Protein AF-A0A2G6JHH3-F1 (afdb_monomer)

Sequence (421 aa):
MADSQARRGEAPKGWVNWPGIWQLREGPRLLGFWVLLVCFVSLTLLILRSDRVLDSFDGDGDLGHFWALLGCTLFPALVLFLARKPPFVPKYGKSQWQLVRERFLRSPQAQVGFFFVASFSFVAIVAPYLAQYQPDELIDPIHMKLQPPSLAHPFGTDKFSRDVLSRVIYGSQISLTIGLFTVGLSATLGLLLGLLAGYFGGKTDWIIMRVLEVLLSLPRLVFLLVLMTLFKDVEFFAGERRIYLIVFFLGLMGWMGTARLVRGEVLQKRGQDFVHAGRALGFGDLRILFRHIMPNCLAPVIVSASLGVGGTILVDASLSFLGLGVPPPVPTWGADVADGQEYLLLEWWLSAFPGLAIMIAVTSFNLLGDGLRDALDPRLASTGKLPSDEEIQVLMAQTPGFRGEEAPEIAGDFDQGEKQR

Solvent-accessible surface area (backbone atoms only — n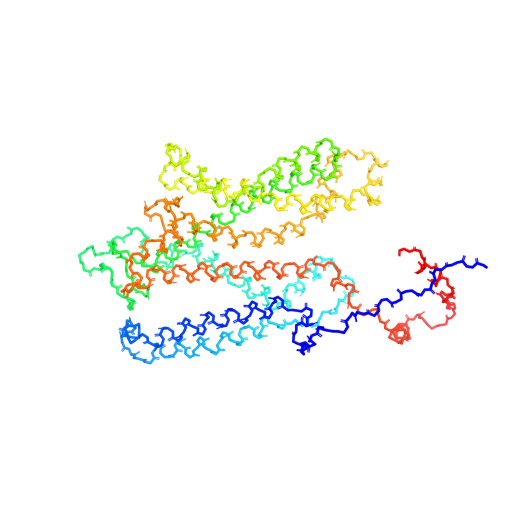ot comparable to full-atom values): 22940 Å² total; per-residue (Å²): 133,87,87,90,88,85,83,81,78,74,77,77,91,79,72,81,82,74,81,78,73,76,76,48,97,54,49,72,59,54,50,53,50,52,50,52,50,50,52,49,51,50,49,50,51,52,47,74,66,31,64,68,55,46,60,44,57,65,88,49,78,62,55,55,56,45,53,51,54,48,50,69,51,50,51,60,51,48,49,58,50,45,68,46,75,71,90,73,74,85,69,88,94,64,54,71,68,56,52,26,50,52,43,29,78,58,31,44,35,17,48,54,10,44,50,50,48,50,49,48,52,48,44,27,74,42,19,87,79,69,34,91,53,60,58,72,41,59,76,35,75,84,80,35,42,61,37,66,43,38,95,92,31,73,47,7,28,34,89,61,11,22,49,40,49,21,22,46,38,46,7,39,40,48,42,48,47,45,14,51,54,14,28,51,47,7,45,50,53,4,44,54,53,5,44,49,23,27,67,72,29,71,68,56,23,52,53,55,52,51,56,43,53,58,59,65,71,44,60,66,67,62,54,47,53,52,51,48,64,74,50,55,80,40,73,85,33,45,60,76,42,27,50,57,55,52,26,48,55,53,9,74,69,47,16,60,64,43,16,56,53,31,19,55,46,32,54,64,52,66,79,34,68,70,50,54,51,39,47,74,71,67,51,52,67,68,54,46,43,64,72,59,48,44,68,74,43,44,60,67,48,53,26,53,34,36,38,37,25,25,58,39,41,54,51,49,25,52,34,15,55,70,74,66,39,58,48,83,68,62,45,29,36,26,38,41,28,37,69,14,61,89,34,51,91,81,47,42,51,47,24,48,56,24,44,48,52,50,52,51,49,30,52,17,28,40,29,28,13,54,21,45,40,64,23,66,42,68,68,70,66,69,66,44,71,73,66,50,73,66,52,46,51,51,52,45,72,69,40,93,83,68,77,78,86,80,82,77,86,76,86,77,73,68,84,74,58,79,81,72,125

Foldseek 3Di:
DDDDPDDPDDDDPDDDPDDDPCPPPCNVVVVVVVVVLCVLVVVLVVCVPDPVNCVLVPPDSVVSVVVSVCSNPVVVVLVVQQPDDDDDADDPPDDLVVLLVVLLVRHSLQVLLVVLLVVLVVLQVCLVVPAPDALLDQPDQPPQALRGADPVQNLGAHNRSGRLVSLLSNQSNLLLVLLQLLLVLLLVLLLVLLLQLQQVPDPSVVVSVVVLVVLVVDDLLVVLLVQLVVCVPPPCCPAQSVSVVLSVSSSVSRNSVSSVQSSVQSNVVCPDVVNVVCVVVVHDSVCCSPVPRSVVSVLVSVLSSLLSSLVSSVSQLVCLLVVSHRDPPRRHLSVQLNSCPVVCVPSVSSNVVSVVSSVSNNSSSNSSSVSSNSSSDCVSN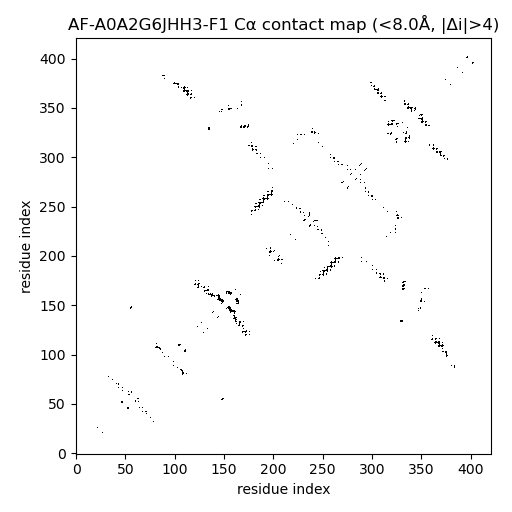VPPPPQDPVSVVVVLVPDPPSPDDDDDPPVPPPVVVVVPD

Mean predicted aligned error: 13.2 Å

pLDDT: mean 78.64, std 21.19, range [27.38, 98.44]

Nearest PDB structures (foldseek):
  8j5q-assembly1_C  TM=9.182E-01  e=2.166E-14  Mycobacterium tuberculosis H37Rv
  8xfc-assembly1_C  TM=9.168E-01  e=9.815E-14  Mycobacterium tuberculosis H37Rv
  8j5q-assembly1_B  TM=6.111E-01  e=4.925E-04  Mycobacterium tuberculosis H37Rv
  4ymw-assembly1_C  TM=7.290E-01  e=1.402E-02  Caldanaerobacter subterraneus subsp. tengcongensis MB4
  6orb-assembly1_A  TM=1.264E-01  e=4.260E+00  Schizosaccharomyces pombe

Radius of gyration: 27.96 Å; Cα contacts (8 Å, |Δi|>4): 480; chains: 1; bounding box: 81×57×76 Å

Structure (mmCIF, N/CA/C/O backbone):
data_AF-A0A2G6JHH3-F1
#
_entry.id   AF-A0A2G6JHH3-F1
#
loop_
_atom_site.group_PDB
_atom_site.id
_atom_site.type_symbol
_atom_site.label_atom_id
_atom_site.label_alt_id
_atom_site.label_comp_id
_atom_site.label_asym_id
_atom_site.label_entity_id
_atom_site.label_seq_id
_atom_site.pdbx_PDB_ins_code
_atom_site.Cartn_x
_atom_site.Cartn_y
_atom_site.Cartn_z
_atom_site.occupancy
_atom_site.B_iso_or_equiv
_atom_site.auth_seq_id
_atom_site.auth_comp_id
_atom_site.auth_asym_id
_atom_site.auth_atom_id
_atom_site.pdbx_PDB_model_num
ATOM 1 N N . MET A 1 1 ? -56.578 22.638 22.780 1.00 32.22 1 MET A N 1
ATOM 2 C CA . MET A 1 1 ? -56.102 23.926 22.238 1.00 32.22 1 MET A CA 1
ATOM 3 C C . MET A 1 1 ? -54.663 23.719 21.806 1.00 32.22 1 MET A C 1
ATOM 5 O O . MET A 1 1 ? -53.840 23.500 22.675 1.00 32.22 1 MET A O 1
ATOM 9 N N . ALA A 1 2 ? -54.481 23.430 20.510 1.00 30.98 2 ALA A N 1
ATOM 10 C CA . ALA A 1 2 ? -53.535 24.093 1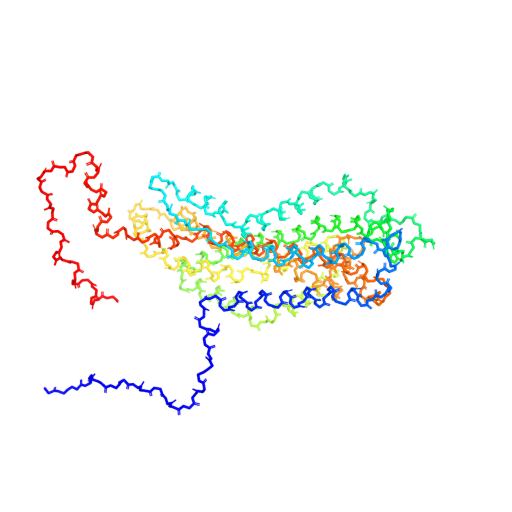9.596 1.00 30.98 2 ALA A CA 1
ATOM 11 C C . ALA A 1 2 ? -52.067 23.938 20.043 1.00 30.98 2 ALA A C 1
ATOM 13 O O . ALA A 1 2 ? -51.690 24.425 21.094 1.00 30.98 2 ALA A O 1
ATOM 14 N N . ASP A 1 3 ? -51.190 23.246 19.322 1.00 32.06 3 ASP A N 1
ATOM 15 C CA . ASP A 1 3 ? -50.771 23.583 17.960 1.00 32.06 3 ASP A CA 1
ATOM 16 C C . ASP A 1 3 ? -49.748 22.526 17.455 1.00 32.06 3 ASP A C 1
ATOM 18 O O . ASP A 1 3 ? -49.112 21.850 18.264 1.00 32.06 3 ASP A O 1
ATOM 22 N N . SER A 1 4 ? -49.530 22.458 16.135 1.00 35.09 4 SER A N 1
ATOM 23 C CA . SER A 1 4 ? -48.333 21.914 15.446 1.00 35.09 4 SER A CA 1
ATOM 24 C C . SER A 1 4 ? -48.238 20.444 14.963 1.00 35.09 4 SER A C 1
ATOM 26 O O . SER A 1 4 ? -47.167 19.840 14.981 1.00 35.09 4 SER A O 1
ATOM 28 N N . GLN A 1 5 ? -49.285 19.890 14.344 1.00 33.53 5 GLN A N 1
ATOM 29 C CA . GLN A 1 5 ? -49.141 18.747 13.417 1.00 33.53 5 GLN A CA 1
ATOM 30 C C . GLN A 1 5 ? -49.823 19.070 12.082 1.00 33.53 5 GLN A C 1
ATOM 32 O O . GLN A 1 5 ? -51.037 18.944 11.982 1.00 33.53 5 GLN A O 1
ATOM 37 N N . ALA A 1 6 ? -49.035 19.520 11.094 1.00 35.28 6 ALA A N 1
ATOM 38 C CA . ALA A 1 6 ? -49.218 19.336 9.639 1.00 35.28 6 ALA A CA 1
ATOM 39 C C . ALA A 1 6 ? -48.588 20.491 8.832 1.00 35.28 6 ALA A C 1
ATOM 41 O O . ALA A 1 6 ? -49.270 21.329 8.250 1.00 35.28 6 ALA A O 1
ATOM 42 N N . ARG A 1 7 ? -47.256 20.500 8.726 1.00 32.81 7 ARG A N 1
ATOM 43 C CA . ARG A 1 7 ? -46.569 21.052 7.548 1.00 32.81 7 ARG A CA 1
ATOM 44 C C . ARG A 1 7 ? -45.770 19.926 6.902 1.00 32.81 7 ARG A C 1
ATOM 46 O O . ARG A 1 7 ? -44.568 19.806 7.104 1.00 32.81 7 ARG A O 1
ATOM 53 N N . ARG A 1 8 ? -46.461 19.067 6.144 1.00 34.75 8 ARG A N 1
ATOM 54 C CA . ARG A 1 8 ? -45.813 18.270 5.095 1.00 34.75 8 ARG A CA 1
ATOM 55 C C . ARG A 1 8 ? -45.496 19.245 3.966 1.00 34.75 8 ARG A C 1
ATOM 57 O O . ARG A 1 8 ? -46.396 19.677 3.257 1.00 34.75 8 ARG A O 1
ATOM 64 N N . GLY A 1 9 ? -44.236 19.657 3.884 1.00 30.98 9 GLY A N 1
ATOM 65 C CA . GLY A 1 9 ? -43.726 20.414 2.751 1.00 30.98 9 GLY A CA 1
ATOM 66 C C . GLY A 1 9 ? -43.739 19.527 1.515 1.00 30.98 9 GLY A C 1
ATOM 67 O O . GLY A 1 9 ? -42.910 18.630 1.383 1.00 30.98 9 GLY A O 1
ATOM 68 N N . GLU A 1 10 ? -44.701 19.770 0.633 1.00 34.47 10 GLU A N 1
ATOM 69 C CA . GLU A 1 10 ? -44.617 19.374 -0.765 1.00 34.47 10 GLU A CA 1
ATOM 70 C C . GLU A 1 10 ? -43.352 20.005 -1.365 1.00 34.47 10 GLU A C 1
ATOM 72 O O . GLU A 1 10 ? -43.137 21.215 -1.265 1.00 34.47 10 GLU A O 1
ATOM 77 N N . ALA A 1 11 ? -42.483 19.180 -1.951 1.00 34.75 11 ALA A N 1
ATOM 78 C CA . ALA A 1 11 ? -41.323 19.671 -2.680 1.00 34.75 11 ALA A CA 1
ATOM 79 C C . ALA A 1 11 ? -41.794 20.501 -3.895 1.00 34.75 11 ALA A C 1
ATOM 81 O O . ALA A 1 11 ? -42.728 20.085 -4.589 1.00 34.75 11 ALA A O 1
ATOM 82 N N . PRO A 1 12 ? -41.180 21.664 -4.176 1.00 33.47 12 PRO A N 1
ATOM 83 C CA . PRO A 1 12 ? -41.620 22.536 -5.255 1.00 33.47 12 PRO A CA 1
ATOM 84 C C . PRO A 1 12 ? -41.503 21.844 -6.620 1.00 33.47 12 PRO A C 1
ATOM 86 O O . PRO A 1 12 ? -40.443 21.350 -7.013 1.00 33.47 12 PRO A O 1
ATOM 89 N N . LYS A 1 13 ? -42.629 21.840 -7.345 1.00 40.78 13 LYS A N 1
ATOM 90 C CA . LYS A 1 13 ? -42.769 21.421 -8.745 1.00 40.78 13 LYS A CA 1
ATOM 91 C C . LYS A 1 13 ? -41.795 22.224 -9.613 1.00 40.78 13 LYS A C 1
ATOM 93 O O . LYS A 1 13 ? -41.989 23.418 -9.811 1.00 40.78 13 LYS A O 1
ATOM 98 N N . GLY A 1 14 ? -40.753 21.571 -10.120 1.00 32.53 14 GLY A N 1
ATOM 99 C CA . GLY A 1 14 ? -39.763 22.212 -10.994 1.00 32.53 14 GLY A CA 1
ATOM 100 C C . GLY A 1 14 ? -38.485 21.411 -11.240 1.00 32.53 14 GLY A C 1
ATOM 101 O O . GLY A 1 14 ? -37.730 21.747 -12.145 1.00 32.53 14 GLY A O 1
ATOM 102 N N . TRP A 1 15 ? -38.246 20.331 -10.495 1.00 27.38 15 TRP A N 1
ATOM 103 C CA . TRP A 1 15 ? -37.150 19.412 -10.788 1.00 27.38 15 TRP A CA 1
ATOM 104 C C . TRP A 1 15 ? -37.631 18.340 -11.762 1.00 27.38 15 TRP A C 1
ATOM 106 O O . TRP A 1 15 ? -38.528 17.556 -11.458 1.00 27.38 15 TRP A O 1
ATOM 116 N N . VAL A 1 16 ? -37.043 18.341 -12.956 1.00 33.75 16 VAL A N 1
ATOM 117 C CA . VAL A 1 16 ? -37.188 17.278 -13.952 1.00 33.75 16 VAL A CA 1
ATOM 118 C C . VAL A 1 16 ? -36.827 15.953 -13.278 1.00 33.75 16 VAL A C 1
ATOM 120 O O . VAL A 1 16 ? -35.672 15.731 -12.916 1.00 33.75 16 VAL A O 1
ATOM 123 N N . ASN A 1 17 ? -37.823 15.085 -13.086 1.00 32.31 17 ASN A N 1
ATOM 124 C CA . ASN A 1 17 ? -37.624 13.701 -12.668 1.00 32.31 17 ASN A CA 1
ATOM 125 C C . ASN A 1 17 ? -36.808 12.984 -13.752 1.00 32.31 17 ASN A C 1
ATOM 127 O O . ASN A 1 17 ? -37.361 12.497 -14.737 1.00 32.31 17 ASN A O 1
ATOM 131 N N . TRP A 1 18 ? -35.486 12.932 -13.582 1.00 29.22 18 TRP A N 1
ATOM 132 C CA . TRP A 1 18 ? -34.635 12.040 -14.361 1.00 29.22 18 TRP A CA 1
ATOM 133 C C . TRP A 1 18 ? -34.994 10.587 -14.004 1.00 29.22 18 TRP A C 1
ATOM 135 O O . TRP A 1 18 ? -35.032 10.254 -12.816 1.00 29.22 18 TRP A O 1
ATOM 145 N N . PRO A 1 19 ? -35.281 9.707 -14.980 1.00 33.47 19 PRO A N 1
ATOM 146 C CA . PRO A 1 19 ? -35.771 8.372 -14.677 1.00 33.47 19 PRO A CA 1
ATOM 147 C C . PRO A 1 19 ? -34.677 7.518 -14.026 1.00 33.47 19 PRO A C 1
ATOM 149 O O . PRO A 1 19 ? -33.633 7.283 -14.627 1.00 33.47 19 PRO A O 1
ATOM 152 N N . GLY A 1 20 ? -34.943 7.041 -12.806 1.00 35.88 20 GLY A N 1
ATOM 153 C CA . GLY A 1 20 ? -34.693 5.673 -12.313 1.00 35.88 20 GLY A CA 1
ATOM 154 C C . GLY A 1 20 ? -33.275 5.084 -12.247 1.00 35.88 20 GLY A C 1
ATOM 155 O O . GLY A 1 20 ? -33.085 4.115 -11.522 1.00 35.88 20 GLY A O 1
ATOM 156 N N . ILE A 1 21 ? -32.269 5.623 -12.937 1.00 34.72 21 ILE A N 1
ATOM 157 C CA . ILE A 1 21 ? -30.933 5.000 -13.036 1.00 34.72 21 ILE A CA 1
ATOM 158 C C . ILE A 1 21 ? -30.051 5.342 -11.825 1.00 34.72 21 ILE A C 1
ATOM 160 O O . ILE A 1 21 ? -29.211 4.545 -11.413 1.00 34.72 21 ILE A O 1
ATOM 164 N N . TRP A 1 22 ? -30.277 6.495 -11.196 1.00 32.97 22 TRP A N 1
ATOM 165 C CA . TRP A 1 22 ? -29.399 7.021 -10.144 1.00 32.97 22 TRP A CA 1
ATOM 166 C C . TRP A 1 22 ? -29.842 6.688 -8.712 1.00 32.97 22 TRP A C 1
ATOM 168 O O . TRP A 1 22 ? -29.110 6.970 -7.768 1.00 32.97 22 TRP A O 1
ATOM 178 N N . GLN A 1 23 ? -31.016 6.073 -8.532 1.00 32.91 23 GLN A N 1
ATOM 179 C CA . GLN A 1 23 ? -31.554 5.712 -7.210 1.00 32.91 23 GLN A CA 1
ATOM 180 C C . GLN A 1 23 ? -31.192 4.292 -6.748 1.00 32.91 23 GLN A C 1
ATOM 182 O O . GLN A 1 23 ? -31.593 3.872 -5.662 1.00 32.91 23 GLN A O 1
ATOM 187 N N . LEU A 1 24 ? -30.390 3.548 -7.515 1.00 37.72 24 LEU A N 1
ATOM 188 C CA . LEU A 1 24 ? -29.823 2.296 -7.027 1.00 37.72 24 LEU A CA 1
ATOM 189 C C . LEU A 1 24 ? -28.768 2.605 -5.958 1.00 37.72 24 LEU A C 1
ATOM 191 O O . LEU A 1 24 ? -27.791 3.310 -6.205 1.00 37.72 24 LEU A O 1
ATOM 195 N N . ARG A 1 25 ? -28.938 2.002 -4.777 1.00 40.72 25 ARG A N 1
ATOM 196 C CA . ARG A 1 25 ? -28.042 2.012 -3.598 1.00 40.72 25 ARG A CA 1
ATOM 197 C C . ARG A 1 25 ? -26.585 1.574 -3.892 1.00 40.72 25 ARG A C 1
ATOM 199 O O . ARG A 1 25 ? -25.758 1.528 -2.987 1.00 40.72 25 ARG A O 1
ATOM 206 N N . GLU A 1 26 ? -26.266 1.286 -5.154 1.00 46.03 26 GLU A N 1
ATOM 207 C CA . GLU A 1 26 ? -24.969 0.872 -5.700 1.00 46.03 26 GLU A CA 1
ATOM 208 C C . GLU A 1 26 ? -24.323 1.903 -6.657 1.00 46.03 26 GLU A C 1
ATOM 210 O O . GLU A 1 26 ? -23.263 1.636 -7.224 1.00 46.03 26 GLU A O 1
ATOM 215 N N . GLY A 1 27 ? -24.920 3.092 -6.824 1.00 36.94 27 GLY A N 1
ATOM 216 C CA . GLY A 1 27 ? -24.536 4.118 -7.811 1.00 36.94 27 GLY A CA 1
ATOM 217 C C . GLY A 1 27 ? -23.034 4.436 -7.966 1.00 36.94 27 GLY A C 1
ATOM 218 O O . GLY A 1 27 ? -22.572 4.526 -9.104 1.00 36.94 27 GLY A O 1
ATOM 219 N N . PRO A 1 28 ? -22.220 4.537 -6.894 1.00 46.94 28 PRO A N 1
ATOM 220 C CA . PRO A 1 28 ? -20.784 4.808 -7.031 1.00 46.94 28 PRO A CA 1
ATOM 221 C C . PRO A 1 28 ? -19.989 3.645 -7.650 1.00 46.94 28 PRO A C 1
ATOM 223 O O . PRO A 1 28 ? -18.982 3.868 -8.319 1.00 46.94 28 PRO A O 1
ATOM 226 N N . ARG A 1 29 ? -20.432 2.397 -7.442 1.00 47.97 29 ARG A N 1
ATOM 227 C CA . ARG A 1 29 ? -19.740 1.187 -7.922 1.00 47.97 29 ARG A CA 1
ATOM 228 C C . ARG A 1 29 ? -20.017 0.929 -9.398 1.00 47.97 29 ARG A C 1
ATOM 230 O O . ARG A 1 29 ? -19.107 0.559 -10.133 1.00 47.97 29 ARG A O 1
ATOM 237 N N . LEU A 1 30 ? -21.245 1.204 -9.835 1.00 51.50 30 LEU A N 1
ATOM 238 C CA . LEU A 1 30 ? -21.614 1.181 -11.250 1.00 51.50 30 LEU A CA 1
ATOM 239 C C . LEU A 1 30 ? -20.869 2.265 -12.034 1.00 51.50 30 LEU A C 1
ATOM 241 O O . LEU A 1 30 ? -20.382 1.994 -13.124 1.00 51.50 30 LEU A O 1
ATOM 245 N N . LEU A 1 31 ? -20.700 3.463 -11.465 1.00 47.25 31 LEU A N 1
ATOM 246 C CA . LEU A 1 31 ? -19.909 4.521 -12.097 1.00 47.25 31 LEU A CA 1
ATOM 247 C C . LEU A 1 31 ? -18.437 4.105 -12.267 1.00 47.25 31 LEU A C 1
ATOM 249 O O . LEU A 1 31 ? -17.888 4.243 -13.356 1.00 47.25 31 LEU A O 1
ATOM 253 N N . GLY A 1 32 ? -17.817 3.539 -11.223 1.00 49.84 32 GLY A N 1
ATOM 254 C CA . GLY A 1 32 ? -16.450 3.009 -11.298 1.00 49.84 32 GLY A CA 1
ATOM 255 C C . GLY A 1 32 ? -16.301 1.885 -12.329 1.00 49.84 32 GLY A C 1
ATOM 256 O O . GLY A 1 32 ? -15.322 1.864 -13.071 1.00 49.84 32 GLY A O 1
ATOM 257 N N . PHE A 1 33 ? -17.300 1.004 -12.437 1.00 55.25 33 PHE A N 1
ATOM 258 C CA . PHE A 1 33 ? -17.370 -0.013 -13.488 1.00 55.25 33 PHE A CA 1
ATOM 259 C C . PHE A 1 33 ? -17.377 0.604 -14.887 1.00 55.25 33 PHE A C 1
ATOM 261 O O . PHE A 1 33 ? -16.558 0.221 -15.718 1.00 55.25 33 PHE A O 1
ATOM 268 N N . TRP A 1 34 ? -18.258 1.572 -15.143 1.00 55.28 34 TRP A N 1
ATOM 269 C CA . TRP A 1 34 ? -18.349 2.212 -16.453 1.00 55.28 34 TRP A CA 1
ATOM 270 C C . TRP A 1 34 ? -17.083 2.996 -16.798 1.00 55.28 34 TRP A C 1
ATOM 272 O O . TRP A 1 34 ? -16.645 2.944 -17.939 1.00 55.28 34 TRP A O 1
ATOM 282 N N . VAL A 1 35 ? -16.442 3.651 -15.826 1.00 59.38 35 VAL A N 1
ATOM 283 C CA . VAL A 1 35 ? -15.161 4.342 -16.042 1.00 59.38 35 VAL A CA 1
ATOM 284 C C . VAL A 1 35 ? -14.047 3.351 -16.374 1.00 59.38 35 VAL A C 1
ATOM 286 O O . VAL A 1 35 ? -13.335 3.555 -17.351 1.00 59.38 35 VAL A O 1
ATOM 289 N N . LEU A 1 36 ? -13.911 2.256 -15.620 1.00 55.50 36 LEU A N 1
ATOM 290 C CA . LEU A 1 36 ? -12.902 1.228 -15.898 1.00 55.50 36 LEU A CA 1
ATOM 291 C C . LEU A 1 36 ? -13.150 0.532 -17.238 1.00 55.50 36 LEU A C 1
ATOM 293 O O . LEU A 1 36 ? -12.202 0.298 -17.980 1.00 55.50 36 LEU A O 1
ATOM 297 N N . LEU A 1 37 ? -14.412 0.259 -17.577 1.00 62.12 37 LEU A N 1
ATOM 298 C CA . LEU A 1 37 ? -14.796 -0.288 -18.874 1.00 62.12 37 LEU A CA 1
ATOM 299 C C . LEU A 1 37 ? -14.463 0.686 -20.006 1.00 62.12 37 LEU A C 1
ATOM 301 O O . LEU A 1 37 ? -13.887 0.269 -21.001 1.00 62.12 37 LEU A O 1
ATOM 305 N N . VAL A 1 38 ? -14.765 1.976 -19.852 1.00 60.88 38 VAL A N 1
ATOM 306 C CA . VAL A 1 38 ? -14.445 3.001 -20.855 1.00 60.88 38 VAL A CA 1
ATOM 307 C C . VAL A 1 38 ? -12.937 3.173 -21.003 1.00 60.88 38 VAL A C 1
ATOM 309 O O . VAL A 1 38 ? -12.466 3.245 -22.133 1.00 60.88 38 VAL A O 1
ATOM 312 N N . CYS A 1 39 ? -12.164 3.192 -19.916 1.00 59.06 39 CYS A N 1
ATOM 313 C CA . CYS A 1 39 ? -10.702 3.270 -19.974 1.00 59.06 39 CYS A CA 1
ATOM 314 C C . CYS A 1 39 ? -10.098 2.032 -20.639 1.00 59.06 39 CYS A C 1
ATOM 316 O O . CYS A 1 39 ? -9.232 2.169 -21.496 1.00 59.06 39 CYS A O 1
ATOM 318 N N . PHE A 1 40 ? -10.582 0.838 -20.287 1.00 64.06 40 PHE A N 1
ATOM 319 C CA . PHE A 1 40 ? -10.134 -0.416 -20.881 1.00 64.06 40 PHE A CA 1
ATOM 320 C C . PHE A 1 40 ? -10.476 -0.477 -22.371 1.00 64.06 40 PHE A C 1
ATOM 322 O O . PHE A 1 40 ? -9.588 -0.679 -23.186 1.00 64.06 40 PHE A O 1
ATOM 329 N N . VAL A 1 41 ? -11.727 -0.193 -22.745 1.00 59.97 41 VAL A N 1
ATOM 330 C CA . VAL A 1 41 ? -12.164 -0.135 -24.147 1.00 59.97 41 VAL A CA 1
ATOM 331 C C . VAL A 1 41 ? -11.395 0.941 -24.911 1.00 59.97 41 VAL A C 1
ATOM 333 O O . VAL A 1 41 ? -10.974 0.689 -26.030 1.00 59.97 41 VAL A O 1
ATOM 336 N N . SER A 1 42 ? -11.146 2.110 -24.318 1.00 56.22 42 SER A N 1
ATOM 337 C CA . SER A 1 42 ? -10.356 3.170 -24.957 1.00 56.22 42 SER A CA 1
ATOM 338 C C . SER A 1 42 ? -8.906 2.745 -25.164 1.00 56.22 42 SER A C 1
ATOM 340 O O . SER A 1 42 ? -8.371 2.982 -26.238 1.00 56.22 42 SER A O 1
ATOM 342 N N . LEU A 1 43 ?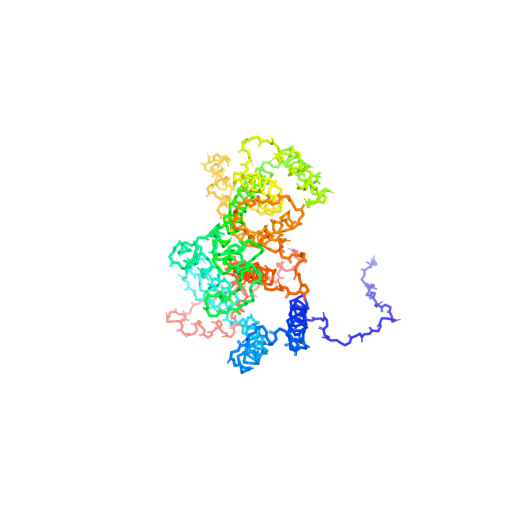 -8.287 2.078 -24.186 1.00 58.19 43 LEU A N 1
ATOM 343 C CA . LEU A 1 43 ? -6.932 1.540 -24.300 1.00 58.19 43 LEU A CA 1
ATOM 344 C C . LEU A 1 43 ? -6.864 0.436 -25.361 1.00 58.19 43 LEU A C 1
ATOM 346 O O . LEU A 1 43 ? -5.980 0.467 -26.208 1.00 58.19 43 LEU A O 1
ATOM 350 N N . THR A 1 44 ? -7.821 -0.494 -25.376 1.00 59.00 44 THR A N 1
ATOM 351 C CA . THR A 1 44 ? -7.899 -1.556 -26.385 1.00 59.00 44 THR A CA 1
ATOM 352 C C . THR A 1 44 ? -8.143 -0.989 -27.777 1.00 59.00 44 THR A C 1
ATOM 354 O O . THR A 1 44 ? -7.497 -1.420 -28.721 1.00 59.00 44 THR A O 1
ATOM 357 N N . LEU A 1 45 ? -9.014 0.011 -27.923 1.00 59.19 45 LEU A N 1
ATOM 358 C CA . LEU A 1 45 ? -9.232 0.699 -29.197 1.00 59.19 45 LEU A CA 1
ATOM 359 C C . LEU A 1 45 ? -7.997 1.488 -29.641 1.00 59.19 45 LEU A C 1
ATOM 361 O O . LEU A 1 45 ? -7.731 1.566 -30.834 1.00 59.19 45 LEU A O 1
ATOM 365 N N . LEU A 1 46 ? -7.236 2.062 -28.708 1.00 58.44 46 LEU A N 1
ATOM 366 C CA . LEU A 1 46 ? -6.007 2.799 -29.004 1.00 58.44 46 LEU A CA 1
ATOM 367 C C . LEU A 1 46 ? -4.869 1.852 -29.416 1.00 58.44 46 LEU A C 1
ATOM 369 O O . LEU A 1 46 ? -4.140 2.162 -30.353 1.00 58.44 46 LEU A O 1
ATOM 373 N N . ILE A 1 47 ? -4.790 0.673 -28.792 1.00 58.59 47 ILE A N 1
ATOM 374 C CA . ILE A 1 47 ? -3.906 -0.434 -29.186 1.00 58.59 47 ILE A CA 1
ATOM 375 C C . ILE A 1 47 ? -4.302 -0.971 -30.568 1.00 58.59 47 ILE A C 1
ATOM 377 O O . ILE A 1 47 ? -3.456 -1.058 -31.448 1.00 58.59 47 ILE A O 1
ATOM 381 N N . LEU A 1 48 ? -5.589 -1.261 -30.789 1.00 57.84 48 LEU A N 1
ATOM 382 C CA . LEU A 1 48 ? -6.109 -1.798 -32.054 1.00 57.84 48 LEU A CA 1
ATOM 383 C C . LEU A 1 48 ? -6.035 -0.805 -33.219 1.00 57.84 48 LEU A C 1
ATOM 385 O O . LEU A 1 48 ? -6.031 -1.223 -34.370 1.00 57.84 48 LEU A O 1
ATOM 389 N N . ARG A 1 49 ? -6.017 0.501 -32.940 1.00 58.09 49 ARG A N 1
ATOM 390 C CA . ARG A 1 49 ? -5.870 1.553 -33.956 1.00 58.09 49 ARG A CA 1
ATOM 391 C C . ARG A 1 49 ? -4.409 1.814 -34.328 1.00 58.09 49 ARG A C 1
ATOM 393 O O . ARG A 1 49 ? -4.153 2.478 -35.328 1.00 58.09 49 ARG A O 1
ATOM 400 N N . SER A 1 50 ? -3.461 1.371 -33.508 1.00 60.88 50 SER A N 1
ATOM 401 C CA . SER A 1 50 ? -2.045 1.602 -33.755 1.00 60.88 50 SER A CA 1
ATOM 402 C C . SER A 1 50 ? -1.457 0.420 -34.515 1.00 60.88 50 SER A C 1
ATOM 404 O O . SER A 1 50 ? -1.043 -0.563 -33.902 1.00 60.88 50 SER A O 1
ATOM 406 N N . ASP A 1 51 ? -1.377 0.547 -35.843 1.00 56.59 51 ASP A N 1
ATOM 407 C CA . ASP A 1 51 ? -0.727 -0.443 -36.717 1.00 56.59 51 ASP A CA 1
ATOM 408 C C . ASP A 1 51 ? 0.677 -0.790 -36.194 1.00 56.59 51 ASP A C 1
ATOM 410 O O . ASP A 1 51 ? 1.033 -1.950 -36.074 1.00 56.59 51 ASP A O 1
ATOM 414 N N . ARG A 1 52 ? 1.412 0.201 -35.674 1.00 56.50 52 ARG A N 1
ATOM 415 C CA . ARG A 1 52 ? 2.754 0.010 -35.098 1.00 56.50 52 ARG A CA 1
ATOM 416 C C . ARG A 1 52 ? 2.800 -0.782 -33.791 1.00 56.50 52 ARG A C 1
ATOM 418 O O . ARG A 1 52 ? 3.837 -1.351 -33.473 1.00 56.50 52 ARG A O 1
ATOM 425 N N . VAL A 1 53 ? 1.731 -0.772 -32.989 1.00 56.38 53 VAL A N 1
ATOM 426 C CA . VAL A 1 53 ? 1.665 -1.611 -31.778 1.00 56.38 53 VAL A CA 1
ATOM 427 C C . VAL A 1 53 ? 1.428 -3.056 -32.194 1.00 56.38 53 VAL A C 1
ATOM 429 O O . VAL A 1 53 ? 2.090 -3.942 -31.668 1.00 56.38 53 VAL A O 1
ATOM 432 N N . LEU A 1 54 ? 0.554 -3.286 -33.175 1.00 56.50 54 LEU A N 1
ATOM 433 C CA . LEU A 1 54 ? 0.339 -4.608 -33.763 1.00 56.50 54 LEU A CA 1
ATOM 434 C C . LEU A 1 54 ? 1.624 -5.126 -34.437 1.00 56.50 54 LEU A C 1
ATOM 436 O O . LEU A 1 54 ? 2.020 -6.254 -34.162 1.00 56.50 54 LEU A O 1
ATOM 440 N N . ASP A 1 55 ? 2.340 -4.266 -35.167 1.00 58.34 55 ASP A N 1
ATOM 441 C CA . ASP A 1 55 ? 3.646 -4.561 -35.778 1.00 58.34 55 ASP A CA 1
ATOM 442 C C . ASP A 1 55 ? 4.777 -4.741 -34.740 1.00 58.34 55 ASP A C 1
ATOM 444 O O . ASP A 1 55 ? 5.827 -5.298 -35.039 1.00 58.34 55 ASP A O 1
ATOM 448 N N . SER A 1 56 ? 4.614 -4.274 -33.495 1.00 55.19 56 SER A N 1
ATOM 449 C CA . SER A 1 56 ? 5.597 -4.530 -32.423 1.00 55.19 56 SER A CA 1
ATOM 450 C C . SER A 1 56 ? 5.453 -5.919 -31.795 1.00 55.19 56 SER A C 1
ATOM 452 O O . SER A 1 56 ? 6.347 -6.361 -31.080 1.00 55.19 56 SER A O 1
ATOM 454 N N . PHE A 1 57 ? 4.345 -6.611 -32.077 1.00 57.19 57 PHE A N 1
ATOM 455 C CA . PHE A 1 57 ? 4.127 -8.013 -31.718 1.00 57.19 57 PHE A CA 1
ATOM 456 C C . PHE A 1 57 ? 4.496 -8.970 -32.866 1.00 57.19 57 PHE A C 1
ATOM 458 O O . PHE A 1 57 ? 4.097 -10.136 -32.832 1.00 57.19 57 PHE A O 1
ATOM 465 N N . ASP A 1 58 ? 5.216 -8.489 -33.886 1.00 46.94 58 ASP A N 1
ATOM 466 C CA . ASP A 1 58 ? 5.341 -9.195 -35.156 1.00 46.94 58 ASP A CA 1
ATOM 467 C C . ASP A 1 58 ? 6.196 -10.467 -35.076 1.00 46.94 58 ASP A C 1
ATOM 469 O O . ASP A 1 58 ? 7.293 -10.526 -34.512 1.00 46.94 58 ASP A O 1
ATOM 473 N N . GLY A 1 59 ? 5.599 -11.501 -35.652 1.00 47.88 59 GLY A N 1
ATOM 474 C CA . GLY A 1 59 ? 5.939 -12.913 -35.594 1.00 47.88 59 GLY A CA 1
ATOM 475 C C . GLY A 1 59 ? 4.753 -13.724 -36.113 1.00 47.88 59 GLY A C 1
ATOM 476 O O . GLY A 1 59 ? 4.951 -14.594 -36.945 1.00 47.88 59 GLY A O 1
ATOM 477 N N . ASP A 1 60 ? 3.531 -13.363 -35.701 1.00 48.16 60 ASP A N 1
ATOM 478 C CA . ASP A 1 60 ? 2.259 -13.767 -36.314 1.00 48.16 60 ASP A CA 1
ATOM 479 C C . ASP A 1 60 ? 1.165 -12.767 -35.886 1.00 48.16 60 ASP A C 1
ATOM 481 O O . ASP A 1 60 ? 0.830 -12.667 -34.700 1.00 48.16 60 ASP A O 1
ATOM 485 N N . GLY A 1 61 ? 0.567 -12.036 -36.835 1.00 53.06 61 GLY A N 1
ATOM 486 C CA . GLY A 1 61 ? -0.493 -11.038 -36.585 1.00 53.06 61 GLY A CA 1
ATOM 487 C C . GLY A 1 61 ? -1.739 -11.564 -35.845 1.00 53.06 61 GLY A C 1
ATOM 488 O O . GLY A 1 61 ? -2.561 -10.781 -35.369 1.00 53.06 61 GLY A O 1
ATOM 489 N N . ASP A 1 62 ? -1.861 -12.881 -35.668 1.00 57.09 62 ASP A N 1
ATOM 490 C CA . ASP A 1 62 ? -2.917 -13.519 -34.882 1.00 57.09 62 ASP A CA 1
ATOM 491 C C . ASP A 1 62 ? -2.801 -13.256 -33.369 1.00 57.09 62 ASP A C 1
ATOM 493 O O . ASP A 1 62 ? -3.827 -13.163 -32.689 1.00 57.09 62 ASP A O 1
ATOM 497 N N . LEU A 1 63 ? -1.592 -13.082 -32.810 1.00 53.44 63 LEU A N 1
ATOM 498 C CA . LEU A 1 63 ? -1.434 -12.917 -31.357 1.00 53.44 63 LEU A CA 1
ATOM 499 C C . LEU A 1 63 ? -1.976 -11.574 -30.849 1.00 53.44 63 LEU A C 1
ATOM 501 O O . LEU A 1 63 ? -2.646 -11.533 -29.816 1.00 53.44 63 LEU A O 1
ATOM 505 N N . GLY A 1 64 ? -1.720 -10.476 -31.565 1.00 54.75 64 GLY A N 1
ATOM 506 C CA . GLY A 1 64 ? -2.188 -9.141 -31.174 1.00 54.75 64 GLY A CA 1
ATOM 507 C C . GLY A 1 64 ? -3.717 -9.047 -31.155 1.00 54.75 64 GLY A C 1
ATOM 508 O O . GLY A 1 64 ? -4.315 -8.562 -30.188 1.00 54.75 64 GLY A O 1
ATOM 509 N N . HIS A 1 65 ? -4.367 -9.597 -32.183 1.00 58.47 65 HIS A N 1
ATOM 510 C CA . HIS A 1 65 ? -5.825 -9.691 -32.248 1.00 58.47 65 HIS A CA 1
ATOM 511 C C . HIS A 1 65 ? -6.394 -10.662 -31.206 1.00 58.47 65 HIS A C 1
ATOM 513 O O . HIS A 1 65 ? -7.417 -10.354 -30.588 1.00 58.47 65 HIS A O 1
ATOM 519 N N . PHE A 1 66 ? -5.717 -11.784 -30.944 1.00 57.06 66 PHE A N 1
ATOM 520 C CA . PHE A 1 66 ? -6.092 -12.728 -29.892 1.00 57.06 66 PHE A CA 1
ATOM 521 C C . PHE A 1 66 ? -6.093 -12.072 -28.506 1.00 57.06 66 PHE A C 1
ATOM 523 O O . PHE A 1 66 ? -7.101 -12.150 -27.807 1.00 57.06 66 PHE A O 1
ATOM 530 N N . TRP A 1 67 ? -5.027 -11.364 -28.116 1.00 56.66 67 TRP A N 1
ATOM 531 C CA . TRP A 1 67 ? -4.956 -10.680 -26.817 1.00 56.66 67 TRP A CA 1
ATOM 532 C C . TRP A 1 67 ? -5.986 -9.553 -26.680 1.00 56.66 67 TRP A C 1
ATOM 534 O O . TRP A 1 67 ? -6.568 -9.382 -25.605 1.00 56.66 67 TRP A O 1
ATOM 544 N N . ALA A 1 68 ? -6.273 -8.823 -27.761 1.00 57.50 68 ALA A N 1
ATOM 545 C CA . ALA A 1 68 ? -7.310 -7.794 -27.769 1.00 57.50 68 ALA A CA 1
ATOM 546 C C . ALA A 1 68 ? -8.724 -8.389 -27.602 1.00 57.50 68 ALA A C 1
ATOM 548 O O . ALA A 1 68 ? -9.502 -7.914 -26.772 1.00 57.50 68 ALA A O 1
ATOM 549 N N . LEU A 1 69 ? -9.045 -9.469 -28.323 1.00 60.03 69 LEU A N 1
ATOM 550 C CA . LEU A 1 69 ? -10.323 -10.185 -28.207 1.00 60.03 69 LEU A CA 1
ATOM 551 C C . LEU A 1 69 ? -10.480 -10.879 -26.845 1.00 60.03 69 LEU A C 1
ATOM 553 O O . LEU A 1 69 ? -11.555 -10.839 -26.238 1.00 60.03 69 LEU A O 1
ATOM 557 N N . LEU A 1 70 ? -9.403 -11.475 -26.330 1.00 59.81 70 LEU A N 1
ATOM 558 C CA . LEU A 1 70 ? -9.344 -12.071 -24.998 1.00 59.81 70 LEU A CA 1
ATOM 559 C C . LEU A 1 70 ? -9.592 -11.007 -23.919 1.00 59.81 70 LEU A C 1
ATOM 561 O O . LEU A 1 70 ? -10.412 -11.203 -23.024 1.00 59.81 70 LEU A O 1
ATOM 565 N N . GLY A 1 71 ? -8.953 -9.842 -24.037 1.00 58.34 71 GLY A N 1
ATOM 566 C CA . GLY A 1 71 ? -9.180 -8.705 -23.152 1.00 58.34 71 GLY A CA 1
ATOM 567 C C . GLY A 1 71 ? -10.631 -8.211 -23.182 1.00 58.34 71 GLY A C 1
ATOM 568 O O . GLY A 1 71 ? -11.250 -8.060 -22.128 1.00 58.34 71 GLY A O 1
ATOM 569 N N . CYS A 1 72 ? -11.211 -8.025 -24.372 1.00 57.25 72 CYS A N 1
ATOM 570 C CA . CYS A 1 72 ? -12.592 -7.558 -24.541 1.00 57.25 72 CYS A CA 1
ATOM 571 C C . CYS A 1 72 ? -13.657 -8.516 -23.983 1.00 57.25 72 CYS A C 1
ATOM 573 O O . CYS A 1 72 ? -14.757 -8.067 -23.665 1.00 57.25 72 CYS A O 1
ATOM 575 N N . THR A 1 73 ? -13.360 -9.812 -23.854 1.00 58.16 73 THR A N 1
ATOM 576 C CA . THR A 1 73 ? -14.311 -10.830 -23.371 1.00 58.16 73 THR A CA 1
ATOM 577 C C . THR A 1 73 ? -14.096 -11.184 -21.900 1.00 58.16 73 THR A C 1
ATOM 579 O O . THR A 1 73 ? -15.056 -11.238 -21.126 1.00 58.16 73 THR A O 1
ATOM 582 N N . LEU A 1 74 ? -12.841 -11.368 -21.482 1.00 64.88 74 LEU A N 1
ATOM 583 C CA . LEU A 1 74 ? -12.501 -11.698 -20.102 1.00 64.88 74 LEU A CA 1
ATOM 584 C C . LEU A 1 74 ? -12.755 -10.531 -19.154 1.00 64.88 74 LEU A C 1
ATOM 586 O O . LEU A 1 74 ? -13.164 -10.767 -18.021 1.00 64.88 74 LEU A O 1
ATOM 590 N N . PHE A 1 75 ? -12.572 -9.283 -19.595 1.00 62.22 75 PHE A N 1
ATOM 591 C CA . PHE A 1 75 ? -12.748 -8.125 -18.721 1.00 62.22 75 PHE A CA 1
ATOM 592 C C . PHE A 1 75 ? -14.215 -7.921 -18.285 1.00 62.22 75 PHE A C 1
ATOM 594 O O . PHE A 1 75 ? -14.466 -7.890 -17.078 1.00 62.22 75 PHE A O 1
ATOM 601 N N . PRO A 1 76 ? -15.227 -7.884 -19.180 1.00 55.91 76 PRO A N 1
ATOM 602 C CA . PRO A 1 76 ? -16.629 -7.807 -18.761 1.00 55.91 76 PRO A CA 1
ATOM 603 C C . PRO A 1 76 ? -17.082 -9.031 -17.958 1.00 55.91 76 PRO A C 1
ATOM 605 O O . PRO A 1 76 ? -17.823 -8.884 -16.986 1.00 55.91 76 PRO A O 1
ATOM 608 N N . ALA A 1 77 ? -16.622 -10.234 -18.323 1.00 61.00 77 ALA A N 1
ATOM 609 C CA . ALA A 1 77 ? -16.930 -11.459 -17.588 1.00 61.00 77 ALA A CA 1
ATOM 610 C C . ALA A 1 77 ? -16.361 -11.425 -16.162 1.00 61.00 77 ALA A C 1
ATOM 612 O O . ALA A 1 77 ? -17.064 -11.765 -15.208 1.00 61.00 77 ALA A O 1
ATOM 613 N N . LEU A 1 78 ? -15.122 -10.948 -16.008 1.00 67.94 78 LEU A N 1
ATOM 614 C CA . LEU A 1 78 ? -14.485 -10.721 -14.717 1.00 67.94 78 LEU A CA 1
ATOM 615 C C . LEU A 1 78 ? -15.278 -9.702 -13.900 1.00 67.94 78 LEU A C 1
ATOM 617 O O . LEU A 1 78 ? -15.557 -9.962 -12.735 1.00 67.94 78 LEU A O 1
ATOM 621 N N . VAL A 1 79 ? -15.711 -8.584 -14.488 1.00 62.09 79 VAL A N 1
ATOM 622 C CA . VAL A 1 79 ? -16.502 -7.602 -13.736 1.00 62.09 79 VAL A CA 1
ATOM 623 C C . VAL A 1 79 ? -17.866 -8.159 -13.326 1.00 62.09 79 VAL A C 1
ATOM 625 O O . VAL A 1 79 ? -18.258 -8.007 -12.172 1.00 62.09 79 VAL A O 1
ATOM 628 N N . LEU A 1 80 ? -18.584 -8.853 -14.208 1.00 62.97 80 LEU A N 1
ATOM 629 C CA . LEU A 1 80 ? -19.860 -9.481 -13.849 1.00 62.97 80 LEU A CA 1
ATOM 630 C C . LEU A 1 80 ? -19.687 -10.546 -12.760 1.00 62.97 80 LEU A C 1
ATOM 632 O O . LEU A 1 80 ? -20.530 -10.661 -11.871 1.00 62.97 80 LEU A O 1
ATOM 636 N N . PHE A 1 81 ? -18.590 -11.301 -12.795 1.00 69.12 81 PHE A N 1
ATOM 637 C CA . PHE A 1 81 ? -18.226 -12.238 -11.738 1.00 69.12 81 PHE A CA 1
ATOM 638 C C . PHE A 1 81 ? -17.939 -11.516 -10.415 1.00 69.12 81 PHE A C 1
ATOM 640 O O . PHE A 1 81 ? -18.478 -11.902 -9.379 1.00 69.12 81 PHE A O 1
ATOM 647 N N . LEU A 1 82 ? -17.167 -10.428 -10.452 1.00 66.00 82 LEU A N 1
ATOM 648 C CA . LEU A 1 82 ? -16.876 -9.581 -9.295 1.00 66.00 82 LEU A CA 1
ATOM 649 C C . LEU A 1 82 ? -18.132 -8.889 -8.747 1.00 66.00 82 LEU A C 1
ATOM 651 O O . LEU A 1 82 ? -18.228 -8.667 -7.545 1.00 66.00 82 LEU A O 1
ATOM 655 N N . ALA A 1 83 ? -19.115 -8.561 -9.583 1.00 62.88 83 ALA A N 1
ATOM 656 C CA . ALA A 1 83 ? -20.370 -7.943 -9.159 1.00 62.88 83 ALA A CA 1
ATOM 657 C C . ALA A 1 83 ? -21.311 -8.922 -8.428 1.00 62.88 83 ALA A C 1
ATOM 659 O O . ALA A 1 83 ? -22.244 -8.491 -7.750 1.00 62.88 83 ALA A O 1
ATOM 660 N N . ARG A 1 84 ? -21.082 -10.240 -8.519 1.00 65.69 84 ARG A N 1
ATOM 661 C CA . ARG A 1 84 ? -21.921 -11.237 -7.839 1.00 65.69 84 ARG A CA 1
ATOM 662 C C . ARG A 1 84 ? -21.640 -11.262 -6.337 1.00 65.69 84 ARG A C 1
ATOM 664 O O . ARG A 1 84 ? -20.519 -11.506 -5.904 1.00 65.69 84 ARG A O 1
ATOM 671 N N . LYS A 1 85 ? -22.694 -11.128 -5.528 1.00 61.44 85 LYS A N 1
ATOM 672 C CA . LYS A 1 85 ? -22.668 -11.445 -4.093 1.00 61.44 85 LYS A CA 1
ATOM 673 C C . LYS A 1 85 ? -23.561 -12.656 -3.826 1.00 61.44 85 LYS A C 1
ATOM 675 O O . LYS A 1 85 ? -24.781 -12.519 -3.911 1.00 61.44 85 LYS A O 1
ATOM 680 N N . PRO A 1 86 ? -23.007 -13.848 -3.537 1.00 59.78 86 PRO A N 1
ATOM 681 C CA . PRO A 1 86 ? -23.843 -14.988 -3.190 1.00 59.78 86 PRO A CA 1
ATOM 682 C C . PRO A 1 86 ? -24.551 -14.737 -1.846 1.00 59.78 86 PRO A C 1
ATOM 684 O O . PRO A 1 86 ? -23.936 -14.185 -0.928 1.00 59.78 86 PRO A O 1
ATOM 687 N N . PRO A 1 87 ? -25.824 -15.146 -1.691 1.00 58.91 87 PRO A N 1
ATOM 688 C CA . PRO A 1 87 ? -26.544 -14.994 -0.431 1.00 58.91 87 PRO A CA 1
ATOM 689 C C . PRO A 1 87 ? -25.838 -15.763 0.700 1.00 58.91 87 PRO A C 1
ATOM 691 O O . PRO A 1 87 ? -25.444 -16.924 0.543 1.00 58.91 87 PRO A O 1
ATOM 694 N N . PHE A 1 88 ? -25.668 -15.117 1.858 1.00 62.75 88 PHE A N 1
ATOM 695 C CA . PHE A 1 88 ? -25.061 -15.723 3.044 1.00 62.75 88 PHE A CA 1
ATOM 696 C C . PHE A 1 88 ? -26.104 -15.902 4.147 1.00 62.75 88 PHE A C 1
ATOM 698 O O . PHE A 1 88 ? -26.579 -14.927 4.720 1.00 62.75 88 PHE A O 1
ATOM 705 N N . VAL A 1 89 ? -26.419 -17.157 4.467 1.00 65.00 89 VAL A N 1
ATOM 706 C CA . VAL A 1 89 ? -27.233 -17.521 5.633 1.00 65.00 89 VAL A CA 1
ATOM 707 C C . VAL A 1 89 ? -26.286 -18.091 6.694 1.00 65.00 89 VAL A C 1
ATOM 709 O O . VAL A 1 89 ? -25.666 -19.133 6.439 1.00 65.00 89 VAL A O 1
ATOM 712 N N . PRO A 1 90 ? -26.096 -17.419 7.846 1.00 62.28 90 PRO A N 1
ATOM 713 C CA . PRO A 1 90 ? -25.228 -17.927 8.901 1.00 62.28 90 PRO A CA 1
ATOM 714 C C . PRO A 1 90 ? -25.796 -19.230 9.476 1.00 62.28 90 PRO A C 1
ATOM 716 O O . PRO A 1 90 ? -26.985 -19.327 9.763 1.00 62.28 90 PRO A O 1
ATOM 719 N N . LYS A 1 91 ? -24.937 -20.236 9.676 1.00 66.19 91 LYS A N 1
ATOM 720 C CA . LYS A 1 91 ? -25.291 -21.428 10.462 1.00 66.19 91 LYS A CA 1
ATOM 721 C C . LYS A 1 91 ? -25.024 -21.147 11.945 1.00 66.19 91 LYS A C 1
ATOM 723 O O . LYS A 1 91 ? -23.940 -20.663 12.277 1.00 66.19 91 LYS A O 1
ATOM 728 N N . TYR A 1 92 ? -25.982 -21.466 12.815 1.00 66.31 92 TYR A N 1
ATOM 729 C CA . TYR A 1 92 ? -25.842 -21.341 14.271 1.00 66.31 92 TYR A CA 1
ATOM 730 C C . TYR A 1 92 ? -24.669 -22.190 14.810 1.00 66.31 92 TYR A C 1
ATOM 732 O O . TYR A 1 92 ? -24.312 -23.211 14.222 1.00 66.31 92 TYR A O 1
ATOM 740 N N . GLY A 1 93 ? -24.052 -21.755 15.917 1.00 72.62 93 GLY A N 1
ATOM 741 C CA . GLY A 1 93 ? -22.988 -22.495 16.619 1.00 72.62 93 GLY A CA 1
ATOM 742 C C . GLY A 1 93 ? -21.547 -22.275 16.128 1.00 72.62 93 GLY A C 1
ATOM 743 O O . GLY A 1 93 ? -20.635 -22.923 16.635 1.00 72.62 93 GLY A O 1
ATOM 744 N N . LYS A 1 94 ? -21.306 -21.371 15.167 1.00 75.00 94 LYS A N 1
ATOM 745 C CA . LYS A 1 94 ? -19.954 -21.055 14.662 1.00 75.00 94 LYS A CA 1
ATOM 746 C C . LYS A 1 94 ? -19.324 -19.854 15.365 1.00 75.00 94 LYS A C 1
ATOM 748 O O . LYS A 1 94 ? -20.013 -18.901 15.726 1.00 75.00 94 LYS A O 1
ATOM 753 N N . SER A 1 95 ? -17.998 -19.872 15.510 1.00 79.19 95 SER A N 1
ATOM 754 C CA . SER A 1 95 ? -17.247 -18.728 16.035 1.00 79.19 95 SER A CA 1
ATOM 755 C C . SER A 1 95 ? -17.271 -17.549 15.054 1.00 79.19 95 SER A C 1
ATOM 757 O O . SER A 1 95 ? -17.383 -17.734 13.840 1.00 79.19 95 SER A O 1
ATOM 759 N N . GLN A 1 96 ? -17.114 -16.322 15.561 1.00 77.56 96 GLN A N 1
ATOM 760 C CA . GLN A 1 96 ? -17.082 -15.116 14.718 1.00 77.56 96 GLN A CA 1
ATOM 761 C C . GLN A 1 96 ? -16.016 -15.216 13.614 1.00 77.56 96 GLN A C 1
ATOM 763 O O . GLN A 1 96 ? -16.282 -14.901 12.460 1.00 77.56 96 GLN A O 1
ATOM 768 N N . TRP A 1 97 ? -14.844 -15.770 13.927 1.00 79.19 97 TRP A N 1
ATOM 769 C CA . TRP A 1 97 ? -13.769 -15.979 12.953 1.00 79.19 97 TRP A CA 1
ATOM 770 C C . TRP A 1 97 ? -14.098 -17.022 11.881 1.00 79.19 97 TRP A C 1
ATOM 772 O O . TRP A 1 97 ? -13.688 -16.869 10.730 1.00 79.19 97 TRP A O 1
ATOM 782 N N . GLN A 1 98 ? -14.862 -18.062 12.223 1.00 82.81 98 GLN A N 1
ATOM 783 C CA . GLN A 1 98 ? -15.354 -19.024 11.234 1.00 82.81 98 GLN A CA 1
ATOM 784 C C . GLN A 1 98 ? -16.348 -18.363 10.271 1.00 82.81 98 GLN A C 1
ATOM 786 O O . GLN A 1 98 ? -16.260 -18.583 9.065 1.00 82.81 98 GLN A O 1
ATOM 791 N N . LEU A 1 99 ? -17.241 -17.507 10.780 1.00 81.69 99 LEU A N 1
ATOM 792 C CA . LEU A 1 99 ? -18.181 -16.749 9.948 1.00 81.69 99 LEU A CA 1
ATOM 793 C C . LEU A 1 99 ? -17.456 -15.762 9.022 1.00 81.69 99 LEU A C 1
ATOM 795 O O . LEU A 1 99 ? -17.765 -15.713 7.833 1.00 81.69 99 LEU A O 1
ATOM 799 N N . VAL A 1 100 ? -16.459 -15.033 9.536 1.00 84.12 100 VAL A N 1
ATOM 800 C CA . VAL A 1 100 ? -15.603 -14.129 8.742 1.00 84.12 100 VAL A CA 1
ATOM 801 C C . VAL A 1 100 ? -14.915 -14.901 7.615 1.00 84.12 100 VAL A C 1
ATOM 803 O O . VAL A 1 100 ? -15.008 -14.510 6.452 1.00 84.12 100 VAL A O 1
ATOM 806 N N . ARG A 1 101 ? -14.283 -16.040 7.927 1.00 86.62 101 ARG A N 1
ATOM 807 C CA . ARG A 1 101 ? -13.633 -16.897 6.925 1.00 86.62 101 ARG A CA 1
ATOM 808 C C . ARG A 1 101 ? -14.615 -17.364 5.851 1.00 86.62 101 ARG A C 1
ATOM 810 O O . ARG A 1 101 ? -14.283 -17.329 4.672 1.00 86.62 101 ARG A O 1
ATOM 817 N N . GLU A 1 102 ? -15.812 -17.802 6.230 1.00 84.94 102 GLU A N 1
ATOM 818 C CA . GLU A 1 102 ? -16.817 -18.274 5.270 1.00 84.94 102 GLU A CA 1
ATOM 819 C C . GLU A 1 102 ? -17.320 -17.167 4.349 1.00 84.94 102 GLU A C 1
ATOM 821 O O . GLU A 1 102 ? -17.503 -17.408 3.158 1.00 84.94 102 GLU A O 1
ATOM 826 N N . ARG A 1 103 ? -17.505 -15.951 4.868 1.00 84.19 103 ARG A N 1
ATOM 827 C CA . ARG A 1 103 ? -17.870 -14.788 4.047 1.00 84.19 103 ARG A CA 1
ATOM 828 C C . ARG A 1 103 ? -16.764 -14.413 3.082 1.00 84.19 103 ARG A C 1
ATOM 830 O O . ARG A 1 103 ? -17.037 -14.213 1.902 1.00 84.19 103 ARG A O 1
ATOM 837 N N . PHE A 1 104 ? -15.527 -14.376 3.571 1.00 86.69 104 PHE A N 1
ATOM 838 C CA . PHE A 1 104 ? -14.360 -14.087 2.749 1.00 86.69 104 PHE A CA 1
ATOM 839 C C . PHE A 1 104 ? -14.239 -15.094 1.601 1.00 86.69 104 PHE A C 1
ATOM 841 O O . PHE A 1 104 ? -14.187 -14.712 0.437 1.00 86.69 104 PHE A O 1
ATOM 848 N N . LEU A 1 105 ? -14.308 -16.391 1.916 1.00 86.31 105 LEU A N 1
ATOM 849 C CA . LEU A 1 105 ? -14.230 -17.465 0.926 1.00 86.31 105 LEU A CA 1
ATOM 850 C C . LEU A 1 105 ? -15.440 -17.535 -0.009 1.00 86.31 105 LEU A C 1
ATOM 852 O O . LEU A 1 105 ? -15.369 -18.244 -1.001 1.00 86.31 105 LEU A O 1
ATOM 856 N N . ARG A 1 106 ? -16.551 -16.859 0.279 1.00 81.94 106 ARG A N 1
ATOM 857 C CA . ARG A 1 106 ? -17.703 -16.797 -0.631 1.00 81.94 106 ARG A CA 1
ATOM 858 C C . ARG A 1 106 ? -17.722 -15.541 -1.487 1.00 81.94 106 ARG A C 1
ATOM 860 O O . ARG A 1 106 ? -18.459 -15.519 -2.463 1.00 81.94 106 ARG A O 1
ATOM 867 N N . SER A 1 107 ? -16.960 -14.510 -1.135 1.00 81.50 107 SER A N 1
ATOM 868 C CA . SER A 1 107 ? -16.931 -13.254 -1.880 1.00 81.50 107 SER A CA 1
ATOM 869 C C . SER A 1 107 ? -16.029 -13.384 -3.115 1.00 81.50 107 SER A C 1
ATOM 871 O O . SER A 1 107 ? -14.815 -13.535 -2.954 1.00 81.50 107 SER A O 1
ATOM 873 N N . PRO A 1 108 ? -16.571 -13.287 -4.348 1.00 79.88 108 PRO A N 1
ATOM 874 C CA . PRO A 1 108 ? -15.762 -13.338 -5.569 1.00 79.88 108 PRO A CA 1
ATOM 875 C C . PRO A 1 108 ? -14.701 -12.233 -5.608 1.00 79.88 108 PRO A C 1
ATOM 877 O O . PRO A 1 108 ? -13.566 -12.469 -6.009 1.00 79.88 108 PRO A O 1
ATOM 880 N N . GLN A 1 109 ? -15.048 -11.039 -5.116 1.00 80.38 109 GLN A N 1
ATOM 881 C CA . GLN A 1 109 ? -14.139 -9.891 -5.025 1.00 80.38 109 GLN A CA 1
ATOM 882 C C . GLN A 1 109 ? -12.950 -10.183 -4.113 1.00 80.38 109 GLN A C 1
ATOM 884 O O . GLN A 1 109 ? -11.802 -9.958 -4.495 1.00 80.38 109 GLN A O 1
ATOM 889 N N . ALA A 1 110 ? -13.227 -10.748 -2.934 1.00 84.94 110 ALA A N 1
ATOM 890 C CA . ALA A 1 110 ? -12.197 -11.109 -1.972 1.00 84.94 110 ALA A CA 1
ATOM 891 C C . ALA A 1 110 ? -11.248 -12.170 -2.538 1.00 84.94 110 ALA A C 1
ATOM 893 O O . ALA A 1 110 ? -10.036 -12.053 -2.384 1.00 84.94 110 ALA A O 1
ATOM 894 N N . GLN A 1 111 ? -11.793 -13.183 -3.221 1.00 87.25 111 GLN A N 1
ATOM 895 C CA . GLN A 1 111 ? -11.003 -14.256 -3.820 1.00 87.25 111 GLN A CA 1
ATOM 896 C C . GLN A 1 111 ? -10.097 -13.759 -4.947 1.00 87.25 111 GLN A C 1
ATOM 898 O O . GLN A 1 111 ? -8.925 -14.120 -4.974 1.00 87.25 111 GLN A O 1
ATOM 903 N N . VAL A 1 112 ? -10.612 -12.923 -5.853 1.00 84.19 112 VAL A N 1
ATOM 904 C CA . VAL A 1 112 ? -9.815 -12.363 -6.956 1.00 84.19 112 VAL A CA 1
ATOM 905 C C . VAL A 1 112 ? -8.715 -11.456 -6.414 1.00 84.19 112 VAL A C 1
ATOM 907 O O . VAL A 1 112 ? -7.554 -11.625 -6.779 1.00 84.19 112 VAL A O 1
ATOM 910 N N . GLY A 1 113 ? -9.052 -10.542 -5.496 1.00 87.56 113 GLY A N 1
ATOM 911 C CA . GLY A 1 113 ? -8.057 -9.683 -4.853 1.00 87.56 113 GLY A CA 1
ATOM 912 C C . GLY A 1 113 ? -6.982 -10.493 -4.127 1.00 87.56 113 GLY A C 1
ATOM 913 O O . GLY A 1 113 ? -5.792 -10.247 -4.307 1.00 87.56 113 GLY A O 1
ATOM 914 N N . PHE A 1 114 ? -7.389 -11.514 -3.367 1.00 91.56 114 PHE A N 1
ATOM 915 C CA . PHE A 1 114 ? -6.467 -12.417 -2.681 1.00 91.56 114 PHE A CA 1
ATOM 916 C C . PHE A 1 114 ? -5.559 -13.178 -3.647 1.00 91.56 114 PHE A C 1
ATOM 918 O O . PHE A 1 114 ? -4.356 -13.230 -3.411 1.00 91.56 114 PHE A O 1
ATOM 925 N N . PHE A 1 115 ? -6.111 -13.738 -4.728 1.00 92.00 115 PHE A N 1
ATOM 926 C CA . PHE A 1 115 ? -5.346 -14.468 -5.735 1.00 92.00 115 PHE A CA 1
ATOM 927 C C . PHE A 1 115 ? -4.225 -13.600 -6.305 1.00 92.00 115 PHE A C 1
ATOM 929 O O . PHE A 1 115 ? -3.066 -13.985 -6.218 1.00 92.00 115 PHE A O 1
ATOM 936 N N . PHE A 1 116 ? -4.539 -12.399 -6.794 1.00 89.88 116 PHE A N 1
ATOM 937 C CA . PHE A 1 116 ? -3.524 -11.526 -7.380 1.00 89.88 116 PHE A CA 1
ATOM 938 C C . PHE A 1 116 ? -2.515 -11.005 -6.351 1.00 89.88 116 PHE A C 1
ATOM 940 O O . PHE A 1 116 ? -1.322 -10.982 -6.645 1.00 89.88 116 PHE A O 1
ATOM 947 N N . VAL A 1 117 ? -2.941 -10.631 -5.137 1.00 92.75 117 VAL A N 1
ATOM 948 C CA . VAL A 1 117 ? -2.000 -10.241 -4.068 1.00 92.75 117 VAL A CA 1
ATOM 949 C C . VAL A 1 117 ? -1.059 -11.399 -3.727 1.00 92.75 117 VAL A C 1
ATOM 951 O O . VAL A 1 117 ? 0.145 -11.183 -3.579 1.00 92.75 117 VAL A O 1
ATOM 954 N N . ALA A 1 118 ? -1.576 -12.626 -3.641 1.00 93.25 118 ALA A N 1
ATOM 955 C CA . ALA A 1 118 ? -0.771 -13.818 -3.400 1.00 93.25 118 ALA A CA 1
ATOM 956 C C . ALA A 1 118 ? 0.182 -14.104 -4.571 1.00 93.25 118 ALA A C 1
ATOM 958 O O . ALA A 1 118 ? 1.353 -14.382 -4.331 1.00 93.25 118 ALA A O 1
ATOM 959 N N . SER A 1 119 ? -0.273 -13.965 -5.819 1.00 93.25 119 SER A N 1
ATOM 960 C CA . SER A 1 119 ? 0.562 -14.114 -7.015 1.00 93.25 119 SER A CA 1
ATOM 961 C C . SER A 1 119 ? 1.687 -13.085 -7.064 1.00 93.25 119 SER A C 1
ATOM 963 O O . SER A 1 119 ? 2.833 -13.467 -7.263 1.00 93.25 119 SER A O 1
ATOM 965 N N . PHE A 1 120 ? 1.408 -11.801 -6.821 1.00 91.62 120 PHE A N 1
ATOM 966 C CA . PHE A 1 120 ? 2.448 -10.769 -6.763 1.00 91.62 120 PHE A CA 1
ATOM 967 C C . PHE A 1 120 ? 3.429 -11.006 -5.620 1.00 91.62 120 PHE A C 1
ATOM 969 O O . PHE A 1 120 ? 4.630 -10.846 -5.801 1.00 91.62 120 PHE A O 1
ATOM 976 N N . SER A 1 121 ? 2.932 -11.425 -4.456 1.00 94.69 121 SER A N 1
ATOM 977 C CA . SER A 1 121 ? 3.788 -11.760 -3.314 1.00 94.69 121 SER A CA 1
ATOM 978 C C . SER A 1 121 ? 4.677 -12.970 -3.623 1.00 94.69 121 SER A C 1
ATOM 980 O O . SER A 1 121 ? 5.848 -12.986 -3.258 1.00 94.69 121 SER A O 1
ATOM 982 N N . PHE A 1 122 ? 4.146 -13.967 -4.336 1.00 93.50 122 PHE A N 1
ATOM 983 C CA . PHE A 1 122 ? 4.903 -15.125 -4.805 1.00 93.50 122 PHE A CA 1
ATOM 984 C C . PHE A 1 122 ? 5.967 -14.729 -5.836 1.00 93.50 122 PHE A C 1
ATOM 986 O O . PHE A 1 122 ? 7.127 -15.092 -5.668 1.00 93.50 122 PHE A O 1
ATOM 993 N N . VAL A 1 123 ? 5.600 -13.937 -6.850 1.00 93.75 123 VAL A N 1
ATOM 994 C CA . VAL A 1 123 ? 6.533 -13.392 -7.852 1.00 93.75 123 VAL A CA 1
ATOM 995 C C . VAL A 1 123 ? 7.637 -12.586 -7.177 1.00 93.75 123 VAL A C 1
ATOM 997 O O . VAL A 1 123 ? 8.799 -12.780 -7.505 1.00 93.75 123 VAL A O 1
ATOM 1000 N N . ALA A 1 124 ? 7.305 -11.755 -6.188 1.00 93.00 124 ALA A N 1
ATOM 1001 C CA . ALA A 1 124 ? 8.291 -11.007 -5.422 1.00 93.00 124 ALA A CA 1
ATOM 1002 C C . ALA A 1 124 ? 9.258 -11.940 -4.679 1.00 93.00 124 ALA A C 1
ATOM 1004 O O . ALA A 1 124 ? 10.469 -11.787 -4.789 1.00 93.00 124 ALA A O 1
ATOM 1005 N N . ILE A 1 125 ? 8.767 -12.943 -3.951 1.00 93.56 125 ILE A N 1
ATOM 1006 C CA . ILE A 1 125 ? 9.639 -13.861 -3.196 1.00 93.56 125 ILE A CA 1
ATOM 1007 C C . ILE A 1 125 ? 10.543 -14.677 -4.133 1.00 93.56 125 ILE A C 1
ATOM 1009 O O . ILE A 1 125 ? 11.716 -14.885 -3.831 1.00 93.56 125 ILE A O 1
ATOM 1013 N N . VAL A 1 126 ? 10.009 -15.122 -5.270 1.00 92.50 126 VAL A N 1
ATOM 1014 C CA . VAL A 1 126 ? 10.696 -16.016 -6.217 1.00 92.50 126 VAL A CA 1
ATOM 1015 C C . VAL A 1 126 ? 11.393 -15.237 -7.344 1.00 92.50 126 VAL A C 1
ATOM 1017 O O . VAL A 1 126 ? 11.983 -15.847 -8.229 1.00 92.50 126 VAL A O 1
ATOM 1020 N N . ALA A 1 127 ? 11.403 -13.900 -7.302 1.00 92.44 127 ALA A N 1
ATOM 1021 C CA . ALA A 1 127 ? 11.960 -13.050 -8.358 1.00 92.44 127 ALA A CA 1
ATOM 1022 C C . ALA A 1 127 ? 13.371 -13.461 -8.823 1.00 92.44 127 ALA A C 1
ATOM 1024 O O . ALA A 1 127 ? 13.541 -13.584 -10.034 1.00 92.44 127 ALA A O 1
ATOM 1025 N N . PRO A 1 128 ? 14.340 -13.789 -7.936 1.00 91.19 128 PRO A N 1
ATOM 1026 C CA . PRO A 1 128 ? 15.680 -14.199 -8.367 1.00 91.19 128 PRO A CA 1
ATOM 1027 C C . PRO A 1 128 ? 15.735 -15.508 -9.162 1.00 91.19 128 PRO A C 1
ATOM 1029 O O . PRO A 1 128 ? 16.727 -15.774 -9.828 1.00 91.19 128 PRO A O 1
ATOM 1032 N N . TYR A 1 129 ? 14.698 -16.343 -9.062 1.00 90.50 129 TYR A N 1
ATOM 1033 C CA . TYR A 1 129 ? 14.585 -17.605 -9.796 1.00 90.50 129 TYR A CA 1
ATOM 1034 C C . TYR A 1 129 ? 13.658 -17.499 -11.009 1.00 90.50 129 TYR A C 1
ATOM 1036 O O . TYR A 1 129 ? 13.710 -18.353 -11.890 1.00 90.50 129 TYR A O 1
ATOM 1044 N N . LEU A 1 130 ? 12.770 -16.501 -11.024 1.00 89.38 130 LEU A N 1
ATOM 1045 C CA . LEU A 1 130 ? 11.797 -16.289 -12.092 1.00 89.38 130 LEU A CA 1
ATOM 1046 C C . LEU A 1 130 ? 12.340 -15.366 -13.189 1.00 89.38 130 LEU A C 1
ATOM 1048 O O . LEU A 1 130 ? 12.027 -15.565 -14.359 1.00 89.38 130 LEU A O 1
ATOM 1052 N N . ALA A 1 131 ? 13.110 -14.346 -12.810 1.00 91.06 131 ALA A N 1
ATOM 1053 C CA . ALA A 1 131 ? 13.720 -13.419 -13.749 1.00 91.06 131 ALA A CA 1
ATOM 1054 C C . ALA A 1 131 ? 14.903 -14.079 -14.466 1.00 91.06 131 ALA A C 1
ATOM 1056 O O . ALA A 1 131 ? 15.733 -14.741 -13.843 1.00 91.06 131 ALA A O 1
ATOM 1057 N N . GLN A 1 132 ? 14.977 -13.877 -15.781 1.00 89.94 132 GLN A N 1
ATOM 1058 C CA . GLN A 1 132 ? 16.053 -14.418 -16.610 1.00 89.94 132 GLN A CA 1
ATOM 1059 C C . GLN A 1 132 ? 17.361 -13.631 -16.445 1.00 89.94 132 GLN A C 1
ATOM 1061 O O . GLN A 1 132 ? 18.435 -14.217 -16.551 1.00 89.94 132 GLN A O 1
ATOM 1066 N N . TYR A 1 133 ? 17.261 -12.329 -16.168 1.00 93.00 133 TYR A N 1
ATOM 1067 C CA . TYR A 1 133 ? 18.388 -11.401 -16.067 1.00 93.00 133 TYR A CA 1
ATOM 1068 C C . TYR A 1 133 ? 18.392 -10.692 -14.710 1.00 93.00 133 TYR A C 1
ATOM 1070 O O . TYR A 1 133 ? 17.339 -10.533 -14.079 1.00 93.00 133 TYR A O 1
ATOM 1078 N N . GLN A 1 134 ? 19.563 -10.227 -14.259 1.00 93.56 134 GLN A N 1
ATOM 1079 C CA . GLN A 1 134 ? 19.607 -9.319 -13.107 1.00 93.56 134 GLN A CA 1
ATOM 1080 C C . GLN A 1 134 ? 18.998 -7.956 -13.494 1.00 93.56 134 GLN A C 1
ATOM 1082 O O . GLN A 1 134 ? 19.118 -7.517 -14.639 1.00 93.56 134 GLN A O 1
ATOM 1087 N N . PRO A 1 135 ? 18.319 -7.251 -12.572 1.00 92.25 135 PRO A N 1
ATOM 1088 C CA . PRO A 1 135 ? 17.555 -6.047 -12.912 1.00 92.25 135 PRO A CA 1
ATOM 1089 C C . PRO A 1 135 ? 18.426 -4.849 -13.327 1.00 92.25 135 PRO A C 1
ATOM 1091 O O . PRO A 1 135 ? 17.921 -3.884 -13.913 1.00 92.25 135 PRO A O 1
ATOM 1094 N N . ASP A 1 136 ? 19.710 -4.883 -12.986 1.00 92.12 136 ASP A N 1
ATOM 1095 C CA . ASP A 1 136 ? 20.746 -3.909 -13.317 1.00 92.12 136 ASP A CA 1
ATOM 1096 C C . ASP A 1 136 ? 21.689 -4.383 -14.438 1.00 92.12 136 ASP A C 1
ATOM 1098 O O . ASP A 1 136 ? 22.559 -3.622 -14.862 1.00 92.12 136 ASP A O 1
ATOM 1102 N N . GLU A 1 137 ? 21.490 -5.598 -14.960 1.00 92.50 137 GLU A N 1
ATOM 1103 C CA . GLU A 1 137 ? 22.314 -6.186 -16.016 1.00 92.50 137 GLU A CA 1
ATOM 1104 C C . GLU A 1 137 ? 22.109 -5.485 -17.359 1.00 92.50 137 GLU A C 1
ATOM 1106 O O . GLU A 1 137 ? 21.005 -5.424 -17.903 1.00 92.50 137 GLU A O 1
ATOM 1111 N N . LEU A 1 138 ? 23.208 -4.971 -17.907 1.00 92.94 138 LEU A N 1
ATOM 1112 C CA . LEU A 1 138 ? 23.267 -4.368 -19.233 1.00 92.94 138 LEU A CA 1
ATOM 1113 C C . LEU A 1 138 ? 23.569 -5.480 -20.250 1.00 92.94 138 LEU A C 1
ATOM 1115 O O . LEU A 1 138 ? 24.719 -5.901 -20.359 1.00 92.94 138 LEU A O 1
ATOM 1119 N N . ILE A 1 139 ? 22.555 -5.960 -20.973 1.00 91.19 139 ILE A N 1
ATOM 1120 C CA . ILE A 1 139 ? 22.674 -7.143 -21.845 1.00 91.19 139 ILE A CA 1
ATOM 1121 C C . ILE A 1 139 ? 23.618 -6.873 -23.023 1.00 91.19 139 ILE A C 1
ATOM 1123 O O . ILE A 1 139 ? 24.596 -7.587 -23.229 1.00 91.19 139 ILE A O 1
ATOM 1127 N N . ASP A 1 140 ? 23.321 -5.828 -23.795 1.00 90.69 140 ASP A N 1
ATOM 1128 C CA . ASP A 1 140 ? 24.158 -5.346 -24.894 1.00 90.69 140 ASP A CA 1
ATOM 1129 C C . ASP A 1 140 ? 23.900 -3.842 -25.094 1.00 90.69 140 ASP A C 1
ATOM 1131 O O . ASP A 1 140 ? 22.933 -3.447 -25.761 1.00 90.69 140 ASP A O 1
ATOM 1135 N N . PRO A 1 141 ? 24.767 -2.976 -24.537 1.00 88.38 141 PRO A N 1
ATOM 1136 C CA . PRO A 1 141 ? 24.608 -1.525 -24.606 1.00 88.38 141 PRO A CA 1
ATOM 1137 C C . PRO A 1 141 ? 24.636 -0.927 -26.018 1.00 88.38 141 PRO A C 1
ATOM 1139 O O . PRO A 1 141 ? 24.362 0.271 -26.161 1.00 88.38 141 PRO A O 1
ATOM 1142 N N . ILE A 1 142 ? 25.029 -1.700 -27.033 1.00 87.44 142 ILE A N 1
ATOM 1143 C CA . ILE A 1 142 ? 25.161 -1.246 -28.418 1.00 87.44 142 ILE A CA 1
ATOM 1144 C C . ILE A 1 142 ? 23.932 -1.664 -29.223 1.00 87.44 142 ILE A C 1
ATOM 1146 O O . ILE A 1 142 ? 23.344 -0.823 -29.901 1.00 87.44 142 ILE A O 1
ATOM 1150 N N . HIS A 1 143 ? 23.526 -2.931 -29.132 1.00 89.81 143 HIS A N 1
ATOM 1151 C CA . HIS A 1 143 ? 22.496 -3.491 -30.011 1.00 89.81 143 HIS A CA 1
ATOM 1152 C C . HIS A 1 143 ? 21.130 -3.681 -29.342 1.00 89.81 143 HIS A C 1
ATOM 1154 O O . HIS A 1 143 ? 20.112 -3.653 -30.033 1.00 89.81 143 HIS A O 1
ATOM 1160 N N . MET A 1 144 ? 21.077 -3.812 -28.015 1.00 89.75 144 MET A N 1
ATOM 1161 C CA . MET A 1 144 ? 19.850 -4.138 -27.277 1.00 89.75 144 MET A CA 1
ATOM 1162 C C . MET A 1 144 ? 19.233 -2.938 -26.558 1.00 89.75 144 MET A C 1
ATOM 1164 O O . MET A 1 144 ? 18.472 -3.113 -25.613 1.00 89.75 144 MET A O 1
ATOM 1168 N N . LYS A 1 145 ? 19.531 -1.704 -26.967 1.00 93.25 145 LYS A N 1
ATOM 1169 C CA . LYS A 1 145 ? 18.833 -0.524 -26.438 1.00 93.25 145 LYS A CA 1
ATOM 1170 C C . LYS A 1 145 ? 17.478 -0.364 -27.108 1.00 93.25 145 LYS A C 1
ATOM 1172 O O . LYS A 1 145 ? 17.421 -0.369 -28.333 1.00 93.25 145 LYS A O 1
ATOM 1177 N N . LEU A 1 146 ? 16.439 -0.137 -26.301 1.00 91.69 146 LEU A N 1
ATOM 1178 C CA . LEU A 1 146 ? 15.100 0.215 -26.786 1.00 91.69 146 LEU A CA 1
ATOM 1179 C C . LEU A 1 146 ? 14.549 -0.790 -27.815 1.00 91.69 146 LEU A C 1
ATOM 1181 O O . LEU A 1 146 ? 13.892 -0.404 -28.780 1.00 91.69 146 LEU A O 1
ATOM 1185 N N . GLN A 1 147 ? 14.834 -2.080 -27.628 1.00 92.69 147 GLN A N 1
ATOM 1186 C CA . GLN A 1 147 ? 14.296 -3.119 -28.497 1.00 92.69 147 GLN A CA 1
ATOM 1187 C C . GLN A 1 147 ? 12.856 -3.442 -28.082 1.00 92.69 147 GLN A C 1
ATOM 1189 O O . GLN A 1 147 ? 12.576 -3.540 -26.879 1.00 92.69 147 GLN A O 1
ATOM 1194 N N . PRO A 1 148 ? 11.942 -3.612 -29.053 1.00 91.81 148 PRO A N 1
ATOM 1195 C CA . PRO A 1 148 ? 10.559 -3.963 -28.773 1.00 91.81 148 PRO A CA 1
ATOM 1196 C C . PRO A 1 148 ? 10.440 -5.362 -28.141 1.00 91.81 148 PRO A C 1
ATOM 1198 O O . PRO A 1 148 ? 11.401 -6.142 -28.143 1.00 91.81 148 PRO A O 1
ATOM 1201 N N . PRO A 1 149 ? 9.257 -5.694 -27.592 1.00 90.44 149 PRO A N 1
ATOM 1202 C CA . PRO A 1 149 ? 8.929 -7.038 -27.136 1.00 90.44 149 PRO A CA 1
ATOM 1203 C C . PRO A 1 149 ? 9.319 -8.128 -28.140 1.00 90.44 149 PRO A C 1
ATOM 1205 O O . PRO A 1 149 ? 9.020 -8.047 -29.325 1.00 90.44 149 PRO A O 1
ATOM 1208 N N . SER A 1 150 ? 9.979 -9.173 -27.653 1.00 87.88 150 SER A N 1
ATOM 1209 C CA . SER A 1 150 ? 10.379 -10.342 -28.439 1.00 87.88 150 SER A CA 1
ATOM 1210 C C . SER A 1 150 ? 10.326 -11.603 -27.579 1.00 87.88 150 SER A C 1
ATOM 1212 O O . SER A 1 150 ? 10.184 -11.530 -26.362 1.00 87.88 150 SER A O 1
ATOM 1214 N N . LEU A 1 151 ? 10.484 -12.785 -28.178 1.00 85.62 151 LEU A N 1
ATOM 1215 C CA . LEU A 1 151 ? 10.525 -14.037 -27.406 1.00 85.62 151 LEU A CA 1
ATOM 1216 C C . LEU A 1 151 ? 11.685 -14.086 -26.397 1.00 85.62 151 LEU A C 1
ATOM 1218 O O . LEU A 1 151 ? 11.546 -14.714 -25.351 1.00 85.62 151 LEU A O 1
ATOM 1222 N N . ALA A 1 152 ? 12.809 -13.427 -26.698 1.00 87.81 152 ALA A N 1
ATOM 1223 C CA . ALA A 1 152 ? 13.951 -13.328 -25.788 1.00 87.81 152 ALA A CA 1
ATOM 1224 C C . ALA A 1 152 ? 13.744 -12.263 -24.697 1.00 87.81 152 ALA A C 1
ATOM 1226 O O . ALA A 1 152 ? 14.193 -12.450 -23.570 1.00 87.81 152 ALA A O 1
ATOM 1227 N N . HIS A 1 153 ? 13.035 -11.179 -25.028 1.00 89.94 153 HIS A N 1
ATOM 1228 C CA . HIS A 1 153 ? 12.708 -10.076 -24.123 1.00 89.94 153 HIS A CA 1
ATOM 1229 C C . HIS A 1 153 ? 11.204 -9.795 -24.178 1.00 89.94 153 HIS A C 1
ATOM 1231 O O . HIS A 1 153 ? 10.783 -8.894 -24.909 1.00 89.94 153 HIS A O 1
ATOM 1237 N N . PRO A 1 154 ? 10.361 -10.543 -23.438 1.00 88.88 154 PRO A N 1
ATOM 1238 C CA . PRO A 1 154 ? 8.906 -10.484 -23.611 1.00 88.88 154 PRO A CA 1
ATOM 1239 C C . PRO A 1 154 ? 8.293 -9.100 -23.398 1.00 88.88 154 PRO A C 1
ATOM 1241 O O . PRO A 1 154 ? 7.248 -8.807 -23.969 1.00 88.88 154 PRO A O 1
ATOM 1244 N N . PHE A 1 155 ? 8.921 -8.248 -22.580 1.00 90.88 155 PHE A N 1
ATOM 1245 C CA . PHE A 1 155 ? 8.494 -6.860 -22.346 1.00 90.88 155 PHE A CA 1
ATOM 1246 C C . PHE A 1 155 ? 9.409 -5.828 -23.028 1.00 90.88 155 PHE A C 1
ATOM 1248 O O . PHE A 1 155 ? 9.287 -4.634 -22.764 1.00 90.88 155 PHE A O 1
ATOM 1255 N N . GLY A 1 156 ? 10.314 -6.278 -23.898 1.00 93.12 156 GLY A N 1
ATOM 1256 C CA . GLY A 1 156 ? 11.326 -5.454 -24.551 1.00 93.12 156 GLY A CA 1
ATOM 1257 C C . GLY A 1 156 ? 12.491 -5.092 -23.632 1.00 93.12 156 GLY A C 1
ATOM 1258 O O . GLY A 1 156 ? 12.611 -5.581 -22.502 1.00 93.12 156 GLY A O 1
ATOM 1259 N N . THR A 1 157 ? 13.356 -4.212 -24.128 1.00 94.31 157 THR A N 1
ATOM 1260 C CA . THR A 1 157 ? 14.516 -3.694 -23.396 1.00 94.31 157 THR A CA 1
ATOM 1261 C C . THR A 1 157 ? 14.442 -2.181 -23.227 1.00 94.31 157 THR A C 1
ATOM 1263 O O . THR A 1 157 ? 13.774 -1.479 -23.991 1.00 94.31 157 THR A O 1
ATOM 1266 N N . ASP A 1 158 ? 15.123 -1.664 -22.204 1.00 93.06 158 ASP A N 1
ATOM 1267 C CA . ASP A 1 158 ? 15.123 -0.235 -21.884 1.00 93.06 158 ASP A CA 1
ATOM 1268 C C . ASP A 1 158 ? 16.272 0.562 -22.532 1.00 93.06 158 ASP A C 1
ATOM 1270 O O . ASP A 1 158 ? 17.105 0.039 -23.281 1.00 93.06 158 ASP A O 1
ATOM 1274 N N . LYS A 1 159 ? 16.328 1.869 -22.232 1.00 91.94 159 LYS A N 1
ATOM 1275 C CA . LYS A 1 159 ? 17.370 2.800 -22.714 1.00 91.94 159 LYS A CA 1
ATOM 1276 C C . LYS A 1 159 ? 18.799 2.405 -22.315 1.00 91.94 159 LYS A C 1
ATOM 1278 O O . LYS A 1 159 ? 19.765 2.878 -22.916 1.00 91.94 159 LYS A O 1
ATOM 1283 N N . PHE A 1 160 ? 18.940 1.532 -21.321 1.00 92.50 160 PHE A N 1
ATOM 1284 C CA . PHE A 1 160 ? 20.208 0.999 -20.842 1.00 92.50 160 PHE A CA 1
ATOM 1285 C C . PHE A 1 160 ? 20.449 -0.443 -21.296 1.00 92.50 160 PHE A C 1
ATOM 1287 O O . PHE A 1 160 ? 21.424 -1.033 -20.854 1.00 92.50 160 PHE A O 1
ATOM 1294 N N . SER A 1 161 ? 19.634 -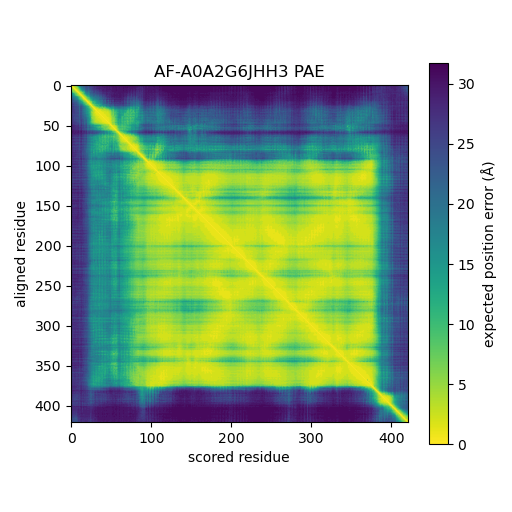1.011 -22.189 1.00 94.19 161 SER A N 1
ATOM 1295 C CA . SER A 1 161 ? 19.697 -2.425 -22.600 1.00 94.19 161 SER A CA 1
ATOM 1296 C C . SER A 1 161 ? 19.410 -3.436 -21.484 1.00 94.19 161 SER A C 1
ATOM 1298 O O . SER A 1 161 ? 19.893 -4.564 -21.528 1.00 94.19 161 SER A O 1
ATOM 1300 N N . ARG A 1 162 ? 18.631 -3.038 -20.473 1.00 95.06 162 ARG A N 1
ATOM 1301 C CA . ARG A 1 162 ? 18.161 -3.937 -19.410 1.00 95.06 162 ARG A CA 1
ATOM 1302 C C . ARG A 1 162 ? 16.836 -4.573 -19.818 1.00 95.06 162 ARG A C 1
ATOM 1304 O O . ARG A 1 162 ? 16.025 -3.939 -20.496 1.00 95.06 162 ARG A O 1
ATOM 1311 N N . ASP A 1 163 ? 16.599 -5.801 -19.371 1.00 95.50 163 ASP A N 1
ATOM 1312 C CA . ASP A 1 163 ? 15.357 -6.533 -19.634 1.00 95.50 163 ASP A CA 1
ATOM 1313 C C . ASP A 1 163 ? 14.186 -5.984 -18.798 1.00 95.50 163 ASP A C 1
ATOM 1315 O O . ASP A 1 163 ? 14.214 -6.004 -17.562 1.00 95.50 163 ASP A O 1
ATOM 1319 N N . VAL A 1 164 ? 13.131 -5.501 -19.463 1.00 95.81 164 VAL A N 1
ATOM 1320 C CA . VAL A 1 164 ? 11.994 -4.839 -18.793 1.00 95.81 164 VAL A CA 1
ATOM 1321 C C . VAL A 1 164 ? 11.177 -5.832 -17.966 1.00 95.81 164 VAL A C 1
ATOM 1323 O O . VAL A 1 164 ? 10.684 -5.476 -16.896 1.00 95.81 164 VAL A O 1
ATOM 1326 N N . LEU A 1 165 ? 11.053 -7.089 -18.405 1.00 95.50 165 LEU A N 1
ATOM 1327 C CA . LEU A 1 165 ? 10.314 -8.116 -17.665 1.00 95.50 165 LEU A CA 1
ATOM 1328 C C . LEU A 1 165 ? 10.995 -8.414 -16.326 1.00 95.50 165 LEU A C 1
ATOM 1330 O O . LEU A 1 165 ? 10.341 -8.405 -15.282 1.00 95.50 165 LEU A O 1
ATOM 1334 N N . SER A 1 166 ? 12.310 -8.613 -16.348 1.00 96.38 166 SER A N 1
ATOM 1335 C CA . SER A 1 166 ? 13.128 -8.824 -15.156 1.00 96.38 166 SER A CA 1
ATOM 1336 C C . SER A 1 166 ? 13.020 -7.624 -14.214 1.00 96.38 166 SER A C 1
ATOM 1338 O O . SER A 1 166 ? 12.773 -7.804 -13.020 1.00 96.38 166 SER A O 1
ATOM 1340 N N . ARG A 1 167 ? 13.066 -6.391 -14.741 1.00 96.44 167 ARG A N 1
ATOM 1341 C CA . ARG A 1 167 ? 12.822 -5.180 -13.938 1.00 96.44 167 ARG A CA 1
ATOM 1342 C C . ARG A 1 167 ? 11.424 -5.146 -13.318 1.00 96.44 167 ARG A C 1
ATOM 1344 O O . ARG A 1 167 ? 11.316 -4.854 -12.133 1.00 96.44 167 ARG A O 1
ATOM 1351 N N . VAL A 1 168 ? 10.365 -5.520 -14.039 1.00 96.75 168 VAL A N 1
ATOM 1352 C CA . VAL A 1 168 ? 8.996 -5.584 -13.485 1.00 96.75 168 VAL A CA 1
ATOM 1353 C C . VAL A 1 168 ? 8.873 -6.649 -12.387 1.00 96.75 168 VAL A C 1
ATOM 1355 O O . VAL A 1 168 ? 8.232 -6.396 -11.360 1.00 96.75 168 VAL A O 1
ATOM 1358 N N . ILE A 1 169 ? 9.502 -7.815 -12.569 1.00 96.69 169 ILE A N 1
ATOM 1359 C CA . ILE A 1 169 ? 9.522 -8.910 -11.588 1.00 96.69 169 ILE A CA 1
ATOM 1360 C C . ILE A 1 169 ? 10.231 -8.461 -10.306 1.00 96.69 169 ILE A C 1
ATOM 1362 O O . ILE A 1 169 ? 9.637 -8.532 -9.230 1.00 96.69 169 ILE A O 1
ATOM 1366 N N . TYR A 1 170 ? 11.450 -7.928 -10.398 1.00 97.19 170 TYR A N 1
ATOM 1367 C CA . TYR A 1 170 ? 12.163 -7.402 -9.229 1.00 97.19 170 TYR A CA 1
ATOM 1368 C C . TYR A 1 170 ? 11.485 -6.156 -8.641 1.00 97.19 170 TYR A C 1
ATOM 1370 O O . TYR A 1 170 ? 11.449 -5.982 -7.424 1.00 97.19 170 TYR A O 1
ATOM 1378 N N . GLY A 1 171 ? 10.852 -5.334 -9.478 1.00 95.94 171 GLY A N 1
ATOM 1379 C CA . GLY A 1 171 ? 10.052 -4.186 -9.062 1.00 95.94 171 GLY A CA 1
ATOM 1380 C C . GLY A 1 171 ? 8.914 -4.565 -8.121 1.00 95.94 171 GLY A C 1
ATOM 1381 O O . GLY A 1 171 ? 8.608 -3.811 -7.196 1.00 95.94 171 GLY A O 1
ATOM 1382 N N . SER A 1 172 ? 8.356 -5.773 -8.266 1.00 96.00 172 SER A N 1
ATOM 1383 C CA . SER A 1 172 ? 7.351 -6.286 -7.333 1.00 96.00 172 SER A CA 1
ATOM 1384 C C . SER A 1 172 ? 7.885 -6.416 -5.903 1.00 96.00 172 SER A C 1
ATOM 1386 O O . SER A 1 172 ? 7.162 -6.097 -4.962 1.00 96.00 172 SER A O 1
ATOM 1388 N N . GLN A 1 173 ? 9.158 -6.782 -5.710 1.00 95.31 173 GLN A N 1
ATOM 1389 C CA . GLN A 1 173 ? 9.769 -6.857 -4.379 1.00 95.31 173 GLN A CA 1
ATOM 1390 C C . GLN A 1 173 ? 9.812 -5.486 -3.717 1.00 95.31 173 GLN A C 1
ATOM 1392 O O . GLN A 1 173 ? 9.355 -5.324 -2.582 1.00 95.31 173 GLN A O 1
ATOM 1397 N N . ILE A 1 174 ? 10.345 -4.494 -4.429 1.00 95.00 174 ILE A N 1
ATOM 1398 C CA . ILE A 1 174 ? 10.586 -3.170 -3.860 1.00 95.00 174 ILE A CA 1
ATOM 1399 C C . ILE A 1 174 ? 9.266 -2.422 -3.666 1.00 95.00 174 ILE A C 1
ATOM 1401 O O . ILE A 1 174 ? 9.001 -1.923 -2.572 1.00 95.00 174 ILE A O 1
ATOM 1405 N N . SER A 1 175 ? 8.388 -2.409 -4.672 1.00 96.44 175 SER A N 1
ATOM 1406 C CA . SER A 1 175 ? 7.106 -1.703 -4.594 1.00 96.44 175 SER A CA 1
ATOM 1407 C C . SER A 1 175 ? 6.154 -2.314 -3.555 1.00 96.44 175 SER A C 1
ATOM 1409 O O . SER A 1 175 ? 5.500 -1.567 -2.822 1.00 96.44 175 SER A O 1
ATOM 1411 N N . LEU A 1 176 ? 6.108 -3.648 -3.407 1.00 96.50 176 LEU A N 1
ATOM 1412 C CA . LEU A 1 176 ? 5.336 -4.275 -2.323 1.00 96.50 176 LEU A CA 1
ATOM 1413 C C . LEU A 1 176 ? 5.950 -4.002 -0.951 1.00 96.50 176 LEU A C 1
ATOM 1415 O O . LEU A 1 176 ? 5.209 -3.751 -0.002 1.00 96.50 176 LEU A O 1
ATOM 1419 N N . THR A 1 177 ? 7.281 -4.011 -0.834 1.00 95.75 177 THR A N 1
ATOM 1420 C CA . THR A 1 177 ? 7.977 -3.663 0.414 1.00 95.75 177 THR A CA 1
ATOM 1421 C C . THR A 1 177 ? 7.609 -2.246 0.849 1.00 95.75 177 THR A C 1
ATOM 1423 O O . THR A 1 177 ? 7.161 -2.052 1.980 1.00 95.75 177 THR A O 1
ATOM 1426 N N . ILE A 1 178 ? 7.701 -1.263 -0.053 1.00 96.75 178 ILE A N 1
ATOM 1427 C CA . ILE A 1 178 ? 7.309 0.122 0.238 1.00 96.75 178 ILE A CA 1
ATOM 1428 C C . ILE A 1 178 ? 5.851 0.172 0.708 1.00 96.75 178 ILE A C 1
ATOM 1430 O O . ILE A 1 178 ? 5.571 0.685 1.792 1.00 96.75 178 ILE A O 1
ATOM 1434 N N . GLY A 1 179 ? 4.930 -0.433 -0.049 1.00 96.31 179 GLY A N 1
ATOM 1435 C CA . GLY A 1 179 ? 3.508 -0.461 0.294 1.00 96.31 179 GLY A CA 1
ATOM 1436 C C . GLY A 1 179 ? 3.218 -1.080 1.668 1.00 96.31 179 GLY A C 1
ATOM 1437 O O . GLY A 1 179 ? 2.521 -0.477 2.486 1.00 96.31 179 GLY A O 1
ATOM 1438 N N . LEU A 1 180 ? 3.766 -2.265 1.947 1.00 96.75 180 LEU A N 1
ATOM 1439 C CA . LEU A 1 180 ? 3.501 -3.018 3.176 1.00 96.75 180 LEU A CA 1
ATOM 1440 C C . LEU A 1 180 ? 4.106 -2.350 4.414 1.00 96.75 180 LEU A C 1
ATOM 1442 O O . LEU A 1 180 ? 3.409 -2.191 5.419 1.00 96.75 180 LEU A O 1
ATOM 1446 N N . PHE A 1 181 ? 5.372 -1.926 4.361 1.00 98.06 181 PHE A N 1
ATOM 1447 C CA . PHE A 1 181 ? 6.035 -1.327 5.523 1.00 98.06 181 PHE A CA 1
ATOM 1448 C C . PHE A 1 181 ?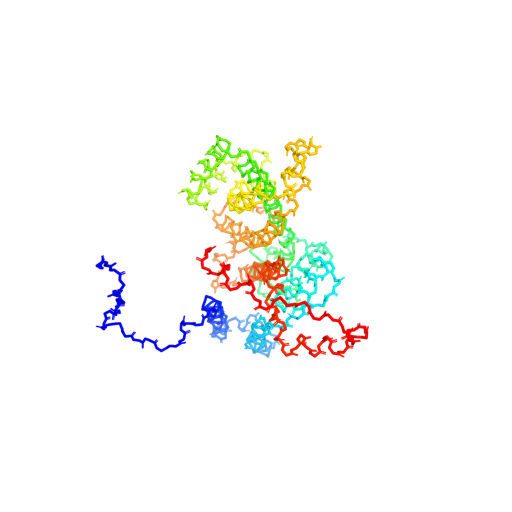 5.493 0.065 5.846 1.00 98.06 181 PHE A C 1
ATOM 1450 O O . PHE A 1 181 ? 5.277 0.380 7.019 1.00 98.06 181 PHE A O 1
ATOM 1457 N N . THR A 1 182 ? 5.195 0.882 4.833 1.00 98.31 182 THR A N 1
ATOM 1458 C CA . THR A 1 182 ? 4.544 2.180 5.041 1.00 98.31 182 THR A CA 1
ATOM 1459 C C . THR A 1 182 ? 3.194 2.024 5.723 1.00 98.31 182 THR A C 1
ATOM 1461 O O . THR A 1 182 ? 2.898 2.738 6.685 1.00 98.31 182 THR A O 1
ATOM 1464 N N . VAL A 1 183 ? 2.367 1.096 5.239 1.00 98.00 183 VAL A N 1
ATOM 1465 C CA . VAL A 1 183 ? 1.051 0.853 5.826 1.00 98.00 183 VAL A CA 1
ATOM 1466 C C . VAL A 1 183 ? 1.175 0.265 7.219 1.00 98.00 183 VAL A C 1
ATOM 1468 O O . VAL A 1 183 ? 0.439 0.689 8.102 1.00 98.00 183 VAL A O 1
ATOM 1471 N N . GLY A 1 184 ? 2.115 -0.651 7.451 1.00 98.12 184 GLY A N 1
ATOM 1472 C CA . GLY A 1 184 ? 2.388 -1.191 8.780 1.00 98.12 184 GLY A CA 1
ATOM 1473 C C . GLY A 1 184 ? 2.735 -0.088 9.782 1.00 98.12 184 GLY A C 1
ATOM 1474 O O . GLY A 1 184 ? 2.136 -0.016 10.859 1.00 98.12 184 GLY A O 1
ATOM 1475 N N . LEU A 1 185 ? 3.629 0.829 9.402 1.00 98.44 185 LEU A N 1
ATOM 1476 C CA . LEU A 1 185 ? 3.990 1.991 10.216 1.00 98.44 185 LEU A CA 1
ATOM 1477 C C . LEU A 1 185 ? 2.782 2.911 10.452 1.00 98.44 185 LEU A C 1
ATOM 1479 O O . LEU A 1 185 ? 2.473 3.262 11.591 1.00 98.44 185 LEU A O 1
ATOM 1483 N N . SER A 1 186 ? 2.061 3.254 9.385 1.00 98.00 186 SER A N 1
ATOM 1484 C CA . SER A 1 186 ? 0.874 4.109 9.429 1.00 98.00 186 SER A CA 1
ATOM 1485 C C . SER A 1 186 ? -0.243 3.525 10.303 1.00 98.00 186 SER A C 1
ATOM 1487 O O . SER A 1 186 ? -0.827 4.241 11.119 1.00 98.00 186 SER A O 1
ATOM 1489 N N . ALA A 1 187 ? -0.536 2.234 10.158 1.00 98.00 187 ALA A N 1
ATOM 1490 C CA . ALA A 1 187 ? -1.569 1.538 10.908 1.00 98.00 187 ALA A CA 1
ATOM 1491 C C . ALA A 1 187 ? -1.192 1.418 12.385 1.00 98.00 187 ALA A C 1
ATOM 1493 O O . ALA A 1 187 ? -2.043 1.639 13.241 1.00 98.00 187 ALA A O 1
ATOM 1494 N N . THR A 1 188 ? 0.080 1.146 12.687 1.00 98.00 188 THR A N 1
ATOM 1495 C CA . THR A 1 188 ? 0.581 1.067 14.065 1.00 98.00 188 THR A CA 1
ATOM 1496 C C . THR A 1 188 ? 0.488 2.422 14.762 1.00 98.00 188 THR A C 1
ATOM 1498 O O . THR A 1 188 ? -0.110 2.521 15.833 1.00 98.00 188 THR A O 1
ATOM 1501 N N . LEU A 1 189 ? 1.005 3.486 14.138 1.00 98.31 189 LEU A N 1
ATOM 1502 C CA . LEU A 1 189 ? 0.903 4.847 14.676 1.00 98.31 189 LEU A CA 1
ATOM 1503 C C . LEU A 1 189 ? -0.558 5.277 14.833 1.00 98.31 189 LEU A C 1
ATOM 1505 O O . LEU A 1 189 ? -0.939 5.820 15.869 1.00 98.31 189 LEU A O 1
ATOM 1509 N N . GLY A 1 190 ? -1.388 4.989 13.831 1.00 98.06 190 GLY A N 1
ATOM 1510 C CA . GLY A 1 190 ? -2.803 5.331 13.842 1.00 98.06 190 GLY A CA 1
ATOM 1511 C C . GLY A 1 190 ? -3.565 4.605 14.945 1.00 98.06 190 GLY A C 1
ATOM 1512 O O . GLY A 1 190 ? -4.329 5.228 15.676 1.00 98.06 190 GLY A O 1
ATOM 1513 N N . LEU A 1 191 ? -3.314 3.306 15.114 1.00 98.19 191 LEU A N 1
ATOM 1514 C CA . LEU A 1 191 ? -3.895 2.501 16.182 1.00 98.19 191 LEU A CA 1
ATOM 1515 C C . LEU A 1 191 ? -3.502 3.047 17.553 1.00 98.19 191 LEU A C 1
ATOM 1517 O O . LEU A 1 191 ? -4.382 3.320 18.362 1.00 98.19 191 LEU A O 1
ATOM 1521 N N . LEU A 1 192 ? -2.211 3.266 17.806 1.00 97.69 192 LEU A N 1
ATOM 1522 C CA . LEU A 1 192 ? -1.740 3.759 19.101 1.00 97.69 192 LEU A CA 1
ATOM 1523 C C . LEU A 1 192 ? -2.311 5.145 19.425 1.00 97.69 192 LEU A C 1
ATOM 1525 O O . LEU A 1 192 ? -2.907 5.331 20.485 1.00 97.69 192 LEU A O 1
ATOM 1529 N N . LEU A 1 193 ? -2.192 6.108 18.509 1.00 98.06 193 LEU A N 1
ATOM 1530 C CA . LEU A 1 193 ? -2.668 7.473 18.743 1.00 98.06 193 LEU A CA 1
ATOM 1531 C C . LEU A 1 193 ? -4.198 7.549 18.825 1.00 98.06 193 LEU A C 1
ATOM 1533 O O . LEU A 1 193 ? -4.728 8.286 19.655 1.00 98.06 193 LEU A O 1
ATOM 1537 N N . GLY A 1 194 ? -4.916 6.753 18.028 1.00 97.81 194 GLY A N 1
ATOM 1538 C CA . GLY A 1 194 ? -6.374 6.649 18.094 1.00 97.81 194 GLY A CA 1
ATOM 1539 C C . GLY A 1 194 ? -6.870 6.023 19.401 1.00 97.81 194 GLY A C 1
ATOM 1540 O O . GLY A 1 194 ? -7.824 6.529 19.994 1.00 97.81 194 GLY A O 1
ATOM 1541 N N . LEU A 1 195 ? -6.197 4.970 19.886 1.00 97.81 195 LEU A N 1
ATOM 1542 C CA . LEU A 1 195 ? -6.471 4.347 21.187 1.00 97.81 195 LEU A CA 1
ATOM 1543 C C . LEU A 1 195 ? -6.286 5.349 22.327 1.00 97.81 195 LEU A C 1
ATOM 1545 O O . LEU A 1 195 ? -7.178 5.496 23.162 1.00 97.81 195 LEU A O 1
ATOM 1549 N N . LEU A 1 196 ? -5.156 6.060 22.342 1.00 97.31 196 LEU A N 1
ATOM 1550 C CA . LEU A 1 196 ? -4.849 7.055 23.370 1.00 97.31 196 LEU A CA 1
ATOM 1551 C C . LEU A 1 196 ? -5.854 8.214 23.357 1.00 97.31 196 LEU A C 1
ATOM 1553 O O . LEU A 1 196 ? -6.386 8.568 24.411 1.00 97.31 196 LEU A O 1
ATOM 1557 N N . ALA A 1 197 ? -6.150 8.769 22.178 1.00 97.44 197 ALA A N 1
ATOM 1558 C CA . ALA A 1 197 ? -7.107 9.861 22.026 1.00 97.44 197 ALA A CA 1
ATOM 1559 C C . ALA A 1 197 ? -8.518 9.450 22.475 1.00 97.44 197 ALA A C 1
ATOM 1561 O O . ALA A 1 197 ? -9.136 10.129 23.294 1.00 97.44 197 ALA A O 1
ATOM 1562 N N . GLY A 1 198 ? -9.018 8.309 21.993 1.00 96.31 198 GLY A N 1
ATOM 1563 C CA . GLY A 1 198 ? -10.370 7.850 22.308 1.00 96.31 198 GLY A CA 1
ATOM 1564 C C . GLY A 1 198 ? -10.548 7.399 23.761 1.00 96.31 198 GLY A C 1
ATOM 1565 O O . GLY A 1 198 ? -11.605 7.631 24.349 1.00 96.31 198 GLY A O 1
ATOM 1566 N N . TYR A 1 199 ? -9.538 6.757 24.358 1.00 95.94 199 TYR A N 1
ATOM 1567 C CA . TYR A 1 199 ? -9.665 6.197 25.705 1.00 95.94 199 TYR A CA 1
ATOM 1568 C C . TYR A 1 199 ? -9.568 7.281 26.776 1.00 95.94 199 TYR A C 1
ATOM 1570 O O . TYR A 1 199 ? -10.492 7.434 27.580 1.00 95.94 199 TYR A O 1
ATOM 1578 N N . PHE A 1 200 ? -8.479 8.058 26.758 1.00 94.94 200 PHE A N 1
ATOM 1579 C CA . PHE A 1 200 ? -8.214 9.072 27.778 1.00 94.94 200 PHE A CA 1
ATOM 1580 C C . PHE A 1 200 ? -9.067 10.332 27.592 1.00 94.94 200 PHE A C 1
ATOM 1582 O O . PHE A 1 200 ? -9.436 10.966 28.579 1.00 94.94 200 PHE A O 1
ATOM 1589 N N . GLY A 1 201 ? -9.446 10.679 26.357 1.00 93.31 201 GLY A N 1
ATOM 1590 C CA . GLY A 1 201 ? -10.260 11.866 26.0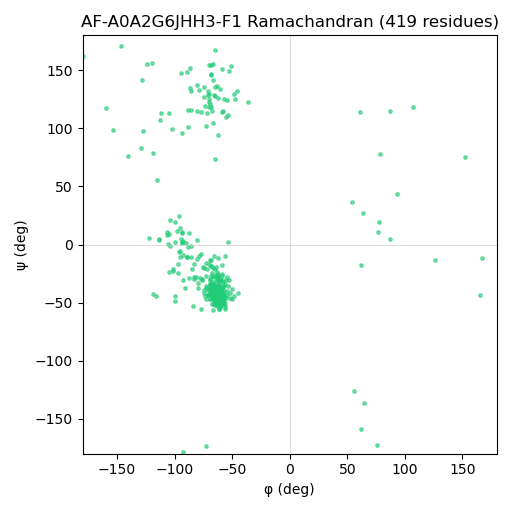94 1.00 93.31 201 GLY A CA 1
ATOM 1591 C C . GLY A 1 201 ? -9.568 13.176 26.503 1.00 93.31 201 GLY A C 1
ATOM 1592 O O . GLY A 1 201 ? -8.343 13.253 26.640 1.00 93.31 201 GLY A O 1
ATOM 1593 N N . GLY A 1 202 ? -10.369 14.226 26.710 1.00 95.12 202 GLY A N 1
ATOM 1594 C CA . GLY A 1 202 ? -9.925 15.491 27.304 1.00 95.12 202 GLY A CA 1
ATOM 1595 C C . GLY A 1 202 ? -8.745 16.133 26.568 1.00 95.12 202 GLY A C 1
ATOM 1596 O O . GLY A 1 202 ? -8.802 16.359 25.361 1.00 95.12 202 GLY A O 1
ATOM 1597 N N . LYS A 1 203 ? -7.665 16.432 27.303 1.00 96.94 203 LYS A N 1
ATOM 1598 C CA . LYS A 1 203 ? -6.465 17.080 26.745 1.00 96.94 203 LYS A CA 1
ATOM 1599 C C . LYS A 1 203 ? -5.712 16.188 25.756 1.00 96.94 203 LYS A C 1
ATOM 1601 O O . LYS A 1 203 ? -5.247 16.697 24.743 1.00 96.94 203 LYS A O 1
ATOM 1606 N N . THR A 1 204 ? -5.601 14.886 26.026 1.00 96.12 204 THR A N 1
ATOM 1607 C CA . THR A 1 204 ? -4.900 13.937 25.143 1.00 96.12 204 THR A CA 1
ATOM 1608 C C . THR A 1 204 ? -5.577 13.874 23.783 1.00 96.12 204 THR A C 1
ATOM 1610 O O . THR A 1 204 ? -4.921 14.001 22.753 1.00 96.12 204 THR A O 1
ATOM 1613 N N . ASP A 1 205 ? -6.903 13.752 23.789 1.00 97.62 205 ASP A N 1
ATOM 1614 C CA . ASP A 1 205 ? -7.708 13.785 22.575 1.00 97.62 205 ASP A CA 1
ATOM 1615 C C . ASP A 1 205 ? -7.552 15.111 21.824 1.00 97.62 205 ASP A C 1
ATOM 1617 O O . ASP A 1 205 ? -7.215 15.126 20.643 1.00 97.62 205 ASP A O 1
ATOM 1621 N N . TRP A 1 206 ? -7.707 16.231 22.536 1.00 97.38 206 TRP A N 1
ATOM 1622 C CA . TRP A 1 206 ? -7.595 17.562 21.948 1.00 97.38 206 TRP A CA 1
ATOM 1623 C C . TRP A 1 206 ? -6.232 17.800 21.281 1.00 97.38 206 TRP A C 1
ATOM 1625 O O . TRP A 1 206 ? -6.196 18.270 20.148 1.00 97.38 206 TRP A O 1
ATOM 1635 N N . ILE A 1 207 ? -5.117 17.432 21.929 1.00 98.06 207 ILE A N 1
ATOM 1636 C CA . ILE A 1 207 ? -3.765 17.594 21.365 1.00 98.06 207 ILE A CA 1
ATOM 1637 C C . ILE A 1 207 ? -3.593 16.729 20.113 1.00 98.06 207 ILE A C 1
ATOM 1639 O O . ILE A 1 207 ? -3.184 17.239 19.070 1.00 98.06 207 ILE A O 1
ATOM 1643 N N . ILE A 1 208 ? -3.910 15.432 20.200 1.00 97.75 208 ILE A N 1
ATOM 1644 C CA . ILE A 1 208 ? -3.702 14.494 19.087 1.00 97.75 208 ILE A CA 1
ATOM 1645 C C . ILE A 1 208 ? -4.564 14.901 17.889 1.00 97.75 208 ILE A C 1
ATOM 1647 O O . ILE A 1 208 ? -4.060 14.966 16.767 1.00 97.75 208 ILE A O 1
ATOM 1651 N N . MET A 1 209 ? -5.843 15.216 18.117 1.00 97.50 209 MET A N 1
ATOM 1652 C CA . MET A 1 209 ? -6.747 15.645 17.051 1.00 97.50 209 MET A CA 1
ATOM 1653 C C . MET A 1 209 ? -6.334 16.997 16.469 1.00 97.50 209 MET A C 1
ATOM 1655 O O . MET A 1 209 ? -6.402 17.158 15.257 1.00 97.50 209 MET A O 1
ATOM 1659 N N . ARG A 1 210 ? -5.818 17.935 17.276 1.00 97.31 210 ARG A N 1
ATOM 1660 C CA . ARG A 1 210 ? -5.343 19.228 16.767 1.00 97.31 210 ARG A CA 1
ATOM 1661 C C . ARG A 1 210 ? -4.110 19.088 15.879 1.00 97.31 210 ARG A C 1
ATOM 1663 O O . ARG A 1 210 ? -4.070 19.693 14.812 1.00 97.31 210 ARG A O 1
ATOM 1670 N N . VAL A 1 211 ? -3.128 18.279 16.280 1.00 96.50 211 VAL A N 1
ATOM 1671 C CA . VAL A 1 211 ? -1.955 17.976 15.438 1.00 96.50 211 VAL A CA 1
ATOM 1672 C C . VAL A 1 211 ? -2.400 17.332 14.126 1.00 96.50 211 VAL A C 1
ATOM 1674 O O . VAL A 1 211 ? -1.968 17.735 13.050 1.00 96.50 211 VAL A O 1
ATOM 1677 N N . LEU A 1 212 ? -3.313 16.369 14.212 1.00 95.56 212 LEU A N 1
ATOM 1678 C CA . LEU A 1 212 ? -3.871 15.676 13.060 1.00 95.56 212 LEU A CA 1
ATOM 1679 C C . LEU A 1 212 ? -4.628 16.626 12.113 1.00 95.56 212 LEU A C 1
ATOM 1681 O O . LEU A 1 212 ? -4.428 16.558 10.905 1.00 95.56 212 LEU A O 1
ATOM 1685 N N . GLU A 1 213 ? -5.468 17.525 12.630 1.00 95.19 213 GLU A N 1
ATOM 1686 C CA . GLU A 1 213 ? -6.206 18.528 11.843 1.00 95.19 213 GLU A CA 1
ATOM 1687 C C . GLU A 1 213 ? -5.259 19.472 11.093 1.00 95.19 213 GLU A C 1
ATOM 1689 O O . GLU A 1 213 ? -5.472 19.744 9.911 1.00 95.19 213 GLU A O 1
ATOM 1694 N N . VAL A 1 214 ? -4.185 19.923 11.752 1.00 95.62 214 VAL A N 1
ATOM 1695 C CA . VAL A 1 214 ? -3.150 20.759 11.125 1.00 95.62 214 VAL A CA 1
ATOM 1696 C C . VAL A 1 214 ? -2.470 20.005 9.983 1.00 95.62 214 VAL A C 1
ATOM 1698 O O . VAL A 1 214 ? -2.371 20.533 8.878 1.00 95.62 214 VAL A O 1
ATOM 1701 N N . LEU A 1 215 ? -2.056 18.757 10.203 1.00 93.88 215 LEU A N 1
ATOM 1702 C CA . LEU A 1 215 ? -1.379 17.962 9.174 1.00 93.88 215 LEU A CA 1
ATOM 1703 C C . LEU A 1 215 ? -2.277 17.666 7.963 1.00 93.88 215 LEU A C 1
ATOM 1705 O O . LEU A 1 215 ? -1.799 17.670 6.833 1.00 93.88 215 LEU A O 1
ATOM 1709 N N . LEU A 1 216 ? -3.578 17.455 8.173 1.00 92.19 216 LEU A N 1
ATOM 1710 C CA . LEU A 1 216 ? -4.541 17.221 7.089 1.00 92.19 216 LEU A CA 1
ATOM 1711 C C . LEU A 1 216 ? -4.910 18.472 6.301 1.00 92.19 216 LEU A C 1
ATOM 1713 O O . LEU A 1 216 ? -5.419 18.349 5.189 1.00 92.19 216 LEU A O 1
ATOM 1717 N N . SER A 1 217 ? -4.701 19.656 6.877 1.00 94.44 217 SER A N 1
ATOM 1718 C CA . SER A 1 217 ? -4.923 20.910 6.156 1.00 94.44 217 SER A CA 1
ATOM 1719 C C . SER A 1 217 ? -3.921 21.097 5.010 1.00 94.44 217 SER A C 1
ATOM 1721 O O . SER A 1 217 ? -4.193 21.836 4.065 1.00 94.44 217 SER A O 1
ATOM 1723 N N . LEU A 1 218 ? -2.784 20.394 5.069 1.00 92.94 218 LEU A N 1
ATOM 1724 C CA . LEU A 1 218 ? -1.763 20.400 4.032 1.00 92.94 218 LEU A CA 1
ATOM 1725 C C . LEU A 1 218 ? -2.077 19.349 2.954 1.00 92.94 218 LEU A C 1
ATOM 1727 O O . LEU A 1 218 ? -2.353 18.189 3.281 1.00 92.94 218 LEU A O 1
ATOM 1731 N N . PRO A 1 219 ? -1.969 19.688 1.655 1.00 93.94 219 PRO A N 1
ATOM 1732 C CA . PRO A 1 219 ? -2.041 18.692 0.594 1.00 93.94 219 PRO A CA 1
ATOM 1733 C C . PRO A 1 219 ? -0.947 17.631 0.781 1.00 93.94 219 PRO A C 1
ATOM 1735 O O . PRO A 1 219 ? 0.244 17.931 0.680 1.00 93.94 219 PRO A O 1
ATOM 1738 N N . ARG A 1 220 ? -1.352 16.378 1.042 1.00 91.75 220 ARG A N 1
ATOM 1739 C CA . ARG A 1 220 ? -0.445 15.271 1.406 1.00 91.75 220 ARG A CA 1
ATOM 1740 C C . ARG A 1 220 ? 0.738 15.140 0.447 1.00 91.75 220 ARG A C 1
ATOM 1742 O O . ARG A 1 220 ? 1.870 15.017 0.899 1.00 91.75 220 ARG A O 1
ATOM 1749 N N . LEU A 1 221 ? 0.473 15.171 -0.860 1.00 92.19 221 LEU A N 1
ATOM 1750 C CA . LEU A 1 221 ? 1.511 15.030 -1.880 1.00 92.19 221 LEU A CA 1
ATOM 1751 C C . LEU A 1 221 ? 2.504 16.194 -1.820 1.00 92.19 221 LEU A C 1
ATOM 1753 O O . LEU A 1 221 ? 3.699 15.949 -1.757 1.00 92.19 221 LEU A O 1
ATOM 1757 N N . VAL A 1 222 ? 2.026 17.440 -1.747 1.00 95.00 222 VAL A N 1
ATOM 1758 C CA . VAL A 1 222 ? 2.891 18.632 -1.662 1.00 95.00 222 VAL A CA 1
ATOM 1759 C C . VAL A 1 222 ? 3.791 18.563 -0.432 1.00 95.00 222 VAL A C 1
ATOM 1761 O O . VAL A 1 222 ? 4.989 18.819 -0.527 1.00 95.00 222 VAL A O 1
ATOM 1764 N N . PHE A 1 223 ? 3.239 18.165 0.715 1.00 95.06 223 PHE A N 1
ATOM 1765 C CA . PHE A 1 223 ? 4.032 18.066 1.933 1.00 95.06 223 PHE A CA 1
ATOM 1766 C C . PHE A 1 223 ? 5.092 16.962 1.845 1.00 95.06 223 PHE A C 1
ATOM 1768 O O . PHE A 1 223 ? 6.230 17.167 2.264 1.00 95.06 223 PHE A O 1
ATOM 1775 N N . LEU A 1 224 ? 4.755 15.826 1.226 1.00 95.81 224 LEU A N 1
ATOM 1776 C CA . LEU A 1 224 ? 5.728 14.781 0.925 1.00 95.81 224 LEU A CA 1
ATOM 1777 C C . LEU A 1 224 ? 6.828 15.287 -0.011 1.00 95.81 224 LEU A C 1
ATOM 1779 O O . LEU A 1 224 ? 7.987 15.046 0.290 1.00 95.81 224 LEU A O 1
ATOM 1783 N N . LEU A 1 225 ? 6.518 16.032 -1.078 1.00 95.25 225 LEU A N 1
ATOM 1784 C CA . LEU A 1 225 ? 7.547 16.590 -1.970 1.00 95.25 225 LEU A CA 1
ATOM 1785 C C . LEU A 1 225 ? 8.546 17.466 -1.210 1.00 95.25 225 LEU A C 1
ATOM 1787 O O . LEU A 1 225 ? 9.753 17.336 -1.409 1.00 95.25 225 LEU A O 1
ATOM 1791 N N . VAL A 1 226 ? 8.050 18.324 -0.314 1.00 96.19 226 VAL A N 1
ATOM 1792 C CA . VAL A 1 226 ? 8.900 19.176 0.526 1.00 96.19 226 VAL A CA 1
ATOM 1793 C C . VAL A 1 226 ? 9.793 18.323 1.426 1.00 96.19 226 VAL A C 1
ATOM 1795 O O . VAL A 1 226 ? 11.004 18.514 1.425 1.00 96.19 226 VAL A O 1
ATOM 1798 N N . LEU A 1 227 ? 9.236 17.347 2.148 1.00 95.69 227 LEU A N 1
ATOM 1799 C CA . LEU A 1 227 ? 10.015 16.479 3.041 1.00 95.69 227 LEU A CA 1
ATOM 1800 C C . LEU A 1 227 ? 11.041 15.635 2.278 1.00 95.69 227 LEU A C 1
ATOM 1802 O O . LEU A 1 227 ? 12.205 15.587 2.660 1.00 95.69 227 LEU A O 1
ATOM 1806 N N . MET A 1 228 ? 10.646 15.026 1.163 1.00 95.44 228 MET A N 1
ATOM 1807 C CA . MET A 1 228 ? 11.559 14.260 0.318 1.00 95.44 228 MET A CA 1
ATOM 1808 C C . MET A 1 228 ? 12.700 15.148 -0.184 1.00 95.44 228 MET A C 1
ATOM 1810 O O . MET A 1 228 ? 13.856 14.755 -0.101 1.00 95.44 228 MET A O 1
ATOM 1814 N N . THR A 1 229 ? 12.402 16.371 -0.630 1.00 94.44 229 THR A N 1
ATOM 1815 C CA . THR A 1 229 ? 13.416 17.305 -1.143 1.00 94.44 229 THR A CA 1
ATOM 1816 C C . THR A 1 229 ? 14.352 17.814 -0.051 1.00 94.44 229 THR A C 1
ATOM 1818 O O . THR A 1 229 ? 15.548 17.926 -0.294 1.00 94.44 229 THR A O 1
ATOM 1821 N N . LEU A 1 230 ? 13.839 18.102 1.148 1.00 95.00 230 LEU A N 1
ATOM 1822 C CA . LEU A 1 230 ? 14.649 18.585 2.271 1.00 95.00 230 LEU A CA 1
ATOM 1823 C C . LEU A 1 230 ? 15.614 17.521 2.801 1.00 95.00 230 LEU A C 1
ATOM 1825 O O . LEU A 1 230 ? 16.703 17.856 3.255 1.00 95.00 230 LEU A O 1
ATOM 1829 N N . PHE A 1 231 ? 15.214 16.249 2.759 1.00 94.12 231 PHE A N 1
ATOM 1830 C CA . PHE A 1 231 ? 15.979 15.153 3.353 1.00 94.12 231 PHE A CA 1
ATOM 1831 C C . PHE A 1 231 ? 16.697 14.266 2.317 1.00 94.12 231 PHE A C 1
ATOM 1833 O O . PHE A 1 231 ? 17.392 13.331 2.712 1.00 94.12 231 PHE A O 1
ATOM 1840 N N . LYS A 1 232 ? 16.587 14.547 1.007 1.00 87.69 232 LYS A N 1
ATOM 1841 C CA . LYS A 1 232 ? 17.213 13.730 -0.057 1.00 87.69 232 LYS A CA 1
ATOM 1842 C C . LYS A 1 232 ? 18.744 13.676 0.012 1.00 87.69 232 LYS A C 1
ATOM 1844 O O . LYS A 1 232 ? 19.316 12.687 -0.441 1.00 87.69 232 LYS A O 1
ATOM 1849 N N . ASP A 1 233 ? 19.372 14.730 0.540 1.00 89.12 233 ASP A N 1
ATOM 1850 C CA . ASP A 1 233 ? 20.833 14.906 0.595 1.00 89.12 233 ASP A CA 1
ATOM 1851 C C . ASP A 1 233 ? 21.431 14.401 1.923 1.00 89.12 233 ASP A C 1
ATOM 1853 O O . ASP A 1 233 ? 22.635 14.487 2.155 1.00 89.12 233 ASP A O 1
ATOM 1857 N N . VAL A 1 234 ? 20.598 13.851 2.813 1.00 93.12 234 VAL A N 1
ATOM 1858 C CA . VAL A 1 234 ? 21.058 13.211 4.048 1.00 93.12 234 VAL A CA 1
ATOM 1859 C C . VAL A 1 234 ? 21.779 11.910 3.695 1.00 93.12 234 VAL A C 1
ATOM 1861 O O . VAL A 1 234 ? 21.178 10.975 3.169 1.00 93.12 234 VAL A O 1
ATOM 1864 N N . GLU A 1 235 ? 23.062 11.826 4.046 1.00 91.06 235 GLU A N 1
ATOM 1865 C CA . GLU A 1 235 ? 23.972 10.723 3.690 1.00 91.06 235 GLU A CA 1
ATOM 1866 C C . GLU A 1 235 ? 23.442 9.329 4.077 1.00 91.06 235 GLU A C 1
ATOM 1868 O O . GLU A 1 235 ? 23.585 8.351 3.333 1.00 91.06 235 GLU A O 1
ATOM 1873 N N . PHE A 1 236 ? 22.744 9.241 5.214 1.00 90.81 236 PHE A N 1
ATOM 1874 C CA . PHE A 1 236 ? 22.106 8.004 5.665 1.00 90.81 236 PHE A CA 1
ATOM 1875 C C . PHE A 1 236 ? 21.109 7.445 4.631 1.00 90.81 236 PHE A C 1
ATOM 1877 O O . PHE A 1 236 ? 21.048 6.232 4.435 1.00 90.81 236 PHE A O 1
ATOM 1884 N N . PHE A 1 237 ? 20.387 8.312 3.916 1.00 90.31 237 PHE A N 1
ATOM 1885 C CA . PHE A 1 237 ? 19.367 7.944 2.928 1.00 90.31 237 PHE A CA 1
ATOM 1886 C C . PHE A 1 237 ? 19.870 7.956 1.474 1.00 90.31 237 PHE A C 1
ATOM 1888 O O . PHE A 1 237 ? 19.066 7.864 0.546 1.00 90.31 237 PHE A O 1
ATOM 1895 N N . ALA A 1 238 ? 21.181 8.059 1.251 1.00 87.31 238 ALA A N 1
ATOM 1896 C CA . ALA A 1 238 ? 21.753 8.045 -0.092 1.00 87.31 238 ALA A CA 1
ATOM 1897 C C . ALA A 1 238 ? 21.613 6.671 -0.785 1.00 87.31 238 ALA A C 1
ATOM 1899 O O . ALA A 1 238 ? 21.684 5.616 -0.145 1.00 87.31 238 ALA A O 1
ATOM 1900 N N . GLY A 1 239 ? 21.450 6.691 -2.114 1.00 88.19 239 GLY A N 1
ATOM 1901 C CA . GLY A 1 239 ? 21.330 5.490 -2.948 1.00 88.19 239 GLY A CA 1
ATOM 1902 C C . GLY A 1 239 ? 20.072 4.669 -2.646 1.00 88.19 239 GLY A C 1
ATOM 1903 O O . GLY A 1 239 ? 18.989 5.218 -2.447 1.00 88.19 239 GLY A O 1
ATOM 1904 N N . GLU A 1 240 ? 20.222 3.347 -2.577 1.00 87.19 240 GLU A N 1
ATOM 1905 C CA . GLU A 1 240 ? 19.122 2.397 -2.337 1.00 87.19 240 GLU A CA 1
ATOM 1906 C C . GLU A 1 240 ? 18.447 2.598 -0.969 1.00 87.19 240 GLU A C 1
ATOM 1908 O O . GLU A 1 240 ? 17.258 2.327 -0.796 1.00 87.19 240 GLU A O 1
ATOM 1913 N N . ARG A 1 241 ? 19.173 3.168 0.006 1.00 91.56 241 ARG A N 1
ATOM 1914 C CA . ARG A 1 241 ? 18.643 3.479 1.345 1.00 91.56 241 ARG A CA 1
ATOM 1915 C C . ARG A 1 241 ? 17.563 4.561 1.326 1.00 91.56 241 ARG A C 1
ATOM 1917 O O . ARG A 1 241 ? 16.872 4.739 2.331 1.00 91.56 241 ARG A O 1
ATOM 1924 N N . ARG A 1 242 ? 17.350 5.238 0.192 1.00 92.88 242 ARG A N 1
ATOM 1925 C CA . ARG A 1 242 ? 16.233 6.171 0.008 1.00 92.88 242 ARG A CA 1
ATOM 1926 C C . ARG A 1 242 ? 14.871 5.499 0.204 1.00 92.88 242 ARG A C 1
ATOM 1928 O O . ARG A 1 242 ? 13.935 6.167 0.635 1.00 92.88 242 ARG A O 1
ATOM 1935 N N . ILE A 1 243 ? 14.772 4.182 -0.000 1.00 94.31 243 ILE A N 1
ATOM 1936 C CA . ILE A 1 243 ? 13.569 3.398 0.326 1.00 94.31 243 ILE A CA 1
ATOM 1937 C C . ILE A 1 243 ? 13.127 3.649 1.778 1.00 94.31 243 ILE A C 1
ATOM 1939 O O . ILE A 1 243 ? 11.940 3.847 2.030 1.00 94.31 243 ILE A O 1
ATOM 1943 N N . TYR A 1 244 ? 14.059 3.720 2.736 1.00 95.38 244 TYR A N 1
ATOM 1944 C CA . TYR A 1 244 ? 13.725 3.956 4.145 1.00 95.38 244 TYR A CA 1
ATOM 1945 C C . TYR A 1 244 ? 13.128 5.344 4.384 1.00 95.38 244 TYR A C 1
ATOM 1947 O O . TYR A 1 244 ? 12.194 5.482 5.172 1.00 95.38 244 TYR A O 1
ATOM 1955 N N . LEU A 1 245 ? 13.634 6.359 3.682 1.00 95.44 245 LEU A N 1
ATOM 1956 C CA . LEU A 1 245 ? 13.119 7.725 3.745 1.00 95.44 245 LEU A CA 1
ATOM 1957 C C . LEU A 1 245 ? 11.695 7.805 3.176 1.00 95.44 245 LEU A C 1
ATOM 1959 O O . LEU A 1 245 ? 10.814 8.401 3.801 1.00 95.44 245 LEU A O 1
ATOM 1963 N N . ILE A 1 246 ? 11.456 7.129 2.047 1.00 95.62 246 ILE A N 1
ATOM 1964 C CA . ILE A 1 246 ? 10.128 7.008 1.438 1.00 95.62 246 ILE A CA 1
ATOM 1965 C C . ILE A 1 246 ? 9.162 6.322 2.406 1.00 95.62 246 ILE A C 1
ATOM 1967 O O . ILE A 1 246 ? 8.126 6.892 2.758 1.00 95.62 246 ILE A O 1
ATOM 1971 N N . VAL A 1 247 ? 9.529 5.139 2.906 1.00 97.31 247 VAL A N 1
ATOM 1972 C CA . VAL A 1 247 ? 8.697 4.356 3.826 1.00 97.31 247 VAL A CA 1
ATOM 1973 C C . VAL A 1 247 ? 8.347 5.153 5.081 1.00 97.31 247 VAL A C 1
ATOM 1975 O O . VAL A 1 247 ? 7.179 5.184 5.484 1.00 97.31 247 VAL A O 1
ATOM 1978 N N . PHE A 1 248 ? 9.342 5.822 5.668 1.00 97.06 248 PHE A N 1
ATOM 1979 C CA . PHE A 1 248 ? 9.189 6.614 6.881 1.00 97.06 248 PHE A CA 1
ATOM 1980 C C . PHE A 1 248 ? 8.206 7.769 6.688 1.00 97.06 248 PHE A C 1
ATOM 1982 O O . PHE A 1 248 ? 7.217 7.848 7.417 1.00 97.06 248 PHE A O 1
ATOM 1989 N N . PHE A 1 249 ? 8.419 8.641 5.697 1.00 97.06 249 PHE A N 1
ATOM 1990 C CA . PHE A 1 249 ? 7.558 9.813 5.515 1.00 97.06 249 PHE A CA 1
ATOM 1991 C C . PHE A 1 249 ? 6.172 9.457 4.978 1.00 97.06 249 PHE A C 1
ATOM 1993 O O . PHE A 1 249 ? 5.184 10.055 5.413 1.00 97.06 249 PHE A O 1
ATOM 2000 N N . LEU A 1 250 ? 6.052 8.453 4.102 1.00 96.94 250 LEU A N 1
ATOM 2001 C CA . LEU A 1 250 ? 4.736 7.978 3.675 1.00 96.94 250 LEU A CA 1
ATOM 2002 C C . LEU A 1 250 ? 3.939 7.399 4.851 1.00 96.94 250 LEU A C 1
ATOM 2004 O O . LEU A 1 250 ? 2.738 7.667 4.956 1.00 96.94 250 LEU A O 1
ATOM 2008 N N . GLY A 1 251 ? 4.596 6.657 5.752 1.00 96.69 251 GLY A N 1
ATOM 2009 C CA . GLY A 1 251 ? 3.964 6.077 6.940 1.00 96.69 251 GLY A CA 1
ATOM 2010 C C . GLY A 1 251 ? 3.599 7.136 7.979 1.00 96.69 251 GLY A C 1
ATOM 2011 O O . GLY A 1 251 ? 2.469 7.158 8.479 1.00 96.69 251 GLY A O 1
ATOM 2012 N N . LEU A 1 252 ? 4.512 8.080 8.224 1.00 95.69 252 LEU A N 1
ATOM 2013 C CA . LEU A 1 252 ? 4.315 9.232 9.106 1.00 95.69 252 LEU A CA 1
ATOM 2014 C C . LEU A 1 252 ? 3.188 10.158 8.628 1.00 95.69 252 LEU A C 1
ATOM 2016 O O . LEU A 1 252 ? 2.555 10.815 9.446 1.00 95.69 252 LEU A O 1
ATOM 2020 N N . MET A 1 253 ? 2.893 10.195 7.329 1.00 94.88 253 MET A N 1
ATOM 2021 C CA . MET A 1 253 ? 1.755 10.949 6.788 1.00 94.88 253 MET A CA 1
ATOM 2022 C C . MET A 1 253 ? 0.500 10.095 6.570 1.00 94.88 253 MET A C 1
ATOM 2024 O O . MET A 1 253 ? -0.556 10.628 6.238 1.00 94.88 253 MET A O 1
ATOM 2028 N N . GLY A 1 254 ? 0.576 8.775 6.744 1.00 93.50 254 GLY A N 1
ATOM 2029 C CA . GLY A 1 254 ? -0.556 7.874 6.517 1.00 93.50 254 GLY A CA 1
ATOM 2030 C C . GLY A 1 254 ? -1.471 7.689 7.732 1.00 93.50 254 GLY A C 1
ATOM 2031 O O . GLY A 1 254 ? -2.656 7.404 7.581 1.00 93.50 254 GLY A O 1
ATOM 2032 N N . TRP A 1 255 ? -0.948 7.817 8.958 1.00 96.44 255 TRP A N 1
ATOM 2033 C CA . TRP A 1 255 ? -1.632 7.373 10.190 1.00 96.44 255 TRP A CA 1
ATOM 2034 C C . TRP A 1 255 ? -2.928 8.122 10.535 1.00 96.44 255 TRP A C 1
ATOM 2036 O O . TRP A 1 255 ? -3.765 7.603 11.273 1.00 96.44 255 TRP A O 1
ATOM 2046 N N . MET A 1 256 ? -3.113 9.332 10.007 1.00 95.25 256 MET A N 1
ATOM 2047 C CA . MET A 1 256 ? -4.198 10.244 10.386 1.00 95.25 256 MET A CA 1
ATOM 2048 C C . MET A 1 256 ? -5.602 9.687 10.099 1.00 95.25 256 MET A C 1
ATOM 2050 O O . MET A 1 256 ? -6.541 9.917 10.863 1.00 95.25 256 MET A O 1
ATOM 2054 N N . GLY A 1 257 ? -5.774 8.955 8.994 1.00 94.12 257 GLY A N 1
ATOM 2055 C CA . GLY A 1 257 ? -7.047 8.293 8.683 1.00 94.12 257 GLY A CA 1
ATOM 2056 C C . GLY A 1 257 ? -7.369 7.210 9.713 1.00 94.12 257 GLY A C 1
ATOM 2057 O O . GLY A 1 257 ? -8.423 7.238 10.352 1.00 94.12 257 GLY A O 1
ATOM 2058 N N . THR A 1 258 ? -6.406 6.318 9.941 1.00 96.06 258 THR A N 1
ATOM 2059 C CA . THR A 1 258 ? -6.514 5.205 10.889 1.00 96.06 258 THR A CA 1
ATOM 2060 C C . THR A 1 258 ? -6.720 5.684 12.328 1.00 96.06 258 THR A C 1
ATOM 2062 O O . THR A 1 258 ? -7.552 5.123 13.034 1.00 96.06 258 THR A O 1
ATOM 2065 N N . ALA A 1 259 ? -6.050 6.755 12.768 1.00 97.88 259 ALA A N 1
ATOM 2066 C CA . ALA A 1 259 ? -6.252 7.307 14.111 1.00 97.88 259 ALA A CA 1
ATOM 2067 C C . ALA A 1 259 ? -7.669 7.830 14.341 1.00 97.88 259 ALA A C 1
ATOM 2069 O O . ALA A 1 259 ? -8.248 7.565 15.394 1.00 97.88 259 ALA A O 1
ATOM 2070 N N . ARG A 1 260 ? -8.258 8.535 13.365 1.00 96.31 260 ARG A N 1
ATOM 2071 C CA . ARG A 1 260 ? -9.652 8.998 13.472 1.00 96.31 260 ARG A CA 1
ATOM 2072 C C . ARG A 1 260 ? -10.635 7.833 13.510 1.00 96.31 260 ARG A C 1
ATOM 2074 O O . ARG A 1 260 ? -11.561 7.856 14.320 1.00 96.31 260 ARG A O 1
ATOM 2081 N N . LEU A 1 261 ? -10.400 6.816 12.683 1.00 95.69 261 LEU A N 1
ATOM 2082 C CA . LEU A 1 261 ? -11.199 5.592 12.658 1.00 95.69 261 LEU A CA 1
ATOM 2083 C C . LEU A 1 261 ? -11.165 4.877 14.017 1.00 95.69 261 LEU A C 1
ATOM 2085 O O . LEU A 1 261 ? -12.207 4.636 14.620 1.00 95.69 261 LEU A O 1
ATOM 2089 N N . VAL A 1 262 ? -9.965 4.613 14.539 1.00 97.69 262 VAL A N 1
ATOM 2090 C CA . VAL A 1 262 ? -9.770 3.935 15.829 1.00 97.69 262 VAL A CA 1
ATOM 2091 C C . VAL A 1 262 ? -10.330 4.758 16.981 1.00 97.69 262 VAL A C 1
ATOM 2093 O O . VAL A 1 262 ? -11.000 4.204 17.846 1.00 97.69 262 VAL A O 1
ATOM 2096 N N . ARG A 1 263 ? -10.130 6.080 16.988 1.00 97.31 263 ARG A N 1
ATOM 2097 C CA . ARG A 1 263 ? -10.735 6.962 17.994 1.00 97.31 263 ARG A CA 1
ATOM 2098 C C . ARG A 1 263 ? -12.256 6.805 18.029 1.00 97.31 263 ARG A C 1
ATOM 2100 O O . ARG A 1 263 ? -12.823 6.696 19.113 1.00 97.31 263 ARG A O 1
ATOM 2107 N N . GLY A 1 264 ? -12.908 6.788 16.865 1.00 95.12 264 GLY A N 1
ATOM 2108 C CA . GLY A 1 264 ? -14.356 6.597 16.759 1.00 95.12 264 GLY A CA 1
ATOM 2109 C C . GLY A 1 264 ? -14.824 5.270 17.362 1.00 95.12 264 GLY A C 1
ATOM 2110 O O . GLY A 1 264 ? -15.792 5.250 18.122 1.00 95.12 264 GLY A O 1
ATOM 2111 N N . GLU A 1 265 ? -14.104 4.182 17.090 1.00 94.69 265 GLU A N 1
ATOM 2112 C CA . GLU A 1 265 ? -14.378 2.866 17.682 1.00 94.69 265 GLU A CA 1
ATOM 2113 C C . GLU A 1 265 ? -14.190 2.865 19.199 1.00 94.69 265 GLU A C 1
ATOM 2115 O O . GLU A 1 265 ? -15.035 2.377 19.947 1.00 94.69 265 GLU A O 1
ATOM 2120 N N . VAL A 1 266 ? -13.103 3.457 19.686 1.00 96.75 266 VAL A N 1
ATOM 2121 C CA . VAL A 1 266 ? -12.805 3.494 21.120 1.00 96.75 266 VAL A CA 1
ATOM 2122 C C . VAL A 1 266 ? -13.860 4.289 21.876 1.00 96.75 266 VAL A C 1
ATOM 2124 O O . VAL A 1 266 ? -14.299 3.839 22.930 1.00 96.75 266 VAL A O 1
ATOM 2127 N N . LEU A 1 267 ? -14.321 5.421 21.337 1.00 94.62 267 LEU A N 1
ATOM 2128 C CA . LEU A 1 267 ? -15.399 6.202 21.947 1.00 94.62 267 LEU A CA 1
ATOM 2129 C C . LEU A 1 267 ? -16.694 5.384 22.081 1.00 94.62 267 LEU A C 1
ATOM 2131 O O . LEU A 1 267 ? -17.359 5.480 23.110 1.00 94.62 267 LEU A O 1
ATOM 2135 N N . GLN A 1 268 ? -17.012 4.529 21.100 1.00 91.31 268 GLN A N 1
ATOM 2136 C CA . GLN A 1 268 ? -18.156 3.612 21.180 1.00 91.31 268 GLN A CA 1
ATOM 2137 C C . GLN A 1 268 ? -17.942 2.485 22.202 1.00 91.31 268 GLN A C 1
ATOM 2139 O O . GLN A 1 268 ? -18.875 2.096 22.904 1.00 91.31 268 GLN A O 1
ATOM 2144 N N . LYS A 1 269 ? -16.722 1.943 22.299 1.00 91.81 269 LYS A N 1
ATOM 2145 C CA . LYS A 1 269 ? -16.401 0.804 23.176 1.00 91.81 269 LYS A CA 1
ATOM 2146 C C . LYS A 1 269 ? -16.164 1.202 24.633 1.00 91.81 269 LYS A C 1
ATOM 2148 O O . LYS A 1 269 ? -16.423 0.401 25.525 1.00 91.81 269 LYS A O 1
ATOM 2153 N N . ARG A 1 270 ? -15.705 2.429 24.902 1.00 89.88 270 ARG A N 1
ATOM 2154 C CA . ARG A 1 270 ? -15.341 2.905 26.251 1.00 89.88 270 ARG A CA 1
ATOM 2155 C C . ARG A 1 270 ? -16.518 2.908 27.232 1.00 89.88 270 ARG A C 1
ATOM 2157 O O . ARG A 1 270 ? -16.285 2.795 28.432 1.00 89.88 270 ARG A O 1
ATOM 2164 N N . GLY A 1 271 ? -17.743 3.072 26.734 1.00 87.69 271 GLY A N 1
ATOM 2165 C CA . GLY A 1 271 ? -18.971 3.078 27.536 1.00 87.69 271 GLY A CA 1
ATOM 2166 C C . GLY A 1 271 ? -19.678 1.725 27.643 1.00 87.69 271 GLY A C 1
ATOM 2167 O O . GLY A 1 271 ? -20.819 1.693 28.080 1.00 87.69 271 GLY A O 1
ATOM 2168 N N . GLN A 1 272 ? -19.062 0.626 27.193 1.00 92.06 272 GLN A N 1
ATOM 2169 C CA . GLN A 1 272 ? -19.694 -0.698 27.226 1.00 92.06 272 GLN A CA 1
ATOM 2170 C C . GLN A 1 272 ? -19.478 -1.409 28.568 1.00 92.06 272 GLN A C 1
ATOM 2172 O O . GLN A 1 272 ? -18.454 -1.223 29.228 1.00 92.06 272 GLN A O 1
ATOM 2177 N N . ASP A 1 273 ? -20.414 -2.287 28.937 1.00 92.50 273 ASP A N 1
ATOM 2178 C CA . ASP A 1 273 ? -20.451 -2.961 30.244 1.00 92.50 273 ASP A CA 1
ATOM 2179 C C . ASP A 1 273 ? -19.171 -3.732 30.574 1.00 92.50 273 ASP A C 1
ATOM 2181 O O . ASP A 1 273 ? -18.733 -3.735 31.720 1.00 92.50 273 ASP A O 1
ATOM 2185 N N . PHE A 1 274 ? -18.502 -4.325 29.578 1.00 91.56 274 PHE A N 1
ATOM 2186 C CA . PHE A 1 274 ? -17.245 -5.045 29.807 1.00 91.56 274 PHE A CA 1
ATOM 2187 C C . PHE A 1 274 ? -16.118 -4.127 30.315 1.00 91.56 274 PHE A C 1
ATOM 2189 O O . PHE A 1 274 ? -15.238 -4.578 31.049 1.00 91.56 274 PHE A O 1
ATOM 2196 N N . VAL A 1 275 ? -16.138 -2.837 29.953 1.00 93.50 275 VAL A N 1
ATOM 2197 C CA . VAL A 1 275 ? -15.182 -1.839 30.455 1.00 93.50 275 VAL A CA 1
ATOM 2198 C C . VAL A 1 275 ? -15.504 -1.495 31.906 1.00 93.50 275 VAL A C 1
ATOM 2200 O O . VAL A 1 275 ? -14.599 -1.452 32.739 1.00 93.50 275 VAL A O 1
ATOM 2203 N N . HIS A 1 276 ? -16.785 -1.294 32.226 1.00 92.19 276 HIS A N 1
ATOM 2204 C CA . HIS A 1 276 ? -17.238 -1.027 33.593 1.00 92.19 276 HIS A CA 1
ATOM 2205 C C . HIS A 1 276 ? -16.970 -2.215 34.525 1.00 92.19 276 HIS A C 1
ATOM 2207 O O . HIS A 1 276 ? -16.414 -2.025 35.606 1.00 92.19 276 HIS A O 1
ATOM 2213 N N . ALA A 1 277 ? -17.257 -3.436 34.074 1.00 92.88 277 ALA A N 1
ATOM 2214 C CA . ALA A 1 277 ? -16.946 -4.669 34.787 1.00 92.88 277 ALA A CA 1
ATOM 2215 C C . ALA A 1 277 ? -15.434 -4.829 35.007 1.00 92.88 277 ALA A C 1
ATOM 2217 O O . ALA A 1 277 ? -15.000 -5.112 36.120 1.00 92.88 277 ALA A O 1
ATOM 2218 N N . GLY A 1 278 ? -14.612 -4.571 33.982 1.00 92.25 278 GLY A N 1
ATOM 2219 C CA . GLY A 1 278 ? -13.153 -4.600 34.112 1.00 92.25 278 GLY A CA 1
ATOM 2220 C C . GLY A 1 278 ? -12.630 -3.618 35.166 1.00 92.25 278 GLY A C 1
ATOM 2221 O O . GLY A 1 278 ? -11.770 -3.982 35.968 1.00 92.25 278 GLY A O 1
ATOM 2222 N N . ARG A 1 279 ? -13.181 -2.397 35.219 1.00 93.44 279 ARG A N 1
ATOM 2223 C CA . ARG A 1 279 ? -12.841 -1.410 36.261 1.00 93.44 279 ARG A CA 1
ATOM 2224 C C . ARG A 1 279 ? -13.299 -1.848 37.651 1.00 93.44 279 ARG A C 1
ATOM 2226 O O . ARG A 1 279 ? -12.530 -1.707 38.595 1.00 93.44 279 ARG A O 1
ATOM 2233 N N . ALA A 1 280 ? -14.501 -2.412 37.776 1.00 94.88 280 ALA A N 1
ATOM 2234 C CA . ALA A 1 280 ? -15.013 -2.940 39.044 1.00 94.88 280 ALA A CA 1
ATOM 2235 C C . ALA A 1 280 ? -14.150 -4.094 39.588 1.00 94.88 280 ALA A C 1
ATOM 2237 O O . ALA A 1 280 ? -13.984 -4.230 40.795 1.00 94.88 280 ALA A O 1
ATOM 2238 N N . LEU A 1 281 ? -13.537 -4.876 38.694 1.00 95.44 281 LEU A N 1
ATOM 2239 C CA . LEU A 1 281 ? -12.566 -5.926 39.018 1.00 95.44 281 LEU A CA 1
ATOM 2240 C C . LEU A 1 281 ? -11.142 -5.396 39.290 1.00 95.44 281 LEU A C 1
ATOM 2242 O O . LEU A 1 281 ? -10.219 -6.187 39.484 1.00 95.44 281 LEU A O 1
ATOM 2246 N N . GLY A 1 282 ? -10.930 -4.075 39.286 1.00 95.06 282 GLY A N 1
ATOM 2247 C CA . GLY A 1 282 ? -9.636 -3.450 39.576 1.00 95.06 282 GLY A CA 1
ATOM 2248 C C . GLY A 1 282 ? -8.622 -3.511 38.428 1.00 95.06 282 GLY A C 1
ATOM 2249 O O . GLY A 1 282 ? -7.419 -3.375 38.659 1.00 95.06 282 GLY A O 1
ATOM 2250 N N . PHE A 1 283 ? -9.053 -3.735 37.181 1.00 96.31 283 PHE A N 1
ATOM 2251 C CA . PHE A 1 283 ? -8.132 -3.697 36.044 1.00 96.31 283 PHE A CA 1
ATOM 2252 C C . PHE A 1 283 ? -7.667 -2.267 35.763 1.00 96.31 283 PHE A C 1
ATOM 2254 O O . PHE A 1 283 ? -8.475 -1.358 35.594 1.00 96.31 283 PHE A O 1
ATOM 2261 N N . GLY A 1 284 ? -6.348 -2.086 35.656 1.00 95.12 284 GLY A N 1
ATOM 2262 C CA . GLY A 1 284 ? -5.759 -0.807 35.263 1.00 95.12 284 GLY A CA 1
ATOM 2263 C C . GLY A 1 284 ? -6.091 -0.419 33.819 1.00 95.12 284 GLY A C 1
ATOM 2264 O O . GLY A 1 284 ? -6.305 -1.278 32.959 1.00 95.12 284 GLY A O 1
ATOM 2265 N N . ASP A 1 285 ? -6.056 0.881 33.536 1.00 93.38 285 ASP A N 1
ATOM 2266 C CA . ASP A 1 285 ? -6.445 1.459 32.244 1.00 93.38 285 ASP A CA 1
ATOM 2267 C C . ASP A 1 285 ? -5.709 0.853 31.046 1.00 93.38 285 ASP A C 1
ATOM 2269 O O . ASP A 1 285 ? -6.334 0.514 30.045 1.00 93.38 285 ASP A O 1
ATOM 2273 N N . LEU A 1 286 ? -4.394 0.635 31.155 1.00 94.25 286 LEU A N 1
ATOM 2274 C CA . LEU A 1 286 ? -3.606 0.025 30.078 1.00 94.25 286 LEU A CA 1
ATOM 2275 C C . LEU A 1 286 ? -4.021 -1.426 29.810 1.00 94.25 286 LEU A C 1
ATOM 2277 O O . LEU A 1 286 ? -4.046 -1.862 28.660 1.00 94.25 286 LEU A O 1
ATOM 2281 N N . ARG A 1 287 ? -4.398 -2.174 30.855 1.00 95.06 287 ARG A N 1
ATOM 2282 C CA . ARG A 1 287 ? -4.910 -3.540 30.696 1.00 95.06 287 ARG A CA 1
ATOM 2283 C C . ARG A 1 287 ? -6.243 -3.514 29.955 1.00 95.06 287 ARG A C 1
ATOM 2285 O O . ARG A 1 287 ? -6.422 -4.290 29.022 1.00 95.06 287 ARG A O 1
ATOM 2292 N N . ILE A 1 288 ? -7.146 -2.608 30.326 1.00 95.44 288 ILE A N 1
ATOM 2293 C CA . ILE A 1 288 ? -8.432 -2.429 29.639 1.00 95.44 288 ILE A CA 1
ATOM 2294 C C . ILE A 1 288 ? -8.216 -2.034 28.179 1.00 95.44 288 ILE A C 1
ATOM 2296 O O . ILE A 1 288 ? -8.783 -2.654 27.275 1.00 95.44 288 ILE A O 1
ATOM 2300 N N . LEU A 1 289 ? -7.340 -1.064 27.941 1.00 95.12 289 LEU A N 1
ATOM 2301 C CA . LEU A 1 289 ? -7.061 -0.544 26.616 1.00 95.12 289 LEU A CA 1
ATOM 2302 C C . LEU A 1 289 ? -6.493 -1.617 25.683 1.00 95.12 289 LEU A C 1
ATOM 2304 O O . LEU A 1 289 ? -7.075 -1.872 24.633 1.00 95.12 289 LEU A O 1
ATOM 2308 N N . PHE A 1 290 ? -5.400 -2.281 26.062 1.00 95.62 290 PHE A N 1
ATOM 2309 C CA . PHE A 1 290 ? -4.704 -3.211 25.168 1.00 95.62 290 PHE A CA 1
ATOM 2310 C C . PHE A 1 290 ? -5.318 -4.612 25.128 1.00 95.62 290 PHE A C 1
ATOM 2312 O O . PHE A 1 290 ? -5.234 -5.280 24.100 1.00 95.62 290 PHE A O 1
ATOM 2319 N N . ARG A 1 291 ? -5.943 -5.082 26.215 1.00 94.00 291 ARG A N 1
ATOM 2320 C CA . ARG A 1 291 ? -6.475 -6.454 26.278 1.00 94.00 291 ARG A CA 1
ATOM 2321 C C . ARG A 1 291 ? -7.961 -6.555 25.968 1.00 94.00 291 ARG A C 1
ATOM 2323 O O . ARG A 1 291 ? -8.399 -7.619 25.540 1.00 94.00 291 ARG A O 1
ATOM 2330 N N . HIS A 1 292 ? -8.724 -5.480 26.158 1.00 92.56 292 HIS A N 1
ATOM 2331 C CA . HIS A 1 292 ? -10.172 -5.505 25.959 1.00 92.56 292 HIS A CA 1
ATOM 2332 C C . HIS A 1 292 ? -10.626 -4.586 24.820 1.00 92.56 292 HIS A C 1
ATOM 2334 O O . HIS A 1 292 ? -11.401 -5.023 23.976 1.00 92.56 292 HIS A O 1
ATOM 2340 N N . ILE A 1 293 ? -10.122 -3.354 24.723 1.00 94.50 293 ILE A N 1
ATOM 2341 C CA . ILE A 1 293 ? -10.577 -2.406 23.689 1.00 94.50 293 ILE A CA 1
ATOM 2342 C C . ILE A 1 293 ? -9.846 -2.614 22.360 1.00 94.50 293 ILE A C 1
ATOM 2344 O O . ILE A 1 293 ? -10.497 -2.814 21.339 1.00 94.50 293 ILE A O 1
ATOM 2348 N N . MET A 1 294 ? -8.510 -2.627 22.360 1.00 95.12 294 MET A N 1
ATOM 2349 C CA . MET A 1 294 ? -7.698 -2.726 21.142 1.00 95.12 294 MET A CA 1
ATOM 2350 C C . MET A 1 294 ? -8.090 -3.904 20.239 1.00 95.12 294 MET A C 1
ATOM 2352 O O . MET A 1 294 ? -8.275 -3.661 19.047 1.00 95.12 294 MET A O 1
ATOM 2356 N N . PRO A 1 295 ? -8.295 -5.141 20.742 1.00 91.38 295 PRO A N 1
ATOM 2357 C CA . PRO A 1 295 ? -8.683 -6.261 19.885 1.00 91.38 295 PRO A CA 1
ATOM 2358 C C . PRO A 1 295 ? -10.006 -6.027 19.143 1.00 91.38 295 PRO A C 1
ATOM 2360 O O . PRO A 1 295 ? -10.164 -6.484 18.016 1.00 91.38 295 PRO A O 1
ATOM 2363 N N . ASN A 1 296 ? -10.931 -5.266 19.739 1.00 88.81 296 ASN A N 1
ATOM 2364 C CA . ASN A 1 296 ? -12.203 -4.902 19.114 1.00 88.81 296 ASN A CA 1
ATOM 2365 C C . ASN A 1 296 ? -12.053 -3.822 18.028 1.00 88.81 296 ASN A C 1
ATOM 2367 O O . ASN A 1 296 ? -12.931 -3.697 17.180 1.00 88.81 296 ASN A O 1
ATOM 2371 N N . CYS A 1 297 ? -10.951 -3.069 18.024 1.00 92.12 297 CYS A N 1
ATOM 2372 C CA . CYS A 1 297 ? -10.655 -2.046 17.020 1.00 92.12 297 CYS A CA 1
ATOM 2373 C C . CYS A 1 297 ? -9.814 -2.578 15.846 1.00 92.12 297 CYS A C 1
ATOM 2375 O O . CYS A 1 297 ? -9.639 -1.868 14.859 1.00 92.12 297 CYS A O 1
ATOM 2377 N N . LEU A 1 298 ? -9.285 -3.807 15.918 1.00 92.06 298 LEU A N 1
ATOM 2378 C CA . LEU A 1 298 ? -8.390 -4.345 14.885 1.00 92.06 298 LEU A CA 1
ATOM 2379 C C . LEU A 1 298 ? -9.091 -4.588 13.545 1.00 92.06 298 LEU A C 1
ATOM 2381 O O . LEU A 1 298 ? -8.479 -4.376 12.506 1.00 92.06 298 LEU A O 1
ATOM 2385 N N . ALA A 1 299 ? -10.363 -4.992 13.548 1.00 90.44 299 ALA A N 1
ATOM 2386 C CA . ALA A 1 299 ? -11.106 -5.268 12.317 1.00 90.44 299 ALA A CA 1
ATOM 2387 C C . ALA A 1 299 ? -11.130 -4.067 11.341 1.00 90.44 299 ALA A C 1
ATOM 2389 O O . ALA A 1 299 ? -10.651 -4.218 10.214 1.00 90.44 299 ALA A O 1
ATOM 2390 N N . PRO A 1 300 ? -11.588 -2.862 11.738 1.00 90.31 300 PRO A N 1
ATOM 2391 C CA . PRO A 1 300 ? -11.555 -1.700 10.850 1.00 90.31 300 PRO A CA 1
ATOM 2392 C C . PRO A 1 300 ? -10.128 -1.240 10.501 1.00 90.31 300 PRO A C 1
ATOM 2394 O O . PRO A 1 300 ? -9.911 -0.715 9.410 1.00 90.31 300 PRO A O 1
ATOM 2397 N N . VAL A 1 301 ? -9.140 -1.475 11.372 1.00 95.69 301 VAL A N 1
ATOM 2398 C CA . VAL A 1 301 ? -7.726 -1.168 11.083 1.00 95.69 301 VAL A CA 1
ATOM 2399 C C . VAL A 1 301 ? -7.165 -2.075 9.996 1.00 95.69 301 VAL A C 1
ATOM 2401 O O . VAL A 1 301 ? -6.509 -1.574 9.091 1.00 95.69 301 VAL A O 1
ATOM 2404 N N . ILE A 1 302 ? -7.452 -3.378 10.040 1.00 93.81 302 ILE A N 1
ATOM 2405 C CA . ILE A 1 302 ? -7.025 -4.344 9.017 1.00 93.81 302 ILE A CA 1
ATOM 2406 C C . ILE A 1 302 ? -7.612 -3.961 7.657 1.00 93.81 302 ILE A C 1
ATOM 2408 O O . ILE A 1 302 ? -6.882 -3.895 6.673 1.00 93.81 302 ILE A O 1
ATOM 2412 N N . VAL A 1 303 ? -8.904 -3.624 7.615 1.00 92.62 303 VAL A N 1
ATOM 2413 C CA . VAL A 1 303 ? -9.574 -3.158 6.391 1.00 92.62 303 VAL A CA 1
ATOM 2414 C C . VAL A 1 303 ? -8.910 -1.891 5.850 1.00 92.62 303 VAL A C 1
ATOM 2416 O O . VAL A 1 303 ? -8.547 -1.829 4.676 1.00 92.62 303 VAL A O 1
ATOM 2419 N N . SER A 1 304 ? -8.712 -0.887 6.711 1.00 93.38 304 SER A N 1
ATOM 2420 C CA . SER A 1 304 ? -8.063 0.369 6.326 1.00 93.38 304 SER A CA 1
ATOM 2421 C C . SER A 1 304 ? -6.623 0.154 5.859 1.00 93.38 304 SER A C 1
ATOM 2423 O O . SER A 1 304 ? -6.178 0.830 4.934 1.00 93.38 304 SER A O 1
ATOM 2425 N N . ALA A 1 305 ? -5.892 -0.771 6.482 1.00 95.06 305 ALA A N 1
ATOM 2426 C CA . ALA A 1 305 ? -4.527 -1.107 6.110 1.00 95.06 305 ALA A CA 1
ATOM 2427 C C . ALA A 1 305 ? -4.479 -1.740 4.714 1.00 95.06 305 ALA A C 1
ATOM 2429 O O . ALA A 1 305 ? -3.721 -1.273 3.870 1.00 95.06 305 ALA A O 1
ATOM 2430 N N . SER A 1 306 ? -5.332 -2.727 4.423 1.00 92.31 306 SER A N 1
ATOM 2431 C CA . SER A 1 306 ? -5.379 -3.373 3.104 1.00 92.31 306 SER A CA 1
ATOM 2432 C C . SER A 1 306 ? -5.628 -2.377 1.968 1.00 92.31 306 SER A C 1
ATOM 2434 O O . SER A 1 306 ? -4.903 -2.393 0.976 1.00 92.31 306 SER A O 1
ATOM 2436 N N . LEU A 1 307 ? -6.580 -1.456 2.147 1.00 88.62 307 LEU A N 1
ATOM 2437 C CA . LEU A 1 307 ? -6.841 -0.374 1.186 1.00 88.62 307 LEU A CA 1
ATOM 2438 C C . LEU A 1 307 ? -5.670 0.625 1.105 1.00 88.62 307 LEU A C 1
ATOM 2440 O O . LEU A 1 307 ? -5.358 1.169 0.045 1.00 88.62 307 LEU A O 1
ATOM 2444 N N . GLY A 1 308 ? -4.988 0.853 2.229 1.00 93.56 308 GLY A N 1
ATOM 2445 C CA . GLY A 1 308 ? -3.842 1.751 2.324 1.00 93.56 308 GLY A CA 1
ATOM 2446 C C . GLY A 1 308 ? -2.629 1.308 1.503 1.00 93.56 308 GLY A C 1
ATOM 2447 O O . GLY A 1 308 ? -1.848 2.171 1.094 1.00 93.56 308 GLY A O 1
ATOM 2448 N N . VAL A 1 309 ? -2.466 0.004 1.231 1.00 96.12 309 VAL A N 1
ATOM 2449 C CA . VAL A 1 309 ? -1.303 -0.514 0.482 1.00 96.12 309 VAL A CA 1
ATOM 2450 C C . VAL A 1 309 ? -1.353 -0.025 -0.959 1.00 96.12 309 VAL A C 1
ATOM 2452 O O . VAL A 1 309 ? -0.400 0.601 -1.422 1.00 96.12 309 VAL A O 1
ATOM 2455 N N . GLY A 1 310 ? -2.491 -0.206 -1.637 1.00 91.00 310 GLY A N 1
ATOM 2456 C CA . GLY A 1 310 ? -2.681 0.284 -3.004 1.00 91.00 310 GLY A CA 1
ATOM 2457 C C . GLY A 1 310 ? -2.517 1.804 -3.099 1.00 91.00 310 GLY A C 1
ATOM 2458 O O . GLY A 1 310 ? -1.785 2.304 -3.951 1.00 91.00 310 GLY A O 1
ATOM 2459 N N . GLY A 1 311 ? -3.118 2.550 -2.165 1.00 92.06 311 GLY A N 1
ATOM 2460 C CA . GLY A 1 311 ? -2.961 4.006 -2.114 1.00 92.06 311 GLY A CA 1
ATOM 2461 C C . GLY A 1 311 ? -1.511 4.456 -1.902 1.00 92.06 311 GLY A C 1
ATOM 2462 O O . GLY A 1 311 ? -1.093 5.466 -2.459 1.00 92.06 311 GLY A O 1
ATOM 2463 N N . THR A 1 312 ? -0.728 3.706 -1.129 1.00 95.81 312 THR A N 1
ATOM 2464 C CA . THR A 1 312 ? 0.692 4.002 -0.904 1.00 95.81 312 THR A CA 1
ATOM 2465 C C . TH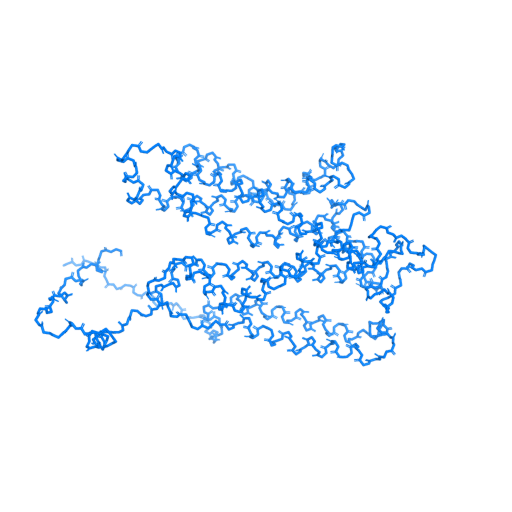R A 1 312 ? 1.533 3.742 -2.147 1.00 95.81 312 THR A C 1
ATOM 2467 O O . THR A 1 312 ? 2.347 4.592 -2.489 1.00 95.81 312 THR A O 1
ATOM 2470 N N . ILE A 1 313 ? 1.307 2.625 -2.844 1.00 96.12 313 ILE A N 1
ATOM 2471 C CA . ILE A 1 313 ? 2.010 2.298 -4.095 1.00 96.12 313 ILE A CA 1
ATOM 2472 C C . ILE A 1 313 ? 1.785 3.399 -5.142 1.00 96.12 313 ILE A C 1
ATOM 2474 O O . ILE A 1 313 ? 2.723 3.813 -5.815 1.00 96.12 313 ILE A O 1
ATOM 2478 N N . LEU A 1 314 ? 0.564 3.939 -5.243 1.00 95.19 314 LEU A N 1
ATOM 2479 C CA . LEU A 1 314 ? 0.278 5.063 -6.143 1.00 95.19 314 LEU A CA 1
ATOM 2480 C C . LEU A 1 314 ? 1.032 6.343 -5.764 1.00 95.19 314 LEU A C 1
ATOM 2482 O O . LEU A 1 314 ? 1.513 7.057 -6.644 1.00 95.19 314 LEU A O 1
ATOM 2486 N N . VAL A 1 315 ? 1.124 6.658 -4.468 1.00 95.81 315 VAL A N 1
ATOM 2487 C CA . VAL A 1 315 ? 1.861 7.845 -4.010 1.00 95.81 315 VAL A CA 1
ATOM 2488 C C . VAL A 1 315 ? 3.361 7.666 -4.238 1.00 95.81 315 VAL A C 1
ATOM 2490 O O . VAL A 1 315 ? 3.995 8.599 -4.714 1.00 95.81 315 VAL A O 1
ATOM 2493 N N . ASP A 1 316 ? 3.915 6.484 -3.966 1.00 95.75 316 ASP A N 1
ATOM 2494 C CA . ASP A 1 316 ? 5.307 6.144 -4.281 1.00 95.75 316 ASP A CA 1
ATOM 2495 C C . ASP A 1 316 ? 5.601 6.300 -5.781 1.00 95.75 316 ASP A C 1
ATOM 2497 O O . ASP A 1 316 ? 6.517 7.025 -6.164 1.00 95.75 316 ASP A O 1
ATOM 2501 N N . ALA A 1 317 ? 4.747 5.743 -6.645 1.00 95.56 317 ALA A N 1
ATOM 2502 C CA . ALA A 1 317 ? 4.869 5.916 -8.090 1.00 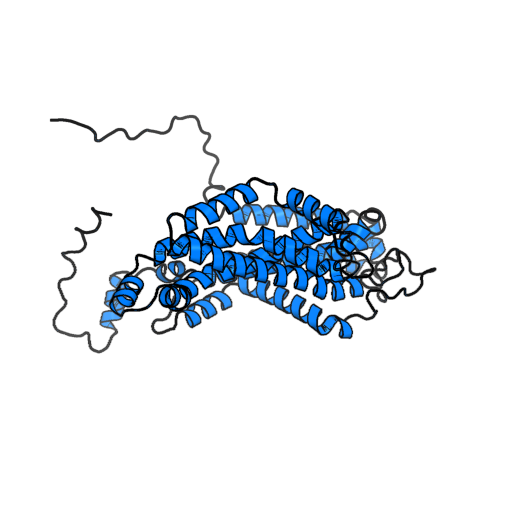95.56 317 ALA A CA 1
ATOM 2503 C C . ALA A 1 317 ? 4.795 7.390 -8.519 1.00 95.56 317 ALA A C 1
ATOM 2505 O O . ALA A 1 317 ? 5.558 7.820 -9.381 1.00 95.56 317 ALA A O 1
ATOM 2506 N N . SER A 1 318 ? 3.936 8.183 -7.872 1.00 95.38 318 SER A N 1
ATOM 2507 C CA . SER A 1 318 ? 3.839 9.627 -8.118 1.00 95.38 318 SER A CA 1
ATOM 2508 C C . SER A 1 318 ? 5.114 10.370 -7.703 1.00 95.38 318 SER A C 1
ATOM 2510 O O . SER A 1 318 ? 5.538 11.291 -8.395 1.00 95.38 318 SER A O 1
ATOM 2512 N N . LEU A 1 319 ? 5.744 9.985 -6.588 1.00 95.00 319 LEU A N 1
ATOM 2513 C CA . LEU A 1 319 ? 7.018 10.563 -6.150 1.00 95.00 319 LEU A CA 1
ATOM 2514 C C . LEU A 1 319 ? 8.157 10.194 -7.104 1.00 95.00 319 LEU A C 1
ATOM 2516 O O . LEU A 1 319 ? 8.960 11.060 -7.445 1.00 95.00 319 LEU A O 1
ATOM 2520 N N . SER A 1 320 ? 8.203 8.943 -7.566 1.00 94.06 320 SER A N 1
ATOM 2521 C CA . SER A 1 320 ? 9.166 8.478 -8.569 1.00 94.06 320 SER A CA 1
ATOM 2522 C C . SER A 1 320 ? 9.020 9.220 -9.893 1.00 94.06 320 SER A C 1
ATOM 2524 O O . SER A 1 320 ? 10.014 9.710 -10.420 1.00 94.06 320 SER A O 1
ATOM 2526 N N . PHE A 1 321 ? 7.786 9.414 -10.360 1.00 92.06 321 PHE A N 1
ATOM 2527 C CA . PHE A 1 321 ? 7.483 10.230 -11.537 1.00 92.06 321 PHE A CA 1
ATOM 2528 C C . PHE A 1 321 ? 7.948 11.687 -11.393 1.00 92.06 321 PHE A C 1
ATOM 2530 O O . PHE A 1 321 ? 8.387 12.305 -12.355 1.00 92.06 321 PHE A O 1
ATOM 2537 N N . LEU A 1 322 ? 7.911 12.232 -10.175 1.00 93.31 322 LEU A N 1
ATOM 2538 C CA . LEU A 1 322 ? 8.397 13.580 -9.863 1.00 93.31 322 LEU A CA 1
ATOM 2539 C C . LEU A 1 322 ? 9.901 13.633 -9.523 1.00 93.31 322 LEU A C 1
ATOM 2541 O O . LEU A 1 322 ? 10.385 14.664 -9.058 1.00 93.31 322 LEU A O 1
ATOM 2545 N N . GLY A 1 323 ? 10.648 12.542 -9.727 1.00 90.81 323 GLY A N 1
ATOM 2546 C CA . GLY A 1 323 ? 12.099 12.480 -9.508 1.00 90.81 323 GLY A CA 1
ATOM 2547 C C . GLY A 1 323 ? 12.536 12.369 -8.040 1.00 90.81 323 GLY A C 1
ATOM 2548 O O . GLY A 1 323 ? 13.720 12.510 -7.732 1.00 90.81 323 GLY A O 1
ATOM 2549 N N . LEU A 1 324 ? 11.603 12.111 -7.119 1.00 92.81 324 LEU A N 1
ATOM 2550 C CA . LEU A 1 324 ? 11.859 11.941 -5.680 1.00 92.81 324 LEU A CA 1
ATOM 2551 C C . LEU A 1 324 ? 11.755 10.480 -5.216 1.00 92.81 324 LEU A C 1
ATOM 2553 O O . LEU A 1 324 ? 11.812 10.204 -4.018 1.00 92.81 324 LEU A O 1
ATOM 2557 N N . GLY A 1 325 ? 11.626 9.553 -6.163 1.00 90.56 325 GLY A N 1
ATOM 2558 C CA . GLY A 1 325 ? 11.669 8.117 -5.918 1.00 90.56 325 GLY A CA 1
ATOM 2559 C C . GLY A 1 325 ? 13.065 7.588 -5.602 1.00 90.56 325 GLY A C 1
ATOM 2560 O O . GLY A 1 325 ? 14.043 8.337 -5.458 1.00 90.56 325 GLY A O 1
ATOM 2561 N N . VAL A 1 326 ? 13.147 6.262 -5.506 1.00 91.12 326 VAL A N 1
ATOM 2562 C CA . VAL A 1 326 ? 14.409 5.532 -5.341 1.00 91.12 326 VAL A CA 1
ATOM 2563 C C . VAL A 1 326 ? 15.258 5.715 -6.606 1.00 91.12 326 VAL A C 1
ATOM 2565 O O . VAL A 1 326 ? 14.740 5.510 -7.704 1.00 91.12 326 VAL A O 1
ATOM 2568 N N . PRO A 1 327 ? 16.534 6.123 -6.492 1.00 90.12 327 PRO A N 1
ATOM 2569 C CA . PRO A 1 327 ? 17.375 6.323 -7.664 1.00 90.12 327 PRO A CA 1
ATOM 2570 C C . PRO A 1 327 ? 17.733 4.985 -8.344 1.00 90.12 327 PRO A C 1
ATOM 2572 O O . PRO A 1 327 ? 17.806 3.956 -7.663 1.00 90.12 327 PRO A O 1
ATOM 2575 N N . PRO A 1 328 ? 18.033 4.995 -9.659 1.00 87.69 328 PRO A N 1
ATOM 2576 C CA . PRO A 1 328 ? 18.633 3.851 -10.345 1.00 87.69 328 PRO A CA 1
ATOM 2577 C C . PRO A 1 328 ? 19.915 3.363 -9.635 1.00 87.69 328 PRO A C 1
ATOM 2579 O O . PRO A 1 328 ? 20.622 4.185 -9.045 1.00 87.69 328 PRO A O 1
ATOM 2582 N N . PRO A 1 329 ? 20.248 2.057 -9.698 1.00 89.00 329 PRO A N 1
ATOM 2583 C CA . PRO A 1 329 ? 19.681 1.036 -10.590 1.00 89.00 329 PRO A CA 1
ATOM 2584 C C . PRO A 1 329 ? 18.434 0.301 -10.063 1.00 89.00 329 PRO A C 1
ATOM 2586 O O . PRO A 1 329 ? 17.866 -0.508 -10.805 1.00 89.00 329 PRO A O 1
ATOM 2589 N N . VAL A 1 330 ? 17.985 0.594 -8.834 1.00 91.94 330 VAL A N 1
ATOM 2590 C CA . VAL A 1 330 ? 16.904 -0.141 -8.152 1.00 91.94 330 VAL A CA 1
ATOM 2591 C C . VAL A 1 330 ? 15.631 -0.198 -9.013 1.00 91.94 330 VAL A C 1
ATOM 2593 O O . VAL A 1 330 ? 15.122 0.852 -9.416 1.00 91.94 330 VAL A O 1
ATOM 2596 N N . PRO A 1 331 ? 15.090 -1.395 -9.303 1.00 93.75 331 PRO A N 1
ATOM 2597 C CA . PRO A 1 331 ? 13.850 -1.533 -10.054 1.00 93.75 331 PRO A CA 1
ATOM 2598 C C . PRO A 1 331 ? 12.666 -1.224 -9.138 1.00 93.75 331 PRO A C 1
ATOM 2600 O O . PRO A 1 331 ? 12.392 -1.942 -8.179 1.00 93.75 331 PRO A O 1
ATOM 2603 N N . THR A 1 332 ? 11.953 -0.139 -9.419 1.00 95.75 332 THR A N 1
ATOM 2604 C CA . THR A 1 332 ? 10.642 0.127 -8.816 1.00 95.75 332 THR A CA 1
ATOM 2605 C C . THR A 1 332 ? 9.675 0.418 -9.941 1.00 95.75 332 THR A C 1
ATOM 2607 O O . THR A 1 332 ? 10.040 1.116 -10.888 1.00 95.75 332 THR A O 1
ATOM 2610 N N . TRP A 1 333 ? 8.431 -0.055 -9.835 1.00 96.12 333 TRP A N 1
ATOM 2611 C CA . TRP A 1 333 ? 7.466 0.181 -10.909 1.00 96.12 333 TRP A CA 1
ATOM 2612 C C . TRP A 1 333 ? 7.264 1.675 -11.176 1.00 96.12 333 TRP A C 1
ATOM 2614 O O . TRP A 1 333 ? 7.143 2.088 -12.321 1.00 96.12 333 TRP A O 1
ATOM 2624 N N . GLY A 1 334 ? 7.277 2.497 -10.123 1.00 95.50 334 GLY A N 1
ATOM 2625 C CA . GLY A 1 334 ? 7.180 3.948 -10.240 1.00 95.50 334 GLY A CA 1
ATOM 2626 C C . GLY A 1 334 ? 8.336 4.584 -11.011 1.00 95.50 334 GLY A C 1
ATOM 2627 O O . GLY A 1 334 ? 8.098 5.448 -11.852 1.00 95.50 334 GLY A O 1
ATOM 2628 N N . ALA A 1 335 ? 9.575 4.169 -10.728 1.00 94.12 335 ALA A N 1
ATOM 2629 C CA . ALA A 1 335 ? 10.750 4.675 -11.434 1.00 94.12 335 ALA A CA 1
ATOM 2630 C C . ALA A 1 335 ? 10.774 4.199 -12.890 1.00 94.12 335 ALA A C 1
ATOM 2632 O O . ALA A 1 335 ? 11.074 4.995 -13.769 1.00 94.12 335 ALA A O 1
ATOM 2633 N N . ASP A 1 336 ? 10.378 2.952 -13.155 1.00 94.88 336 ASP A N 1
ATOM 2634 C CA . ASP A 1 336 ? 10.328 2.420 -14.519 1.00 94.88 336 ASP A CA 1
ATOM 2635 C C . ASP A 1 336 ? 9.256 3.137 -15.367 1.00 94.88 336 ASP A C 1
ATOM 2637 O O . ASP A 1 336 ? 9.516 3.506 -16.512 1.00 94.88 336 ASP A O 1
ATOM 2641 N N . VAL A 1 337 ? 8.080 3.440 -14.791 1.00 94.81 337 VAL A N 1
ATOM 2642 C CA . VAL A 1 337 ? 7.071 4.287 -15.459 1.00 94.81 337 VAL A CA 1
ATOM 2643 C C . VAL A 1 337 ? 7.635 5.672 -15.778 1.00 94.81 337 VAL A C 1
ATOM 2645 O O . VAL A 1 337 ? 7.413 6.165 -16.886 1.00 94.81 337 VAL A O 1
ATOM 2648 N N . ALA A 1 338 ? 8.338 6.289 -14.823 1.00 93.94 338 ALA A N 1
ATOM 2649 C CA . ALA A 1 338 ? 8.944 7.609 -14.982 1.00 93.94 338 ALA A CA 1
ATOM 2650 C C . ALA A 1 338 ? 10.020 7.612 -16.076 1.00 93.94 338 ALA A C 1
ATOM 2652 O O . ALA A 1 338 ? 10.023 8.487 -16.937 1.00 93.94 338 ALA A O 1
ATOM 2653 N N . ASP A 1 339 ? 10.884 6.597 -16.089 1.00 91.19 339 ASP A N 1
ATOM 2654 C CA . ASP A 1 339 ? 11.949 6.441 -17.078 1.00 91.19 339 ASP A CA 1
ATOM 2655 C C . ASP A 1 339 ? 11.410 6.279 -18.504 1.00 91.19 339 ASP A C 1
ATOM 2657 O O . ASP A 1 339 ? 12.043 6.764 -19.442 1.00 91.19 339 ASP A O 1
ATOM 2661 N N . GLY A 1 340 ? 10.256 5.624 -18.668 1.00 90.25 340 GLY A N 1
ATOM 2662 C CA . GLY A 1 340 ? 9.587 5.455 -19.959 1.00 90.25 340 GLY A CA 1
ATOM 2663 C C . GLY A 1 340 ? 8.801 6.681 -20.444 1.00 90.25 340 GLY A C 1
ATOM 2664 O O . GLY A 1 340 ? 8.408 6.712 -21.609 1.00 90.25 340 GLY A O 1
ATOM 2665 N N . GLN A 1 341 ? 8.597 7.712 -19.608 1.00 89.94 341 GLN A N 1
ATOM 2666 C CA . GLN A 1 341 ? 7.795 8.893 -19.965 1.00 89.94 341 GLN A CA 1
ATOM 2667 C C . GLN A 1 341 ? 8.316 9.592 -21.231 1.00 89.94 341 GLN A C 1
ATOM 2669 O O . GLN A 1 341 ? 7.529 10.032 -22.070 1.00 89.94 341 GLN A O 1
ATOM 2674 N N . GLU A 1 342 ? 9.638 9.683 -21.376 1.00 88.25 342 GLU A N 1
ATOM 2675 C CA . GLU A 1 342 ? 10.300 10.321 -22.523 1.00 88.25 342 GLU A CA 1
ATOM 2676 C C . GLU A 1 342 ? 10.141 9.519 -23.827 1.00 88.25 342 GLU A C 1
ATOM 2678 O O . GLU A 1 342 ? 10.311 10.069 -24.913 1.00 88.25 342 GLU A O 1
ATOM 2683 N N . TYR A 1 343 ? 9.763 8.244 -23.721 1.00 88.12 343 TYR A N 1
ATOM 2684 C CA . TYR A 1 343 ? 9.755 7.256 -24.800 1.00 88.12 343 TYR A CA 1
ATOM 2685 C C . TYR A 1 343 ? 8.337 6.801 -25.188 1.00 88.12 343 TYR A C 1
ATOM 2687 O O . TYR A 1 343 ? 8.156 5.949 -26.049 1.00 88.12 343 TYR A O 1
ATOM 2695 N N . LEU A 1 344 ? 7.292 7.388 -24.592 1.00 82.81 344 LEU A N 1
ATOM 2696 C CA . LEU A 1 344 ? 5.902 6.925 -24.729 1.00 82.81 344 LEU A CA 1
ATOM 2697 C C . LEU A 1 344 ? 5.389 6.805 -26.173 1.00 82.81 344 LEU A C 1
ATOM 2699 O O . LEU A 1 344 ? 4.504 5.993 -26.436 1.00 82.81 344 LEU A O 1
ATOM 2703 N N . LEU A 1 345 ? 5.887 7.638 -27.091 1.00 81.81 345 LEU A N 1
ATOM 2704 C CA . LEU A 1 345 ? 5.407 7.671 -28.475 1.00 81.81 345 LEU A CA 1
ATOM 2705 C C . LEU A 1 345 ? 5.960 6.532 -29.338 1.00 81.81 345 LEU A C 1
ATOM 2707 O O . LEU A 1 345 ? 5.306 6.157 -30.312 1.00 81.81 345 LEU A O 1
ATOM 2711 N N . LEU A 1 346 ? 7.152 6.027 -29.023 1.00 82.19 346 LEU A N 1
ATOM 2712 C CA . LEU A 1 346 ? 7.866 5.052 -29.849 1.00 82.19 346 LEU A CA 1
ATOM 2713 C C . LEU A 1 346 ? 8.095 3.742 -29.082 1.00 82.19 346 LEU A C 1
ATOM 2715 O O . LEU A 1 346 ? 7.800 2.675 -29.611 1.00 82.19 346 LEU A O 1
ATOM 2719 N N . GLU A 1 347 ? 8.485 3.814 -27.811 1.00 90.00 347 GLU A N 1
ATOM 2720 C CA . GLU A 1 347 ? 8.794 2.673 -26.945 1.00 90.00 347 GLU A CA 1
ATOM 2721 C C . GLU A 1 347 ? 7.812 2.571 -25.766 1.00 90.00 347 GLU A C 1
ATOM 2723 O O . GLU A 1 347 ? 8.164 2.548 -24.584 1.00 90.00 347 GLU A O 1
ATOM 2728 N N . TRP A 1 348 ? 6.524 2.502 -26.108 1.00 84.56 348 TRP A N 1
ATOM 2729 C CA . TRP A 1 348 ? 5.395 2.495 -25.171 1.00 84.56 348 TRP A CA 1
ATOM 2730 C C . TRP A 1 348 ? 5.473 1.399 -24.089 1.00 84.56 348 TRP A C 1
ATOM 2732 O O . TRP A 1 348 ? 4.942 1.583 -22.988 1.00 84.56 348 TRP A O 1
ATOM 2742 N N . TRP A 1 349 ? 6.136 0.270 -24.372 1.00 88.56 349 TRP A N 1
ATOM 2743 C CA . TRP A 1 349 ? 6.266 -0.869 -23.453 1.00 88.56 349 TRP A CA 1
ATOM 2744 C C . TRP A 1 349 ? 6.972 -0.500 -22.143 1.00 88.56 349 TRP A C 1
ATOM 2746 O O . TRP A 1 349 ? 6.634 -1.059 -21.096 1.00 88.56 349 TRP A O 1
ATOM 2756 N N . LEU A 1 350 ? 7.879 0.486 -22.178 1.00 90.94 350 LEU A N 1
ATOM 2757 C CA . LEU A 1 350 ? 8.666 0.920 -21.021 1.00 90.94 350 LEU A CA 1
ATOM 2758 C C . LEU A 1 350 ? 7.801 1.450 -19.880 1.00 90.94 350 LEU A C 1
ATOM 2760 O O . LEU A 1 350 ? 8.040 1.111 -18.726 1.00 90.94 350 LEU A O 1
ATOM 2764 N N . SER A 1 351 ? 6.768 2.237 -20.186 1.00 91.69 351 SER A N 1
ATOM 2765 C CA . SER A 1 351 ? 5.824 2.715 -19.169 1.00 91.69 351 SER A CA 1
ATOM 2766 C C . SER A 1 351 ? 4.605 1.806 -19.030 1.00 91.69 351 SER A C 1
ATOM 2768 O O . SER A 1 351 ? 4.042 1.703 -17.938 1.00 91.69 351 SER A O 1
ATOM 2770 N N . ALA A 1 352 ? 4.174 1.144 -20.108 1.00 87.62 352 ALA A N 1
ATOM 2771 C CA . ALA A 1 352 ? 2.940 0.365 -20.100 1.00 87.62 352 ALA A CA 1
ATOM 2772 C C . ALA A 1 352 ? 3.018 -0.866 -19.188 1.00 87.62 352 ALA A C 1
ATOM 2774 O O . ALA A 1 352 ? 2.105 -1.069 -18.389 1.00 87.62 352 ALA A O 1
ATOM 2775 N N . PHE A 1 353 ? 4.087 -1.670 -19.254 1.00 91.12 353 PHE A N 1
ATOM 2776 C CA . PHE A 1 353 ? 4.179 -2.897 -18.450 1.00 91.12 353 PHE A CA 1
ATOM 2777 C C . PHE A 1 353 ? 4.346 -2.630 -16.943 1.00 91.12 353 PHE A C 1
ATOM 2779 O O . PHE A 1 353 ? 3.576 -3.199 -16.160 1.00 91.12 353 PHE A O 1
ATOM 2786 N N . PRO A 1 354 ? 5.248 -1.733 -16.492 1.00 94.50 354 PRO A N 1
ATOM 2787 C CA . PRO A 1 354 ? 5.315 -1.360 -15.079 1.00 94.50 354 PRO A CA 1
ATOM 2788 C C . PRO A 1 354 ? 4.033 -0.661 -14.599 1.00 94.50 354 PRO A C 1
ATOM 2790 O O . PRO A 1 354 ? 3.562 -0.909 -13.486 1.00 94.50 354 PRO A O 1
ATOM 2793 N N . GLY A 1 355 ? 3.405 0.155 -15.454 1.00 92.31 355 GLY A N 1
ATOM 2794 C CA . GLY A 1 355 ? 2.116 0.787 -15.171 1.00 92.31 355 GLY A CA 1
ATOM 2795 C C . GLY A 1 355 ? 0.979 -0.226 -14.993 1.00 92.31 355 GLY A C 1
ATOM 2796 O O . GLY A 1 355 ? 0.171 -0.101 -14.070 1.00 92.31 355 GLY A O 1
ATOM 2797 N N . LEU A 1 356 ? 0.948 -1.277 -15.817 1.00 89.19 356 LEU A N 1
ATOM 2798 C CA . LEU A 1 356 ? 0.005 -2.388 -15.687 1.00 89.19 356 LEU A CA 1
ATOM 2799 C C . LEU A 1 356 ? 0.220 -3.140 -14.368 1.00 89.19 356 LEU A C 1
ATOM 2801 O O . LEU A 1 356 ? -0.752 -3.458 -13.684 1.00 89.19 356 LEU A O 1
ATOM 2805 N N . ALA A 1 357 ? 1.475 -3.371 -13.972 1.00 92.19 357 ALA A N 1
ATOM 2806 C CA . ALA A 1 357 ? 1.793 -4.001 -12.694 1.00 92.19 357 ALA A CA 1
ATOM 2807 C C . ALA A 1 357 ? 1.251 -3.183 -11.507 1.00 92.19 357 ALA A C 1
ATOM 2809 O O . ALA A 1 357 ? 0.568 -3.742 -10.645 1.00 92.19 357 ALA A O 1
ATOM 2810 N N . ILE A 1 358 ? 1.442 -1.854 -11.513 1.00 92.50 358 ILE A N 1
ATOM 2811 C CA . ILE A 1 358 ? 0.844 -0.945 -10.517 1.00 92.50 358 ILE A CA 1
ATOM 2812 C C . ILE A 1 358 ? -0.681 -1.063 -10.529 1.00 92.50 358 ILE A C 1
ATOM 2814 O O . ILE A 1 358 ? -1.293 -1.251 -9.478 1.00 92.50 358 ILE A O 1
ATOM 2818 N N . MET A 1 359 ? -1.310 -0.973 -11.704 1.00 90.81 359 MET A N 1
ATOM 2819 C CA . MET A 1 359 ? -2.768 -1.011 -11.837 1.00 90.81 359 MET A CA 1
ATOM 2820 C C . MET A 1 359 ? -3.361 -2.305 -11.266 1.00 90.81 359 MET A C 1
ATOM 2822 O O . MET A 1 359 ? -4.310 -2.249 -10.475 1.00 90.81 359 MET A O 1
ATOM 2826 N N . ILE A 1 360 ? -2.805 -3.464 -11.634 1.00 88.38 360 ILE A N 1
ATOM 2827 C CA . ILE A 1 360 ? -3.284 -4.761 -11.146 1.00 88.38 360 ILE A CA 1
ATOM 2828 C C . ILE A 1 360 ? -3.027 -4.863 -9.641 1.00 88.38 360 ILE A C 1
ATOM 2830 O O . ILE A 1 360 ? -3.947 -5.220 -8.906 1.00 88.38 360 ILE A O 1
ATOM 2834 N N . ALA A 1 361 ? -1.841 -4.495 -9.148 1.00 90.44 361 ALA A N 1
ATOM 2835 C CA . ALA A 1 361 ? -1.524 -4.557 -7.721 1.00 90.44 361 ALA A CA 1
ATOM 2836 C C . ALA A 1 361 ? -2.480 -3.693 -6.881 1.00 90.44 361 ALA A C 1
ATOM 2838 O O . ALA A 1 361 ? -3.096 -4.187 -5.935 1.00 90.44 361 ALA A O 1
ATOM 2839 N N . VAL A 1 362 ? -2.676 -2.426 -7.256 1.00 91.44 362 VAL A N 1
ATOM 2840 C CA . VAL A 1 362 ? -3.571 -1.490 -6.555 1.00 91.44 362 VAL A CA 1
ATOM 2841 C C . VAL A 1 362 ? -5.009 -2.000 -6.558 1.00 91.44 362 VAL A C 1
ATOM 2843 O O . VAL A 1 362 ? -5.662 -2.021 -5.513 1.00 91.44 362 VAL A O 1
ATOM 2846 N N . THR A 1 363 ? -5.495 -2.460 -7.712 1.00 86.38 363 THR A N 1
ATOM 2847 C CA . THR A 1 363 ? -6.841 -3.034 -7.832 1.00 86.38 363 THR A CA 1
ATOM 2848 C C . THR A 1 363 ? -6.990 -4.265 -6.942 1.00 86.38 363 THR A C 1
ATOM 2850 O O . THR A 1 363 ? -7.993 -4.408 -6.249 1.00 86.38 363 THR A O 1
ATOM 2853 N N . SER A 1 364 ? -5.972 -5.120 -6.889 1.00 89.69 364 SER A N 1
ATOM 2854 C CA . SER A 1 364 ? -5.989 -6.353 -6.099 1.00 89.69 364 SER A CA 1
ATOM 2855 C C . SER A 1 364 ? -6.035 -6.079 -4.598 1.00 89.69 364 SER A C 1
ATOM 2857 O O . SER A 1 364 ? -6.844 -6.682 -3.894 1.00 89.69 364 SER A O 1
ATOM 2859 N N . PHE A 1 365 ? -5.242 -5.121 -4.105 1.00 90.81 365 PHE A N 1
ATOM 2860 C CA . PHE A 1 365 ? -5.302 -4.687 -2.705 1.00 90.81 365 PHE A CA 1
ATOM 2861 C C . PHE A 1 365 ? -6.634 -4.016 -2.354 1.00 90.81 365 PHE A C 1
ATOM 2863 O O . PHE A 1 365 ? -7.165 -4.256 -1.268 1.00 90.81 365 PHE A O 1
ATOM 2870 N N . ASN A 1 366 ? -7.215 -3.239 -3.275 1.00 88.56 366 ASN A N 1
ATOM 2871 C CA . ASN A 1 366 ? -8.538 -2.644 -3.081 1.00 88.56 366 ASN A CA 1
ATOM 2872 C C . ASN A 1 366 ? -9.640 -3.711 -2.993 1.00 88.56 366 ASN A C 1
ATOM 2874 O O . ASN A 1 366 ? -10.424 -3.702 -2.046 1.00 88.56 366 ASN A O 1
ATOM 2878 N N . LEU A 1 367 ? -9.656 -4.671 -3.925 1.00 87.06 367 LEU A N 1
ATOM 2879 C CA . LEU A 1 367 ? -10.599 -5.795 -3.920 1.00 87.06 367 LEU A CA 1
ATOM 2880 C C . LEU A 1 367 ? -10.447 -6.665 -2.665 1.00 87.06 367 LEU A C 1
ATOM 2882 O O . LEU A 1 367 ? -11.443 -7.065 -2.060 1.00 87.06 367 LEU A O 1
ATOM 2886 N N . LEU A 1 368 ? -9.207 -6.927 -2.243 1.00 89.56 368 LEU A N 1
ATOM 2887 C CA . LEU A 1 368 ? -8.921 -7.651 -1.008 1.00 89.56 368 LEU A CA 1
ATOM 2888 C C . LEU A 1 368 ? -9.442 -6.889 0.220 1.00 89.56 368 LEU A C 1
ATOM 2890 O O . LEU A 1 368 ? -10.066 -7.493 1.091 1.00 89.56 368 LEU A O 1
ATOM 2894 N N . GLY A 1 369 ? -9.223 -5.573 0.285 1.00 89.75 369 GLY A N 1
ATOM 2895 C CA . GLY A 1 369 ? -9.695 -4.719 1.375 1.00 89.75 369 GLY A CA 1
ATOM 2896 C C . GLY A 1 369 ? -11.221 -4.651 1.471 1.00 89.75 369 GLY A C 1
ATOM 2897 O O . GLY A 1 369 ? -11.767 -4.806 2.563 1.00 89.75 369 GLY A O 1
ATOM 2898 N N . ASP A 1 370 ? -11.917 -4.504 0.343 1.00 86.38 370 ASP A N 1
ATOM 2899 C CA . ASP A 1 370 ? -13.384 -4.560 0.290 1.00 86.38 370 ASP A CA 1
ATOM 2900 C C . ASP A 1 370 ? -13.914 -5.946 0.691 1.00 86.38 370 ASP A C 1
ATOM 2902 O O . ASP A 1 370 ? -14.871 -6.058 1.459 1.00 86.38 370 ASP A O 1
ATOM 2906 N N . GLY A 1 371 ? -13.242 -7.013 0.252 1.00 87.06 371 GLY A N 1
ATOM 2907 C CA . GLY A 1 371 ? -13.541 -8.381 0.665 1.00 87.06 371 GLY A CA 1
ATOM 2908 C C . GLY A 1 371 ? -13.389 -8.609 2.171 1.00 87.06 371 GLY A C 1
ATOM 2909 O O . GLY A 1 371 ? -14.254 -9.220 2.802 1.00 87.06 371 GLY A O 1
ATOM 2910 N N . LEU A 1 372 ? -12.312 -8.086 2.766 1.00 89.44 372 LEU A N 1
ATOM 2911 C CA . LEU A 1 372 ? -12.082 -8.116 4.212 1.00 89.44 372 LEU A CA 1
ATOM 2912 C C . LEU A 1 372 ? -13.125 -7.292 4.963 1.00 89.44 372 LEU A C 1
ATOM 2914 O O . LEU A 1 372 ? -13.610 -7.738 6.001 1.00 89.44 372 LEU A O 1
ATOM 2918 N N . ARG A 1 373 ? -13.508 -6.125 4.434 1.00 86.75 373 ARG A N 1
ATOM 2919 C CA . ARG A 1 373 ? -14.556 -5.275 5.007 1.00 86.75 373 ARG A CA 1
ATOM 2920 C C . ARG A 1 373 ? -15.883 -6.011 5.093 1.00 86.75 373 ARG A C 1
ATOM 2922 O O . ARG A 1 373 ? -16.479 -6.055 6.164 1.00 86.75 373 ARG A O 1
ATOM 2929 N N . ASP A 1 374 ? -16.315 -6.605 3.986 1.00 83.88 374 ASP A N 1
ATOM 2930 C CA . ASP A 1 374 ? -17.564 -7.362 3.921 1.00 83.88 374 ASP A CA 1
ATOM 2931 C C . ASP A 1 374 ? -17.520 -8.596 4.841 1.00 83.88 374 ASP A C 1
ATOM 2933 O O . ASP A 1 374 ? -18.513 -8.949 5.480 1.00 83.88 374 ASP A O 1
ATOM 2937 N N . ALA A 1 375 ? -16.361 -9.253 4.952 1.00 85.94 375 ALA A N 1
ATOM 2938 C CA . ALA A 1 375 ? -16.193 -10.400 5.837 1.00 85.94 375 ALA A CA 1
ATOM 2939 C C . ALA A 1 375 ? -16.256 -10.011 7.325 1.00 85.94 375 ALA A C 1
ATOM 2941 O O . ALA A 1 375 ? -16.876 -10.728 8.115 1.00 85.94 375 ALA A O 1
ATOM 2942 N N . LEU A 1 376 ? -15.642 -8.881 7.690 1.00 84.88 376 LEU A N 1
ATOM 2943 C CA . LEU A 1 376 ? -15.513 -8.386 9.062 1.00 84.88 376 LEU A CA 1
ATOM 2944 C C . LEU A 1 376 ? -16.714 -7.557 9.545 1.00 84.88 376 LEU A C 1
ATOM 2946 O O . LEU A 1 376 ? -16.788 -7.290 10.742 1.00 84.88 376 LEU A O 1
ATOM 2950 N N . ASP A 1 377 ? -17.652 -7.167 8.674 1.00 78.94 377 ASP A N 1
ATOM 2951 C CA . ASP A 1 377 ? -18.848 -6.414 9.074 1.00 78.94 377 ASP A CA 1
ATOM 2952 C C . ASP A 1 377 ? -19.846 -7.307 9.855 1.00 78.94 377 ASP A C 1
ATOM 2954 O O . ASP A 1 377 ? -20.447 -8.236 9.294 1.00 78.94 377 ASP A O 1
ATOM 2958 N N . PRO A 1 378 ? -20.078 -7.052 11.158 1.00 61.69 378 PRO A N 1
ATOM 2959 C CA . PRO A 1 378 ? -21.014 -7.833 11.960 1.00 61.69 378 PRO A CA 1
ATOM 2960 C C . PRO A 1 378 ? -22.483 -7.555 11.604 1.00 61.69 378 PRO A C 1
ATOM 2962 O O . PRO A 1 378 ? -23.328 -8.412 11.851 1.00 61.69 378 PRO A O 1
ATOM 2965 N N . ARG A 1 379 ? -22.819 -6.414 10.983 1.00 58.47 379 ARG A N 1
ATOM 2966 C CA . ARG A 1 379 ? -24.208 -6.066 10.617 1.00 58.47 379 ARG A CA 1
ATOM 2967 C C . ARG A 1 379 ? -24.725 -6.897 9.445 1.00 58.47 379 ARG A C 1
ATOM 2969 O O . ARG A 1 379 ? -25.918 -7.180 9.369 1.00 58.47 379 ARG A O 1
ATOM 2976 N N . LEU A 1 380 ? -23.822 -7.366 8.583 1.00 50.97 380 LEU A N 1
ATOM 2977 C CA . LEU A 1 380 ? -24.136 -8.352 7.544 1.00 50.97 380 LEU A CA 1
ATOM 2978 C C . LEU A 1 380 ? -24.452 -9.742 8.131 1.00 50.97 380 LEU A C 1
ATOM 2980 O O . LEU A 1 380 ? -24.981 -10.598 7.429 1.00 50.97 380 LEU A O 1
ATOM 2984 N N . ALA A 1 381 ? -24.161 -9.985 9.419 1.00 49.62 381 ALA A N 1
ATOM 2985 C CA . ALA A 1 381 ? -24.599 -11.194 10.124 1.00 49.62 381 ALA A CA 1
ATOM 2986 C C . ALA A 1 381 ? -26.087 -11.163 10.466 1.00 49.62 381 ALA A C 1
ATOM 2988 O O . ALA A 1 381 ? -26.757 -12.186 10.373 1.00 49.62 381 ALA A O 1
ATOM 2989 N N . SER A 1 382 ? -26.584 -9.993 10.872 1.00 44.03 382 SER A N 1
ATOM 2990 C CA . SER A 1 382 ? -27.937 -9.809 11.399 1.00 44.03 382 SER A CA 1
ATOM 2991 C C . SER A 1 382 ? -28.970 -9.483 10.319 1.00 44.03 382 SER A C 1
ATOM 2993 O O . SER A 1 382 ? -30.126 -9.255 10.644 1.00 44.03 382 SER A O 1
ATOM 2995 N N . THR A 1 383 ? -28.566 -9.433 9.043 1.00 40.50 383 THR A N 1
ATOM 2996 C CA . THR A 1 383 ? -29.480 -9.289 7.892 1.00 40.50 383 THR A CA 1
ATOM 2997 C C . THR A 1 383 ? -29.890 -10.626 7.278 1.00 40.50 383 THR A C 1
ATOM 2999 O O . THR A 1 383 ? -30.532 -10.648 6.228 1.00 40.50 383 THR A O 1
ATOM 3002 N N . GLY A 1 384 ? -29.583 -11.752 7.931 1.00 43.72 384 GLY A N 1
ATOM 3003 C CA . GLY A 1 384 ? -30.487 -12.888 7.809 1.00 43.72 384 GLY A CA 1
ATOM 3004 C C . GLY A 1 384 ? -31.829 -12.392 8.327 1.00 43.72 384 GLY A C 1
ATOM 3005 O O . GLY A 1 384 ? -31.890 -12.001 9.490 1.00 43.72 384 GLY A O 1
ATOM 3006 N N . LYS A 1 385 ? -32.847 -12.300 7.457 1.00 40.50 385 LYS A N 1
ATOM 3007 C CA . LYS A 1 385 ? -34.238 -12.098 7.884 1.00 40.50 385 LYS A CA 1
ATOM 3008 C C . LYS A 1 385 ? -34.413 -12.892 9.175 1.00 40.50 385 LYS A C 1
ATOM 3010 O O . LYS A 1 385 ? -34.119 -14.090 9.170 1.00 40.50 385 LYS A O 1
ATOM 3015 N N . LEU A 1 386 ? -34.811 -12.224 10.262 1.00 47.69 386 LEU A N 1
ATOM 3016 C CA . LEU A 1 386 ? -35.373 -12.958 11.388 1.00 47.69 386 LEU A CA 1
ATOM 3017 C C . LEU A 1 386 ? -36.404 -13.898 10.757 1.00 47.69 386 LEU A C 1
ATOM 3019 O O . LEU A 1 386 ? -37.177 -13.407 9.921 1.00 47.69 386 LEU A O 1
ATOM 3023 N N . PRO A 1 387 ? -36.319 -15.217 11.006 1.00 54.84 387 PRO A N 1
ATOM 3024 C CA . PRO A 1 387 ? -37.281 -16.138 10.438 1.00 54.84 387 PRO A CA 1
ATOM 3025 C C . PRO A 1 387 ? -38.662 -15.556 10.711 1.00 54.84 387 PRO A C 1
ATOM 3027 O O . PRO A 1 387 ? -38.925 -15.081 11.817 1.00 54.84 387 PRO A O 1
ATOM 3030 N N . SER A 1 388 ? -39.476 -15.466 9.664 1.00 57.72 388 SER A N 1
ATOM 3031 C CA . SER A 1 388 ? -40.857 -15.006 9.807 1.00 57.72 388 SER A CA 1
ATOM 3032 C C . SER A 1 388 ? -41.540 -15.810 10.916 1.00 57.72 388 SER A C 1
ATOM 3034 O O . SER A 1 388 ? -41.140 -16.946 11.175 1.00 57.72 388 SER A O 1
ATOM 3036 N N . ASP A 1 389 ? -42.557 -15.257 11.576 1.00 60.50 389 ASP A N 1
ATOM 3037 C CA . ASP A 1 389 ? -43.242 -15.975 12.663 1.00 60.50 389 ASP A CA 1
ATOM 3038 C C . ASP A 1 389 ? -43.707 -17.376 12.220 1.00 60.50 389 ASP A C 1
ATOM 3040 O O . ASP A 1 389 ? -43.655 -18.323 13.002 1.00 60.50 389 ASP A O 1
ATOM 3044 N N . GLU A 1 390 ? -44.037 -17.547 10.934 1.00 64.62 390 GLU A N 1
ATOM 3045 C CA . GLU A 1 390 ? -44.302 -18.849 10.311 1.00 64.62 390 GLU A CA 1
ATOM 3046 C C . GLU A 1 390 ? -43.073 -19.776 10.285 1.00 64.62 390 GLU A C 1
ATOM 3048 O O . GLU A 1 390 ? -43.174 -20.942 10.658 1.00 64.62 390 GLU A O 1
ATOM 3053 N N . GLU A 1 391 ? -41.892 -19.289 9.897 1.00 60.66 391 GLU A N 1
ATOM 3054 C CA . GLU A 1 391 ? -40.646 -20.070 9.917 1.00 60.66 391 GLU A CA 1
ATOM 3055 C C . GLU A 1 391 ? -40.212 -20.426 11.347 1.00 60.66 391 GLU A C 1
ATOM 3057 O O . GLU A 1 391 ? -39.715 -21.532 11.570 1.00 60.66 391 GLU A O 1
ATOM 3062 N N . ILE A 1 392 ? -40.432 -19.535 12.323 1.00 65.25 392 ILE A N 1
ATOM 3063 C CA . ILE A 1 392 ? -40.195 -19.823 13.747 1.00 65.25 392 ILE A CA 1
ATOM 3064 C C . ILE A 1 392 ? -41.146 -20.921 14.220 1.00 65.25 392 ILE A C 1
ATOM 3066 O O . ILE A 1 392 ? -40.690 -21.894 14.819 1.00 65.25 392 ILE A O 1
ATOM 3070 N N . GLN A 1 393 ? -42.440 -20.824 13.907 1.00 63.56 393 GLN A N 1
ATOM 3071 C CA . GLN A 1 393 ? -43.424 -21.850 14.263 1.00 63.56 393 GLN A CA 1
ATOM 3072 C C . GLN A 1 393 ? -43.102 -23.205 13.623 1.00 63.56 393 GLN A C 1
ATOM 3074 O O . GLN A 1 393 ? -43.195 -24.236 14.288 1.00 63.56 393 GLN A O 1
ATOM 3079 N N . VAL A 1 394 ? -42.655 -23.219 12.366 1.00 69.06 394 VAL A N 1
ATOM 3080 C CA . VAL A 1 394 ? -42.234 -24.445 11.673 1.00 69.06 394 VAL A CA 1
ATOM 3081 C C . VAL A 1 394 ? -40.980 -25.045 12.317 1.00 69.06 394 VAL A C 1
ATOM 3083 O O . VAL A 1 394 ? -40.932 -26.254 12.544 1.00 69.06 394 VAL A O 1
ATOM 3086 N N . LEU A 1 395 ? -39.985 -24.225 12.670 1.00 60.69 395 LEU A N 1
ATOM 3087 C CA . LEU A 1 395 ? -38.775 -24.677 13.366 1.00 60.69 395 LEU A CA 1
ATOM 3088 C C . LEU A 1 395 ? -39.086 -25.205 14.775 1.00 60.69 395 LEU A C 1
ATOM 3090 O O . LEU A 1 395 ? -38.550 -26.240 15.178 1.00 60.69 395 LEU A O 1
ATOM 3094 N N . MET A 1 396 ? -39.991 -24.552 15.508 1.00 57.44 396 MET A N 1
ATOM 3095 C CA . MET A 1 396 ? -40.449 -25.013 16.821 1.00 57.44 396 MET A CA 1
ATOM 3096 C C . MET A 1 396 ? -41.232 -26.327 16.726 1.00 57.44 396 MET A C 1
ATOM 3098 O O . MET A 1 396 ? -40.982 -27.243 17.506 1.00 57.44 396 MET A O 1
ATOM 3102 N N . ALA A 1 397 ? -42.097 -26.478 15.720 1.00 62.34 397 ALA A N 1
ATOM 3103 C CA . ALA A 1 397 ? -42.859 -27.705 15.486 1.00 62.34 397 ALA A CA 1
ATOM 3104 C C . ALA A 1 397 ? -41.980 -28.907 15.085 1.00 62.34 397 ALA A C 1
ATOM 3106 O O . ALA A 1 397 ? -42.356 -30.059 15.326 1.00 62.34 397 ALA A O 1
ATOM 3107 N N . GLN A 1 398 ? -40.818 -28.650 14.476 1.00 58.69 398 GLN A N 1
ATOM 3108 C CA . GLN A 1 398 ? -39.852 -29.670 14.054 1.00 58.69 398 GLN A CA 1
ATOM 3109 C C . GLN A 1 398 ? -38.822 -30.033 15.135 1.00 58.69 398 GLN A C 1
ATOM 3111 O O . GLN A 1 398 ? -38.112 -31.027 14.979 1.00 58.69 398 GLN A O 1
ATOM 3116 N N . THR A 1 399 ? -38.739 -29.273 16.231 1.00 50.53 399 THR A N 1
ATOM 3117 C CA . THR A 1 399 ? -37.776 -29.532 17.308 1.00 50.53 399 THR A CA 1
ATOM 3118 C C . THR A 1 399 ? -38.362 -30.547 18.305 1.00 50.53 399 THR A C 1
ATOM 3120 O O . THR A 1 399 ? -39.366 -30.252 18.962 1.00 50.53 399 THR A O 1
ATOM 3123 N N . PRO A 1 400 ? -37.781 -31.755 18.456 1.00 46.44 400 PRO A N 1
ATOM 3124 C CA . PRO A 1 400 ? -38.299 -32.760 19.381 1.00 46.44 400 PRO A CA 1
ATOM 3125 C C . PRO A 1 400 ? -38.114 -32.271 20.823 1.00 46.44 400 PRO A C 1
ATOM 3127 O O . PRO A 1 400 ? -36.985 -32.087 21.269 1.00 46.44 400 PRO A O 1
ATOM 3130 N N . GLY A 1 401 ? -39.221 -32.034 21.532 1.00 53.00 401 GLY A N 1
ATOM 3131 C CA . GLY A 1 401 ? -39.236 -31.500 22.903 1.00 53.00 401 GLY A CA 1
ATOM 3132 C C . GLY A 1 401 ? -40.101 -30.249 23.087 1.00 53.00 401 GLY A C 1
ATOM 3133 O O . GLY A 1 401 ? -40.443 -29.925 24.213 1.00 53.00 401 GLY A O 1
ATOM 3134 N N . PHE A 1 402 ? -40.525 -29.598 21.998 1.00 47.09 402 PHE A N 1
ATOM 3135 C CA . PHE A 1 402 ? -41.436 -28.440 22.020 1.00 47.09 402 PHE A CA 1
ATOM 3136 C C . PHE A 1 402 ? -42.911 -28.825 21.794 1.00 47.09 402 PHE A C 1
ATOM 3138 O O . PHE A 1 402 ? -43.718 -28.036 21.306 1.00 47.09 402 PHE A O 1
ATOM 3145 N N . ARG A 1 403 ? -43.280 -30.074 22.105 1.00 46.97 403 ARG A N 1
ATOM 3146 C CA . ARG A 1 403 ? -44.678 -30.516 22.088 1.00 46.97 403 ARG A CA 1
ATOM 3147 C C . ARG A 1 403 ? -45.202 -30.573 23.511 1.00 46.97 403 ARG A C 1
ATOM 3149 O O . ARG A 1 403 ? -45.021 -31.580 24.183 1.00 46.97 403 ARG A O 1
ATOM 3156 N N . GLY A 1 404 ? -45.923 -29.524 23.880 1.00 50.25 404 GLY A N 1
ATOM 3157 C CA . GLY A 1 404 ? -46.857 -29.558 24.994 1.00 50.25 404 GLY A CA 1
ATOM 3158 C C . GLY A 1 404 ? -46.370 -28.805 26.220 1.00 50.25 404 GLY A C 1
ATOM 3159 O O . GLY A 1 404 ? -45.395 -29.200 26.842 1.00 50.25 404 GLY A O 1
ATOM 3160 N N . GLU A 1 405 ? -47.167 -27.788 26.542 1.00 44.84 405 GLU A N 1
ATOM 3161 C CA . GLU A 1 405 ? -47.281 -27.069 27.813 1.00 44.84 405 GLU A CA 1
ATOM 3162 C C . GLU A 1 405 ? -46.317 -25.885 28.010 1.00 44.84 405 GLU A C 1
ATOM 3164 O O . GLU A 1 405 ? -45.103 -26.020 28.067 1.00 44.84 405 GLU A O 1
ATOM 3169 N N . GLU A 1 406 ? -46.944 -24.704 28.096 1.00 43.94 406 GLU A N 1
ATOM 3170 C CA . GLU A 1 406 ? -46.387 -23.366 28.341 1.00 43.94 406 GLU A CA 1
ATOM 3171 C C . GLU A 1 406 ? -45.717 -22.668 27.143 1.00 43.94 406 GLU A C 1
ATOM 3173 O O . GLU A 1 406 ? -44.503 -22.514 27.043 1.00 43.94 406 GLU A O 1
ATOM 3178 N N . ALA A 1 407 ? -46.554 -22.129 26.248 1.00 38.09 407 ALA A N 1
ATOM 3179 C CA . ALA A 1 407 ? -46.170 -20.944 25.486 1.00 38.09 407 ALA A CA 1
ATOM 3180 C C . ALA A 1 407 ? -46.099 -19.752 26.461 1.00 38.09 407 ALA A C 1
ATOM 3182 O O . ALA A 1 407 ? -47.130 -19.419 27.051 1.00 38.09 407 ALA A O 1
ATOM 3183 N N . PRO A 1 408 ? -44.944 -19.091 26.663 1.00 38.56 408 PRO A N 1
ATOM 3184 C CA . PRO A 1 408 ? -44.935 -17.848 27.405 1.00 38.56 408 PRO A CA 1
ATOM 3185 C C . PRO A 1 408 ? -45.589 -16.777 26.527 1.00 38.56 408 PRO A C 1
ATOM 3187 O O . PRO A 1 408 ? -45.243 -16.591 25.359 1.00 38.56 408 PRO A O 1
ATOM 3190 N N . GLU A 1 409 ? -46.562 -16.088 27.105 1.00 38.44 409 GLU A N 1
ATOM 3191 C CA . GLU A 1 409 ? -47.262 -14.933 26.554 1.00 38.44 409 GLU A CA 1
ATOM 3192 C C . GLU A 1 409 ? -46.265 -13.758 26.388 1.00 38.44 409 GLU A C 1
ATOM 3194 O O . GLU A 1 409 ? -46.240 -12.817 27.168 1.00 38.44 409 GLU A O 1
ATOM 3199 N N . ILE A 1 410 ? -45.368 -13.820 25.394 1.00 40.62 410 ILE A N 1
ATOM 3200 C CA . ILE A 1 410 ? -44.380 -12.755 25.088 1.00 40.62 410 ILE A CA 1
ATOM 3201 C C . ILE A 1 410 ? -44.867 -11.882 23.911 1.00 40.62 410 ILE A C 1
ATOM 3203 O O . ILE A 1 410 ? -44.102 -11.162 23.282 1.00 40.62 410 ILE A O 1
ATOM 3207 N N . ALA A 1 411 ? -46.165 -11.905 23.601 1.00 36.41 411 ALA A N 1
ATOM 3208 C CA . ALA A 1 411 ? -46.749 -11.082 22.536 1.00 36.41 411 ALA A CA 1
ATOM 3209 C C . ALA A 1 411 ? -47.322 -9.734 23.029 1.00 36.41 411 ALA A C 1
ATOM 3211 O O . ALA A 1 411 ? -47.859 -8.977 22.227 1.00 36.41 411 ALA A O 1
ATOM 3212 N N . GLY A 1 412 ? -47.220 -9.416 24.327 1.00 32.16 412 GLY A N 1
ATOM 3213 C CA . GLY A 1 412 ? -47.880 -8.240 24.910 1.00 32.16 412 GLY A CA 1
ATOM 3214 C C . GLY A 1 412 ? -47.013 -7.003 25.175 1.00 32.16 412 GLY A C 1
ATOM 3215 O O . GLY A 1 412 ? -47.573 -5.915 25.255 1.00 32.16 412 GLY A O 1
ATOM 3216 N N . ASP A 1 413 ? -45.686 -7.125 25.317 1.00 33.78 413 ASP A N 1
ATOM 3217 C CA . ASP A 1 413 ? -44.913 -6.079 26.025 1.00 33.78 413 ASP A CA 1
ATOM 3218 C C . ASP A 1 413 ? -43.772 -5.414 25.228 1.00 33.78 413 ASP A C 1
ATOM 3220 O O . ASP A 1 413 ? -43.045 -4.574 25.751 1.00 33.78 413 ASP A O 1
ATOM 3224 N N . PHE A 1 414 ? -43.616 -5.722 23.934 1.00 35.44 414 PHE A N 1
ATOM 3225 C CA . PHE A 1 414 ? -42.577 -5.088 23.102 1.00 35.44 414 PHE A CA 1
ATOM 3226 C C . PHE A 1 414 ? -43.050 -3.871 22.288 1.00 35.44 414 PHE A C 1
ATOM 3228 O O . PHE A 1 414 ? -42.209 -3.113 21.805 1.00 35.44 414 PHE A O 1
ATOM 3235 N N . ASP A 1 415 ? -44.359 -3.601 22.212 1.00 35.75 415 ASP A N 1
ATOM 3236 C CA . ASP A 1 415 ? -44.904 -2.439 21.478 1.00 35.75 415 ASP A CA 1
ATOM 3237 C C . ASP A 1 415 ? -44.735 -1.099 22.239 1.00 35.75 415 ASP A C 1
ATOM 3239 O O . ASP A 1 415 ? -44.938 -0.017 21.691 1.00 35.75 415 ASP A O 1
ATOM 3243 N N . GLN A 1 416 ? -44.296 -1.123 23.506 1.00 32.94 416 GLN A N 1
ATOM 3244 C CA . GLN A 1 416 ? -43.999 0.110 24.258 1.00 32.94 416 GLN A CA 1
ATOM 3245 C C . GLN A 1 416 ? -42.549 0.606 24.108 1.00 32.94 416 GLN A C 1
ATOM 3247 O O . GLN A 1 416 ? -42.255 1.748 24.465 1.00 32.94 416 GLN A O 1
ATOM 3252 N N . GLY A 1 417 ? -41.644 -0.194 23.532 1.00 32.78 417 GLY A N 1
ATOM 3253 C CA . GLY A 1 417 ? -40.231 0.173 23.365 1.00 32.78 417 GLY A CA 1
ATOM 3254 C C . GLY A 1 417 ? -39.917 1.005 22.116 1.00 32.78 417 GLY A C 1
ATOM 3255 O O . GLY A 1 417 ? -38.910 1.712 22.090 1.00 32.78 417 GLY A O 1
ATOM 3256 N N . GLU A 1 418 ? -40.772 0.972 21.089 1.00 35.47 418 GLU A N 1
ATOM 3257 C CA . GLU A 1 418 ? -40.504 1.628 19.795 1.00 35.47 418 GLU A CA 1
ATOM 3258 C C . GLU A 1 418 ? -40.913 3.111 19.735 1.00 35.47 418 GLU A C 1
ATOM 3260 O O . GLU A 1 418 ? -40.662 3.790 18.741 1.00 35.47 418 GLU A O 1
ATOM 3265 N N . LYS A 1 419 ? -41.479 3.667 20.817 1.00 33.56 419 LYS A N 1
ATOM 3266 C CA . LYS A 1 419 ? -41.773 5.111 20.930 1.00 33.56 419 LYS A CA 1
ATOM 3267 C C . LYS A 1 419 ? -40.757 5.919 21.737 1.00 33.56 419 LYS A C 1
ATOM 3269 O O . LYS A 1 419 ? -40.930 7.130 21.869 1.00 33.56 419 LYS A O 1
ATOM 3274 N N . GLN A 1 420 ? -39.684 5.305 22.233 1.00 34.56 420 GLN A N 1
ATOM 3275 C CA . GLN A 1 420 ? -38.585 6.030 22.876 1.00 34.56 420 GLN A CA 1
ATOM 3276 C C . GLN A 1 420 ? -37.223 5.443 22.492 1.00 34.56 420 GLN A C 1
ATOM 3278 O O . GLN A 1 420 ? -36.593 4.765 23.301 1.00 34.56 420 GLN A O 1
ATOM 3283 N N . ARG A 1 421 ? -36.742 5.728 21.276 1.00 33.72 421 ARG A N 1
ATOM 3284 C CA . ARG A 1 421 ? -35.305 5.798 20.957 1.00 33.72 421 ARG A CA 1
ATOM 3285 C C . ARG A 1 421 ? -35.034 6.542 19.660 1.00 33.72 421 ARG A C 1
ATOM 3287 O O . ARG A 1 421 ? -35.801 6.336 18.697 1.00 33.72 421 ARG A O 1
#

Secondary structure (DSSP, 8-state):
---------PPPTTS----SSTTSTTHHHHHHHHHHHHHHHHHHHHHHH-HHHHGGGTT-THHHHHHHHHHHHHHHHHHHHHH------PPTT--HHHHHHHHHHH-HHHHHHHHHHHHHHHHHHHHHHH-SS-TT--S-TTTSTT----SSSTT-B-TTS-BHHHHHHHHHHHHHHHHHHHHHHHHHHHHHHHHHHHHH-HHHHHHHHHHHHHHHHS-HHHHHHHHHHHHTT-GGG-GGGHHHHHHHHHHHTTHHHHHHHHHHHHHHHTTSHHHHHHHHTT--HHHIIIIIIHHHHHHHHHHHHHHHHHHHHHHHHHHHHTT-SPPTTS--HHHHHHHHGGGTTT-THHHHHHHHHHHHHHHHHHHHHHHHHHHH-STTTTTS-PPPHHHHHHHHHHSTT-SSS-----SSSSTTSTT--